Protein 6KP6 (pdb70)

Nearest PDB structures (foldseek):
  6kp6-assembly1_A  TM=1.002E+00  e=3.315E-66  Homo sapiens
  4s0v-assembly1_A  TM=6.904E-01  e=5.247E-38  Homo sapiens
  6e59-assembly1_A  TM=7.125E-01  e=2.716E-36  Homo sapiens
  6tpg-assembly1_A  TM=6.706E-01  e=1.703E-36  Homo sapiens
  6me3-assembly1_A  TM=5.097E-01  e=6.083E-36  Homo sapiens

Foldseek 3Di:
DVVLVVLCVVLVVLLVLLLLLLVLLLVCCVPPPVNVDLLSLLVNLLSVLLNCLSNPVSNLVSCCVSVVWRQPWDVVLLVSQLSNQLSLLLNLQSLLVSLVLLLCCLVVVPPNVVVRDNVVSVVSSVVSSVVSNVPRSCQQPCPCVVVVHDPADGGHRDGPLVVPLCSVLVVCVVRPVVSLVSSVVSVVSSCVSVVPDDAADPVVQLAQPLDDDALQVLQCVVQVVLPHDDAQEEEEADAPDPAWQDPVLVLVLLVVCVVDPCNVRYAYEYEHADDVVSLVSLVVVVVVDVRRHYHHHHDDVNVVSSVLLHHAAYERLTPEDAAPSVLLSSLNSLHAYQYECYHNCVVLDDPLRHHYDHHPHSPRSNVRVVVSRVCPDPNSVVSSVVSNVSSVVVSVVSVVSVLSVVLSVVLSVLQCVQQVQQSVVSVCCSPDPPPADPVSNVSNVVSNSSSSSCSSVSCLVSPVSSVVSSVVVVVVD

Organism: Homo sapiens (NCBI:txid9606)

B-factor: mean 100.47, std 17.82, range [30.0, 209.99]

Secondary structure (P-SEA, 3-state):
caaaaaaaaaaaaaaaaaaaaaaaaaaaaacccccccaaaaaaaaaaaaaaaaaccaaaaaaaaaaaccccccaaaaaaaaaaaaaaaaaaaaaaaaaaaaaaaaaaccccccccccaaaaaaaaaaaaaaaaaccccccccccccccccccccccccccccccaaaaaaaaaaccaaaaaaaaaaaaaaaaaaaaccccccccccccccccccaaaaaaaaaaaacccccbbbbbbcccccccccaaaaaaaaaaaccccccccbbbbbbbbccaaaaaaaaaaaaacccbbbbcccccaaaaaaaaacccbbbbccccccccaaaaaaaaabbbbbcccccccccccccccccccccccaaaaaaaaaaaaaacccaaaaaaaaaaaaaaaaccaaaaaaaaaaaaaaaaaaaaacaaaaaaaaaaaacccccccaaaaaaaaaaaaacccaaaaaaaaacaaaaaaaaaaaccc

Solvent-accessible surface area: 23539 Å² total; per-residue (Å²): 144,132,127,98,99,137,68,40,83,75,13,32,60,50,8,115,84,0,37,66,14,0,68,23,0,37,86,0,7,133,106,39,83,135,8,83,46,26,6,8,83,8,3,45,7,0,0,32,1,4,42,45,10,0,38,121,0,0,70,33,17,19,50,51,44,47,111,62,98,5,48,76,35,47,112,53,0,18,113,20,18,13,64,25,46,15,5,22,17,0,7,16,35,1,0,40,44,1,0,70,13,2,56,57,9,40,59,87,82,177,74,39,58,91,145,51,70,74,77,93,3,51,109,53,24,51,45,6,58,92,94,0,118,92,99,23,6,60,32,4,66,113,80,48,155,125,95,64,62,78,85,10,56,137,82,74,14,58,1,11,4,48,72,66,87,80,44,23,50,40,32,12,78,68,18,12,64,99,8,19,98,48,0,59,66,14,19,95,83,7,161,103,38,56,76,94,74,95,105,33,15,70,59,82,18,13,31,70,102,115,25,115,65,44,34,111,113,40,37,130,57,9,1,77,155,33,64,27,109,118,16,21,0,0,0,4,32,12,155,1,22,121,52,72,53,0,0,14,6,0,0,94,0,0,70,68,0,38,101,76,147,43,14,122,94,0,21,0,0,1,1,0,27,42,43,109,128,0,19,34,52,0,113,46,3,50,159,144,36,67,17,4,48,10,24,37,96,120,54,74,114,88,65,10,28,82,0,4,0,1,0,5,1,0,2,10,3,2,69,119,16,64,113,1,58,31,0,8,30,0,0,0,0,0,0,0,0,0,0,2,34,26,42,9,0,161,96,0,5,54,137,116,5,6,18,61,11,149,30,42,45,29,30,79,1,1,71,2,0,33,123,0,20,134,43,41,133,104,51,22,84,137,28,20,114,62,0,47,63,66,0,89,50,69,19,82,99,62,43,72,63,155,70,20,15,53,8,1,94,24,0,3,84,8,3,43,113,7,57,52,35,42,6,73,21,15,68,42,54,83,155,39,144,117,70,23,82,123,103,63,40,34,95,0,91,38,56,12,23,39,4,6,19,58,7,8,49,19,1,29,160,34,27,67,44,5,30,52,12,10,147,121,33,92,146,82,134

Structure (mmCIF, N/CA/C/O backbone):
data_6KP6
#
_entry.id   6KP6
#
_cell.length_a   56.100
_cell.length_b   61.320
_cell.length_c   203.740
_cell.angle_alpha   90.000
_cell.angle_beta   90.000
_cell.angle_gamma   90.000
#
_symmetry.space_group_name_H-M   'P 21 21 21'
#
loop_
_atom_site.group_PDB
_atom_site.id
_atom_site.type_symbol
_atom_site.label_atom_id
_atom_site.label_alt_id
_atom_site.label_comp_id
_atom_site.label_asym_id
_atom_site.label_entity_id
_atom_site.label_seq_id
_atom_site.pdbx_PDB_ins_code
_atom_site.Cartn_x
_atom_site.Cartn_y
_atom_site.Cartn_z
_atom_site.occupancy
_atom_site.B_iso_or_equiv
_atom_site.auth_seq_id
_atom_site.auth_comp_id
_atom_site.auth_asym_id
_atom_site.auth_atom_id
_atom_site.pdbx_PDB_model_num
ATOM 1 N N . THR A 1 8 ? 4.392 -7.804 -71.548 1.00 145.50 29 THR A N 1
ATOM 2 C CA . THR A 1 8 ? 3.243 -8.010 -70.665 1.00 142.90 29 THR A CA 1
ATOM 3 C C . THR A 1 8 ? 3.697 -8.461 -69.254 1.00 146.84 29 THR A C 1
ATOM 4 O O . THR A 1 8 ? 2.966 -9.168 -68.556 1.00 144.92 29 THR A O 1
ATOM 8 N N . VAL A 1 9 ? 4.893 -8.009 -68.828 1.00 145.23 30 VAL A N 1
ATOM 9 C CA . VAL A 1 9 ? 5.471 -8.319 -67.511 1.00 145.20 30 VAL A CA 1
ATOM 10 C C . VAL A 1 9 ? 4.694 -7.570 -66.401 1.00 147.06 30 VAL A C 1
ATOM 11 O O . VAL A 1 9 ? 4.672 -8.023 -65.254 1.00 145.59 30 VAL A O 1
ATOM 15 N N . GLU A 1 10 ? 4.031 -6.446 -66.765 1.00 143.20 31 GLU A N 1
ATOM 16 C CA . GLU A 1 10 ? 3.211 -5.612 -65.877 1.00 141.54 31 GLU A CA 1
ATOM 17 C C . GLU A 1 10 ? 1.949 -6.361 -65.402 1.00 143.32 31 GLU A C 1
ATOM 18 O O . GLU A 1 10 ? 1.485 -6.114 -64.287 1.00 141.58 31 GLU A O 1
ATOM 24 N N . MET A 1 11 ? 1.411 -7.274 -66.246 1.00 139.61 32 MET A N 1
ATOM 25 C CA . MET A 1 11 ? 0.230 -8.108 -65.971 1.00 137.54 32 MET A CA 1
ATOM 26 C C . MET A 1 11 ? 0.438 -8.962 -64.705 1.00 139.46 32 MET A C 1
ATOM 27 O O . MET A 1 11 ? -0.482 -9.084 -63.895 1.00 137.00 32 MET A O 1
ATOM 32 N N . VAL A 1 12 ? 1.656 -9.522 -64.537 1.00 136.73 33 VAL A N 1
ATOM 33 C CA . VAL A 1 12 ? 2.070 -10.337 -63.386 1.00 135.85 33 VAL A CA 1
ATOM 34 C C . VAL A 1 12 ? 2.147 -9.439 -62.137 1.00 136.59 33 VAL A C 1
ATOM 35 O O . VAL A 1 12 ? 1.767 -9.875 -61.048 1.00 135.16 33 VAL A O 1
ATOM 39 N N . PHE A 1 13 ? 2.609 -8.183 -62.309 1.00 131.97 34 PHE A N 1
ATOM 40 C CA . PHE A 1 13 ? 2.740 -7.200 -61.234 1.00 130.77 34 PHE A CA 1
ATOM 41 C C . PHE A 1 13 ? 1.385 -6.793 -60.631 1.00 129.95 34 PHE A C 1
ATOM 42 O O . PHE A 1 13 ? 1.226 -6.878 -59.411 1.00 128.74 34 PHE A O 1
ATOM 50 N N . ILE A 1 14 ? 0.415 -6.375 -61.477 1.00 123.42 35 ILE A N 1
ATOM 51 C CA . ILE A 1 14 ? -0.929 -5.949 -61.049 1.00 120.32 35 ILE A CA 1
ATOM 52 C C . ILE A 1 14 ? -1.697 -7.104 -60.377 1.00 120.87 35 ILE A C 1
ATOM 53 O O . ILE A 1 14 ? -2.307 -6.896 -59.326 1.00 118.94 35 ILE A O 1
ATOM 58 N N . ALA A 1 15 ? -1.625 -8.318 -60.962 1.00 116.62 36 ALA A N 1
ATOM 59 C CA . ALA A 1 15 ? -2.278 -9.527 -60.449 1.00 114.86 36 ALA A CA 1
ATOM 60 C C . ALA A 1 15 ? -1.781 -9.929 -59.060 1.00 117.56 36 ALA A C 1
ATOM 61 O O . ALA A 1 15 ? -2.577 -10.429 -58.266 1.00 116.07 36 ALA A O 1
ATOM 63 N N . THR A 1 16 ? -0.484 -9.712 -58.759 1.00 114.45 37 THR A N 1
ATOM 64 C CA . THR A 1 16 ? 0.069 -10.038 -57.439 1.00 114.03 37 THR A CA 1
ATOM 65 C C . THR A 1 16 ? -0.268 -8.958 -56.419 1.00 114.81 37 THR A C 1
ATOM 66 O O . THR A 1 16 ? -0.641 -9.301 -55.302 1.00 113.32 37 THR A O 1
ATOM 70 N N . VAL A 1 17 ? -0.146 -7.663 -56.799 1.00 110.12 38 VAL A N 1
ATOM 71 C CA . VAL A 1 17 ? -0.467 -6.510 -55.940 1.00 108.30 38 VAL A CA 1
ATOM 72 C C . VAL A 1 17 ? -1.935 -6.610 -55.477 1.00 109.06 38 VAL A C 1
ATOM 73 O O . VAL A 1 17 ? -2.202 -6.519 -54.279 1.00 107.64 38 VAL A O 1
ATOM 77 N N . THR A 1 18 ? -2.864 -6.860 -56.422 1.00 104.28 39 THR A N 1
ATOM 78 C CA . THR A 1 18 ? -4.299 -7.000 -56.137 1.00 101.71 39 THR A CA 1
ATOM 79 C C . THR A 1 18 ? -4.629 -8.362 -55.516 1.00 105.02 39 THR A C 1
ATOM 80 O O . THR A 1 18 ? -5.500 -8.437 -54.646 1.00 103.58 39 THR A O 1
ATOM 84 N N . GLY A 1 19 ? -3.931 -9.410 -55.962 1.00 102.13 40 GLY A N 1
ATOM 85 C CA . GLY A 1 19 ? -4.085 -10.769 -55.449 1.00 101.85 40 GLY A CA 1
ATOM 86 C C . GLY A 1 19 ? -3.749 -10.862 -53.975 1.00 105.62 40 GLY A C 1
ATOM 87 O O . GLY A 1 19 ? -4.468 -11.515 -53.212 1.00 104.21 40 GLY A O 1
ATOM 88 N N . SER A 1 20 ? -2.665 -10.173 -53.563 1.00 103.28 41 SER A N 1
ATOM 89 C CA . SER A 1 20 ? -2.225 -10.091 -52.170 1.00 103.28 41 SER A CA 1
ATOM 90 C C . SER A 1 20 ? -3.176 -9.194 -51.369 1.00 106.16 41 SER A C 1
ATOM 91 O O . SER A 1 20 ? -3.356 -9.420 -50.172 1.00 105.14 41 SER A O 1
ATOM 94 N N . LEU A 1 21 ? -3.802 -8.199 -52.039 1.00 102.56 42 LEU A N 1
ATOM 95 C CA . LEU A 1 21 ? -4.784 -7.296 -51.436 1.00 101.35 42 LEU A CA 1
ATOM 96 C C . LEU A 1 21 ? -6.062 -8.083 -51.139 1.00 103.29 42 LEU A C 1
ATOM 97 O O . LEU A 1 21 ? -6.678 -7.876 -50.093 1.00 101.73 42 LEU A O 1
ATOM 102 N N . SER A 1 22 ? -6.432 -9.012 -52.051 1.00 99.71 43 SER A N 1
ATOM 103 C CA . SER A 1 22 ? -7.574 -9.919 -51.909 1.00 98.37 43 SER A CA 1
ATOM 104 C C . SER A 1 22 ? -7.322 -10.845 -50.717 1.00 102.45 43 SER A C 1
ATOM 105 O O . SER A 1 22 ? -8.223 -11.034 -49.899 1.00 101.51 43 SER A O 1
ATOM 108 N N . LEU A 1 23 ? -6.077 -11.382 -50.605 1.00 99.76 44 LEU A N 1
ATOM 109 C CA . LEU A 1 23 ? -5.626 -12.269 -49.528 1.00 99.51 44 LEU A CA 1
ATOM 110 C C . LEU A 1 23 ? -5.723 -11.578 -48.173 1.00 101.96 44 LEU A C 1
ATOM 111 O O . LEU A 1 23 ? -6.220 -12.190 -47.230 1.00 101.24 44 LEU A O 1
ATOM 116 N N . VAL A 1 24 ? -5.260 -10.308 -48.084 1.00 98.17 45 VAL A N 1
ATOM 117 C CA . VAL A 1 24 ? -5.289 -9.499 -46.856 1.00 97.42 45 VAL A CA 1
ATOM 118 C C . VAL A 1 24 ? -6.729 -9.361 -46.331 1.00 99.32 45 VAL A C 1
ATOM 119 O O . VAL A 1 24 ? -6.963 -9.569 -45.140 1.00 98.25 45 VAL A O 1
ATOM 123 N N . THR A 1 25 ? -7.685 -9.064 -47.233 1.00 95.00 46 THR A N 1
ATOM 124 C CA . THR A 1 25 ? -9.107 -8.898 -46.914 1.00 93.55 46 THR A CA 1
ATOM 125 C C . THR A 1 25 ? -9.721 -10.200 -46.410 1.00 97.64 46 THR A C 1
ATOM 126 O O . THR A 1 25 ? -10.491 -10.170 -45.447 1.00 97.27 46 THR A O 1
ATOM 130 N N . VAL A 1 26 ? -9.375 -11.334 -47.048 1.00 94.12 47 VAL A N 1
ATOM 131 C CA . VAL A 1 26 ? -9.873 -12.657 -46.667 1.00 93.87 47 VAL A CA 1
ATOM 132 C C . VAL A 1 26 ? -9.330 -13.045 -45.273 1.00 98.10 47 VAL A C 1
ATOM 133 O O . VAL A 1 26 ? -10.119 -13.399 -44.396 1.00 97.56 47 VAL A O 1
ATOM 137 N N . VAL A 1 27 ? -8.001 -12.902 -45.062 1.00 94.87 48 VAL A N 1
ATOM 138 C CA . VAL A 1 27 ? -7.309 -13.186 -43.797 1.00 94.81 48 VAL A CA 1
ATOM 139 C C . VAL A 1 27 ? -7.866 -12.304 -42.665 1.00 97.83 48 VAL A C 1
ATOM 140 O O . VAL A 1 27 ? -8.326 -12.835 -41.654 1.00 96.76 48 VAL A O 1
ATOM 144 N N . GLY A 1 28 ? -7.857 -10.986 -42.891 1.00 94.20 49 GLY A N 1
AT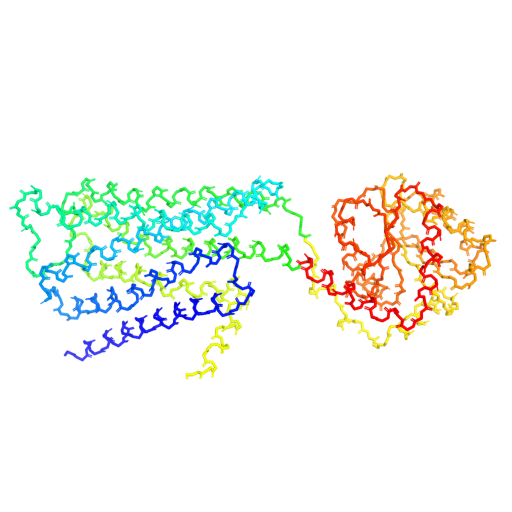OM 145 C CA . GLY A 1 28 ? -8.306 -9.955 -41.962 1.00 92.94 49 GLY A CA 1
ATOM 146 C C . GLY A 1 28 ? -9.722 -10.119 -41.458 1.00 95.43 49 GLY A C 1
ATOM 147 O O . GLY A 1 28 ? -9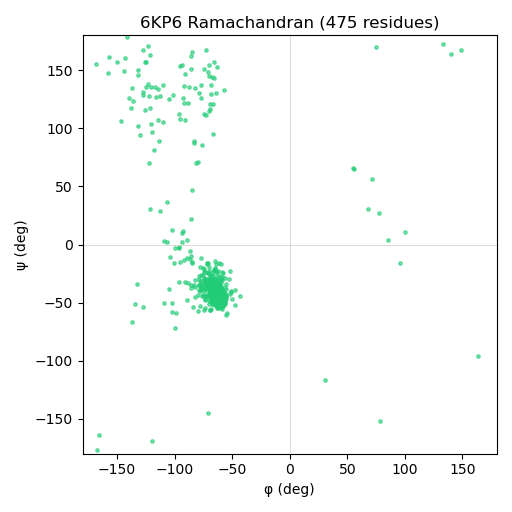.953 -10.024 -40.252 1.00 94.50 49 GLY A O 1
ATOM 148 N N . ASN A 1 29 ? -10.672 -10.390 -42.366 1.00 91.55 50 ASN A N 1
ATOM 149 C CA . ASN A 1 29 ? -12.076 -10.551 -41.985 1.00 90.69 50 ASN A CA 1
ATOM 150 C C . ASN A 1 29 ? -12.384 -11.926 -41.385 1.00 94.06 50 ASN A C 1
ATOM 151 O O . ASN A 1 29 ? -13.272 -12.008 -40.533 1.00 93.37 50 ASN A O 1
ATOM 156 N N . ILE A 1 30 ? -11.643 -12.990 -41.782 1.00 90.55 51 ILE A N 1
ATOM 157 C CA . ILE A 1 30 ? -11.809 -14.319 -41.175 1.00 90.87 51 ILE A CA 1
ATOM 158 C C . ILE A 1 30 ? -11.385 -14.218 -39.693 1.00 94.72 51 ILE A C 1
ATOM 159 O O . ILE A 1 30 ? -12.100 -14.710 -38.820 1.00 94.03 51 ILE A O 1
ATOM 164 N N . LEU A 1 31 ? -10.259 -13.515 -39.423 1.00 91.29 52 LEU A N 1
ATOM 165 C CA . LEU A 1 31 ? -9.736 -13.281 -38.076 1.00 91.21 52 LEU A CA 1
ATOM 166 C C . LEU A 1 31 ? -10.700 -12.445 -37.233 1.00 94.24 52 LEU A C 1
ATOM 167 O O . LEU A 1 31 ? -10.804 -12.700 -36.035 1.00 94.81 52 LEU A O 1
ATOM 172 N N . VAL A 1 32 ? -11.416 -11.472 -37.850 1.00 89.02 53 VAL A N 1
ATOM 173 C CA . VAL A 1 32 ? -12.423 -10.645 -37.162 1.00 87.61 53 VAL A CA 1
ATOM 174 C C . VAL A 1 32 ? -13.579 -11.561 -36.753 1.00 91.81 53 VAL A C 1
ATOM 175 O O . VAL A 1 32 ? -13.964 -11.572 -35.585 1.00 91.88 53 VAL A O 1
ATOM 179 N N . MET A 1 33 ? -14.096 -12.350 -37.719 1.00 88.00 54 MET A N 1
ATOM 180 C CA . MET A 1 33 ? -15.193 -13.299 -37.542 1.00 87.83 54 MET A CA 1
ATOM 181 C C . MET A 1 33 ? -14.879 -14.341 -36.470 1.00 94.36 54 MET A C 1
ATOM 182 O O . MET A 1 33 ? -15.665 -14.495 -35.529 1.00 94.33 54 MET A O 1
ATOM 187 N N . LEU A 1 34 ? -13.715 -15.019 -36.591 1.00 92.70 55 LEU A N 1
ATOM 188 C CA . LEU A 1 34 ? -13.259 -16.055 -35.662 1.00 94.12 55 LEU A CA 1
ATOM 189 C C . LEU A 1 34 ? -13.056 -15.543 -34.242 1.00 99.18 55 LEU A C 1
ATOM 190 O O . LEU A 1 34 ? -13.478 -16.223 -33.309 1.00 99.29 55 LEU A O 1
ATOM 195 N N . SER A 1 35 ? -12.459 -14.337 -34.077 1.00 96.17 56 SER A N 1
ATOM 196 C CA . SER A 1 35 ? -12.232 -13.718 -32.764 1.00 96.21 56 SER A CA 1
ATOM 197 C C . SER A 1 35 ? -13.538 -13.405 -32.028 1.00 100.12 56 SER A C 1
ATOM 198 O O . SER A 1 35 ? -13.616 -13.653 -30.828 1.00 99.67 56 SER A O 1
ATOM 201 N N . ILE A 1 36 ? -14.563 -12.883 -32.745 1.00 96.53 57 ILE A N 1
ATOM 202 C CA . ILE A 1 36 ? -15.876 -12.569 -32.167 1.00 96.15 57 ILE A CA 1
ATOM 203 C C . ILE A 1 36 ? -16.504 -13.851 -31.600 1.00 101.77 57 ILE A C 1
ATOM 204 O O . ILE A 1 36 ? -16.965 -13.845 -30.458 1.00 101.09 57 ILE A O 1
ATOM 209 N N . LYS A 1 37 ? -16.456 -14.954 -32.374 1.00 100.33 58 LYS A N 1
ATOM 210 C CA . LYS A 1 37 ? -17.015 -16.249 -31.977 1.00 101.75 58 LYS A CA 1
ATOM 211 C C . LYS A 1 37 ? -16.198 -16.979 -30.892 1.00 108.21 58 LYS A C 1
ATOM 212 O O . LYS A 1 37 ? -16.795 -17.591 -30.003 1.00 108.71 58 LYS A O 1
ATOM 218 N N . VAL A 1 38 ? -14.851 -16.908 -30.954 1.00 105.67 59 VAL A N 1
ATOM 219 C CA . VAL A 1 38 ? -13.962 -17.579 -29.995 1.00 106.83 59 VAL A CA 1
ATOM 220 C C . VAL A 1 38 ? -13.843 -16.792 -28.671 1.00 110.06 59 VAL A C 1
ATOM 221 O O . VAL A 1 38 ? -14.129 -17.358 -27.614 1.00 110.29 59 VAL A O 1
ATOM 225 N N . ASN A 1 39 ? -13.412 -15.514 -28.730 1.00 105.88 60 ASN A N 1
ATOM 226 C CA . ASN A 1 39 ? -13.215 -14.649 -27.559 1.00 105.49 60 ASN A CA 1
ATOM 227 C C . ASN A 1 39 ? -14.550 -14.257 -26.917 1.00 109.37 60 ASN A C 1
ATOM 228 O O . ASN A 1 39 ? -15.353 -13.553 -27.536 1.00 108.09 60 ASN A O 1
ATOM 233 N N . ARG A 1 40 ? -14.778 -14.724 -25.672 1.00 107.18 61 ARG A N 1
ATOM 234 C CA . ARG A 1 40 ? -15.995 -14.474 -24.890 1.00 107.21 61 ARG A CA 1
ATOM 235 C C . ARG A 1 40 ? -16.199 -12.991 -24.538 1.00 110.56 61 ARG A C 1
ATOM 236 O O . ARG A 1 40 ? -17.332 -12.570 -24.291 1.00 109.38 61 ARG A O 1
ATOM 238 N N . GLN A 1 41 ? -15.100 -12.211 -24.525 1.00 107.56 62 GLN A N 1
ATOM 239 C CA . GLN A 1 41 ? -15.086 -10.774 -24.232 1.00 106.59 62 GLN A CA 1
ATOM 240 C C . GLN A 1 41 ? -15.561 -9.931 -25.427 1.00 109.50 62 GLN A C 1
ATOM 241 O O . GLN A 1 41 ? -15.935 -8.767 -25.248 1.00 108.47 62 GLN A O 1
ATOM 247 N N . LEU A 1 42 ? -15.540 -10.517 -26.639 1.00 105.60 63 LEU A N 1
ATOM 248 C CA . LEU A 1 42 ? -15.962 -9.849 -27.871 1.00 104.22 63 LEU A CA 1
ATOM 249 C C . LEU A 1 42 ? -17.316 -10.386 -28.363 1.00 108.68 63 LEU A C 1
ATOM 250 O O . LEU A 1 42 ? -17.537 -10.492 -29.571 1.00 108.81 63 LEU A O 1
ATOM 255 N N . GLN A 1 43 ? -18.229 -10.702 -27.423 1.00 105.08 64 GLN A N 1
ATOM 256 C CA . GLN A 1 43 ? -19.557 -11.235 -27.740 1.00 105.11 64 GLN A CA 1
ATOM 257 C C . GLN A 1 43 ? -20.704 -10.261 -27.391 1.00 108.99 64 GLN A C 1
ATOM 258 O O . GLN A 1 43 ? -21.834 -10.692 -27.132 1.00 109.17 64 GLN A O 1
ATOM 264 N N . THR A 1 44 ? -20.419 -8.945 -27.440 1.00 104.86 65 THR A N 1
ATOM 265 C CA . THR A 1 44 ? -21.398 -7.894 -27.145 1.00 104.42 65 THR A CA 1
ATOM 266 C C . THR A 1 44 ? -22.248 -7.520 -28.369 1.00 107.61 65 THR A C 1
ATOM 267 O O . THR A 1 44 ? -21.875 -7.831 -29.503 1.00 107.02 65 THR A O 1
ATOM 271 N N . VAL A 1 45 ? -23.397 -6.848 -28.114 1.00 103.69 66 VAL A N 1
ATOM 272 C CA . VAL A 1 45 ? -24.409 -6.382 -29.076 1.00 103.12 66 VAL A CA 1
ATOM 273 C C . VAL A 1 45 ? -23.788 -5.652 -30.283 1.00 105.81 66 VAL A C 1
ATOM 274 O O . VAL A 1 45 ? -24.245 -5.858 -31.410 1.00 105.90 66 VAL A O 1
ATOM 278 N N . ASN A 1 46 ? -22.743 -4.840 -30.053 1.00 100.91 67 ASN A N 1
ATOM 279 C CA . ASN A 1 46 ? -22.055 -4.104 -31.112 1.00 100.10 67 ASN A CA 1
ATOM 280 C C . ASN A 1 46 ? -21.324 -5.023 -32.094 1.00 104.21 67 ASN A C 1
ATOM 281 O O . ASN A 1 46 ? -21.439 -4.835 -33.308 1.00 103.77 67 ASN A O 1
ATOM 286 N N . ASN A 1 47 ? -20.581 -6.015 -31.565 1.00 100.87 68 ASN A N 1
ATOM 287 C CA . ASN A 1 47 ? -19.796 -6.970 -32.350 1.00 100.74 68 ASN A CA 1
ATOM 288 C C . ASN A 1 47 ? -20.652 -7.887 -33.238 1.00 104.41 68 ASN A C 1
ATOM 289 O O . ASN A 1 47 ? -20.108 -8.503 -34.156 1.00 104.56 68 ASN A O 1
ATOM 294 N N . TYR A 1 48 ? -21.984 -7.943 -32.995 1.00 100.13 69 TYR A N 1
ATOM 295 C CA . TYR A 1 48 ? -22.951 -8.694 -33.804 1.00 99.97 69 TYR A CA 1
ATOM 296 C C . TYR A 1 48 ? -23.060 -8.016 -35.175 1.00 101.93 69 TYR A C 1
ATOM 297 O O . TYR A 1 48 ? -23.142 -8.697 -36.202 1.00 101.22 69 TYR A O 1
ATOM 306 N N . PHE A 1 49 ? -23.029 -6.664 -35.173 1.00 97.19 70 PHE A N 1
ATOM 307 C CA . PHE A 1 49 ? -23.064 -5.810 -36.360 1.00 95.84 70 PHE A CA 1
ATOM 308 C C . PHE A 1 49 ? -21.702 -5.793 -37.030 1.00 98.02 70 PHE A C 1
ATOM 309 O O . PHE A 1 49 ? -21.643 -5.745 -38.256 1.00 97.84 70 PHE A O 1
ATOM 317 N N . LEU A 1 50 ? -20.609 -5.854 -36.236 1.00 93.51 71 LEU A N 1
ATOM 318 C CA . LEU A 1 50 ? -19.241 -5.895 -36.769 1.00 92.90 71 LEU A CA 1
ATOM 319 C C . LEU A 1 50 ? -18.950 -7.242 -37.442 1.00 95.15 71 LEU A C 1
ATOM 320 O O . LEU A 1 50 ? -18.095 -7.309 -38.329 1.00 94.91 71 LEU A O 1
ATOM 325 N N . PHE A 1 51 ? -19.678 -8.300 -37.032 1.00 90.40 72 PHE A N 1
ATOM 326 C CA . PHE A 1 51 ? -19.569 -9.637 -37.605 1.00 90.36 72 PHE A CA 1
ATOM 327 C C . PHE A 1 51 ? -20.116 -9.635 -39.039 1.00 93.47 72 PHE A C 1
ATOM 328 O O . PHE A 1 51 ? -19.437 -10.138 -39.938 1.00 93.35 72 PHE A O 1
ATOM 336 N N . SER A 1 52 ? -21.319 -9.039 -39.256 1.00 88.74 73 SER A N 1
ATOM 337 C CA . SER A 1 52 ? -21.956 -8.957 -40.576 1.00 87.87 73 SER A CA 1
ATOM 338 C C . SER A 1 52 ? -21.169 -8.094 -41.554 1.00 90.73 73 SER A C 1
ATOM 339 O O . SER A 1 52 ? -21.217 -8.362 -42.754 1.00 90.35 73 SER A O 1
ATOM 342 N N . LEU A 1 53 ? -20.430 -7.080 -41.042 1.00 86.84 74 LEU A N 1
ATOM 343 C CA . LEU A 1 53 ? -19.562 -6.218 -41.849 1.00 86.71 74 LEU A CA 1
ATOM 344 C C . LEU A 1 53 ? -18.409 -7.068 -42.370 1.00 91.02 74 LEU A C 1
ATOM 345 O O . LEU A 1 53 ? -18.112 -7.020 -43.561 1.00 90.04 74 LEU A O 1
ATOM 350 N N . ALA A 1 54 ? -17.820 -7.905 -41.482 1.00 88.63 75 ALA A N 1
ATOM 351 C CA . ALA A 1 54 ? -16.737 -8.835 -41.800 1.00 88.99 75 ALA A CA 1
ATOM 352 C C . ALA A 1 54 ? -17.231 -9.948 -42.725 1.00 92.81 75 ALA A C 1
ATOM 353 O O . ALA A 1 54 ? -16.458 -10.414 -43.561 1.00 92.85 75 ALA A O 1
ATOM 355 N N . CYS A 1 55 ? -18.520 -10.350 -42.594 1.00 88.99 76 CYS A N 1
ATOM 356 C CA . CYS A 1 55 ? -19.161 -11.362 -43.441 1.00 89.07 76 CYS A CA 1
ATOM 357 C C . CYS A 1 55 ? -19.234 -10.839 -44.868 1.00 92.65 76 CYS A C 1
ATOM 358 O O . CYS A 1 55 ? -18.812 -11.528 -45.793 1.00 92.95 76 CYS A O 1
ATOM 361 N N . ALA A 1 56 ? -19.743 -9.603 -45.030 1.00 88.25 77 ALA A N 1
ATOM 362 C CA . ALA A 1 56 ? -19.860 -8.912 -46.308 1.00 87.71 77 ALA A CA 1
ATOM 363 C C . ALA A 1 56 ? -18.471 -8.621 -46.898 1.00 91.70 77 ALA A C 1
ATOM 364 O O . ALA A 1 56 ? -18.268 -8.828 -48.098 1.00 91.70 77 ALA A O 1
ATOM 366 N N . ASP A 1 57 ? -17.508 -8.187 -46.053 1.00 87.57 78 ASP A N 1
ATOM 367 C CA . ASP A 1 57 ? -16.146 -7.869 -46.491 1.00 87.56 78 ASP A CA 1
ATOM 368 C C . ASP A 1 57 ? -15.345 -9.098 -46.919 1.00 90.24 78 ASP A C 1
ATOM 369 O O . ASP A 1 57 ? -14.443 -8.967 -47.749 1.00 90.42 78 ASP A O 1
ATOM 374 N N . LEU A 1 58 ? -15.690 -10.285 -46.378 1.00 85.40 79 LEU A N 1
ATOM 375 C CA . LEU A 1 58 ? -15.077 -11.565 -46.744 1.00 85.38 79 LEU A CA 1
ATOM 376 C C . LEU A 1 58 ? -15.508 -11.915 -48.177 1.00 89.31 79 LEU A C 1
ATOM 377 O O . LEU A 1 58 ? -14.681 -12.349 -48.980 1.00 89.61 79 LEU A O 1
ATOM 382 N N . ILE A 1 59 ? -16.805 -11.698 -48.484 1.00 84.82 80 ILE A N 1
ATOM 383 C CA . ILE A 1 59 ? -17.421 -11.911 -49.792 1.00 83.94 80 ILE A CA 1
ATOM 384 C C . ILE A 1 59 ? -16.731 -10.993 -50.817 1.00 87.74 80 ILE A C 1
ATOM 385 O O . ILE A 1 59 ? -16.333 -11.466 -51.885 1.00 87.72 80 ILE A O 1
ATOM 390 N N . ILE A 1 60 ? -16.540 -9.702 -50.453 1.00 83.66 81 ILE A N 1
ATOM 391 C CA . ILE A 1 60 ? -15.884 -8.688 -51.283 1.00 83.49 81 ILE A CA 1
ATOM 392 C C . ILE A 1 60 ? -14.437 -9.089 -51.594 1.00 88.91 81 ILE A C 1
ATOM 393 O O . ILE A 1 60 ? -14.042 -9.085 -52.761 1.00 88.71 81 ILE A O 1
ATOM 398 N N . GLY A 1 61 ? -13.689 -9.453 -50.553 1.00 86.53 82 GLY A N 1
ATOM 399 C CA . GLY A 1 61 ? -12.293 -9.861 -50.654 1.00 87.44 82 GLY A CA 1
ATOM 400 C C . GLY A 1 61 ? -12.062 -11.130 -51.449 1.00 92.80 82 GLY A C 1
ATOM 401 O O . GLY A 1 61 ? -11.113 -11.198 -52.237 1.00 93.06 82 GLY A O 1
ATOM 402 N N . ALA A 1 62 ? -12.935 -12.139 -51.257 1.00 89.86 83 ALA A N 1
ATOM 403 C CA . ALA A 1 62 ? -12.831 -13.435 -51.935 1.00 90.56 83 ALA A CA 1
ATOM 404 C C . ALA A 1 62 ? -13.401 -13.470 -53.356 1.00 94.04 83 ALA A C 1
ATOM 405 O O . ALA A 1 62 ? -12.767 -14.032 -54.247 1.00 94.13 83 ALA A O 1
ATOM 407 N N . PHE A 1 63 ? -14.590 -12.895 -53.568 1.00 89.75 84 PHE A N 1
ATOM 408 C CA . PHE A 1 63 ? -15.232 -12.946 -54.873 1.00 89.64 84 PHE A CA 1
ATOM 409 C C . PHE A 1 63 ? -15.038 -11.672 -55.684 1.00 93.29 84 PHE A C 1
ATOM 410 O O . PHE A 1 63 ? -14.259 -11.685 -56.636 1.00 93.44 84 PHE A O 1
ATOM 418 N N . SER A 1 64 ? -15.714 -10.576 -55.289 1.00 89.22 85 SER A N 1
ATOM 419 C CA . SER A 1 64 ? -15.714 -9.262 -55.939 1.00 88.95 85 SER A CA 1
ATOM 420 C C . SER A 1 64 ? -14.343 -8.747 -56.409 1.00 93.50 85 SER A C 1
ATOM 421 O O . SER A 1 64 ? -14.249 -8.237 -57.529 1.00 93.29 85 SER A O 1
ATOM 424 N N . MET A 1 65 ? -13.294 -8.888 -55.567 1.00 90.17 86 MET A N 1
ATOM 425 C CA . MET A 1 65 ? -11.932 -8.432 -55.865 1.00 90.72 86 MET A CA 1
ATOM 426 C C . MET A 1 65 ? -11.249 -9.257 -56.942 1.00 95.95 86 MET A C 1
ATOM 427 O O . MET A 1 65 ? -10.640 -8.682 -57.848 1.00 96.50 86 MET A O 1
ATOM 432 N N . ASN A 1 66 ? -11.339 -10.598 -56.838 1.00 92.42 87 ASN A N 1
ATOM 433 C CA . ASN A 1 66 ? -10.745 -11.529 -57.799 1.00 92.94 87 ASN A CA 1
ATOM 434 C C . ASN A 1 66 ? -11.380 -11.391 -59.185 1.00 96.69 87 ASN A C 1
ATOM 435 O O . ASN A 1 66 ? -10.671 -11.462 -60.191 1.00 97.67 87 ASN A O 1
ATOM 440 N N . LEU A 1 67 ? -12.705 -11.162 -59.233 1.00 91.27 88 LEU A N 1
ATOM 441 C CA . LEU A 1 67 ? -13.430 -10.974 -60.486 1.00 90.28 88 LEU A CA 1
ATOM 442 C C . LEU A 1 67 ? -13.061 -9.637 -61.113 1.00 93.99 88 LEU A C 1
ATOM 443 O O . LEU A 1 67 ? -12.922 -9.563 -62.333 1.00 93.92 88 LEU A O 1
ATOM 448 N N . TYR A 1 68 ? -12.870 -8.587 -60.284 1.00 90.16 89 TYR A N 1
ATOM 449 C CA . TYR A 1 68 ? -12.488 -7.270 -60.792 1.00 90.34 89 TYR A CA 1
ATOM 450 C C . TYR A 1 68 ? -11.015 -7.249 -61.233 1.00 97.32 89 TYR A C 1
ATOM 451 O O . TYR A 1 68 ? -10.656 -6.454 -62.107 1.00 98.25 89 TYR A O 1
ATOM 460 N N . THR A 1 69 ? -10.185 -8.172 -60.685 1.00 94.60 90 THR A N 1
ATOM 461 C CA . THR A 1 69 ? -8.779 -8.340 -61.078 1.00 95.78 90 THR A CA 1
ATOM 462 C C . THR A 1 69 ? -8.757 -8.866 -62.527 1.00 101.05 90 THR A C 1
ATOM 463 O O . THR A 1 69 ? -7.925 -8.434 -63.323 1.00 101.89 90 THR A O 1
ATOM 467 N N . VAL A 1 70 ? -9.712 -9.755 -62.872 1.00 97.58 91 VAL A N 1
ATOM 468 C CA . VAL A 1 70 ? -9.875 -10.318 -64.217 1.00 98.06 91 VAL A CA 1
ATOM 469 C C . VAL A 1 70 ? -10.204 -9.183 -65.207 1.00 103.64 91 VAL A C 1
ATOM 470 O O . VAL A 1 70 ? -9.475 -9.013 -66.180 1.00 103.89 91 VAL A O 1
ATOM 474 N N . TYR A 1 71 ? -11.268 -8.391 -64.918 1.00 101.15 92 TYR A N 1
ATOM 475 C CA . TYR A 1 71 ? -11.761 -7.253 -65.709 1.00 101.96 92 TYR A CA 1
ATOM 476 C C . TYR A 1 71 ? -10.638 -6.272 -66.076 1.00 105.81 92 TYR A C 1
ATOM 477 O O . TYR A 1 71 ? -10.543 -5.872 -67.238 1.00 105.53 92 TYR A O 1
ATOM 486 N N . THR A 1 72 ? -9.788 -5.900 -65.090 1.00 102.01 93 THR A N 1
ATOM 487 C CA . THR A 1 72 ? -8.669 -4.966 -65.272 1.00 102.55 93 THR A CA 1
ATOM 488 C C . THR A 1 72 ? -7.547 -5.568 -66.118 1.00 106.25 93 THR A C 1
ATOM 489 O O . THR A 1 72 ? -7.122 -4.936 -67.087 1.00 107.04 93 THR A O 1
ATOM 493 N N . ILE A 1 73 ? -7.084 -6.790 -65.761 1.00 101.42 94 ILE A N 1
ATOM 494 C CA . ILE A 1 73 ? -6.015 -7.521 -66.454 1.00 101.85 94 ILE A CA 1
ATOM 495 C C . ILE A 1 73 ? -6.400 -7.825 -67.927 1.00 104.34 94 ILE A C 1
ATOM 496 O O . ILE A 1 73 ? -5.570 -7.637 -68.821 1.00 105.14 94 ILE A O 1
ATOM 501 N N . LYS A 1 74 ? -7.653 -8.245 -68.174 1.00 98.66 95 LYS A N 1
ATOM 502 C CA . LYS A 1 74 ? -8.147 -8.541 -69.519 1.00 98.15 95 LYS A CA 1
ATOM 503 C C . LYS A 1 74 ? -8.456 -7.274 -70.319 1.00 102.12 95 LYS A C 1
ATOM 504 O O . LYS A 1 74 ? -8.257 -7.259 -71.533 1.00 102.75 95 LYS A O 1
ATOM 510 N N . GLY A 1 75 ? -8.948 -6.239 -69.640 1.00 97.78 96 GLY A N 1
ATOM 511 C CA . GLY A 1 75 ? -9.337 -4.979 -70.263 1.00 97.69 96 GLY A CA 1
ATOM 512 C C . GLY A 1 75 ? -10.820 -4.923 -70.576 1.00 100.23 96 GLY A C 1
ATOM 513 O O . GLY A 1 75 ? -11.363 -3.842 -70.816 1.00 100.09 96 GLY A O 1
ATOM 514 N N . TYR A 1 76 ? -11.485 -6.098 -70.565 1.00 95.60 97 TYR A N 1
ATOM 515 C CA . TYR A 1 76 ? -12.916 -6.286 -70.824 1.00 94.21 97 TYR A CA 1
ATOM 516 C C . TYR A 1 76 ? -13.505 -7.361 -69.882 1.00 97.52 97 TYR A C 1
ATOM 517 O O . TYR A 1 76 ? -12.764 -7.939 -69.080 1.00 97.23 97 TYR A O 1
ATOM 526 N N . TRP A 1 77 ? -14.829 -7.624 -69.983 1.00 93.17 98 TRP A N 1
ATOM 527 C CA . TRP A 1 77 ? -15.516 -8.650 -69.199 1.00 92.12 98 TRP A CA 1
ATOM 528 C C . TRP A 1 77 ? -15.604 -9.953 -70.019 1.00 95.05 98 TRP A C 1
ATOM 529 O O . TRP A 1 77 ? -16.382 -10.018 -70.976 1.00 93.80 98 TRP A O 1
ATOM 540 N N . PRO A 1 78 ? -14.822 -11.001 -69.659 1.00 91.80 99 PRO A N 1
ATOM 541 C CA . PRO A 1 78 ? -14.811 -12.224 -70.476 1.00 91.86 99 PRO A CA 1
ATOM 542 C C . PRO A 1 78 ? -15.664 -13.409 -70.007 1.00 95.01 99 PRO A C 1
ATOM 543 O O . PRO A 1 78 ? -15.708 -14.415 -70.710 1.00 94.88 99 PRO A O 1
ATOM 547 N N . LEU A 1 79 ? -16.329 -13.308 -68.844 1.00 90.87 100 LEU A N 1
ATOM 548 C CA . LEU A 1 79 ? -17.071 -14.419 -68.239 1.00 90.19 100 LEU A CA 1
ATOM 549 C C . LEU A 1 79 ? -18.584 -14.503 -68.573 1.00 93.57 100 LEU A C 1
ATOM 550 O O . LEU A 1 79 ? -19.290 -15.321 -67.975 1.00 93.77 100 LEU A O 1
ATOM 555 N N . GLY A 1 80 ? -19.053 -13.706 -69.532 1.00 89.09 101 GLY A N 1
ATOM 556 C CA . GLY A 1 80 ? -20.449 -13.729 -69.969 1.00 88.19 101 GLY A CA 1
ATOM 557 C C . GLY A 1 80 ? -21.480 -13.096 -69.048 1.00 90.44 101 GLY A C 1
ATOM 558 O O . GLY A 1 80 ? -21.186 -12.767 -67.895 1.00 89.35 101 GLY A O 1
ATOM 559 N N . ALA A 1 81 ? -22.719 -12.949 -69.572 1.00 86.15 102 ALA A N 1
ATOM 560 C CA . ALA A 1 81 ? -23.890 -12.331 -68.936 1.00 85.07 102 ALA A CA 1
ATOM 561 C C . ALA A 1 81 ? -24.390 -13.005 -67.645 1.00 88.32 102 ALA A C 1
ATOM 562 O O . ALA A 1 81 ? -24.836 -12.294 -66.739 1.00 88.12 102 ALA A O 1
ATOM 564 N N . VAL A 1 82 ? -24.348 -14.354 -67.566 1.00 83.70 103 VAL A N 1
ATOM 565 C CA . VAL A 1 82 ? -24.810 -15.097 -66.387 1.00 82.95 103 VAL A CA 1
ATOM 566 C C . VAL A 1 82 ? -23.965 -14.759 -65.158 1.00 86.67 103 VAL A C 1
ATOM 567 O O . VAL A 1 82 ? -24.520 -14.339 -64.141 1.00 85.70 103 VAL A O 1
ATOM 571 N N . VAL A 1 83 ? -22.632 -14.897 -65.278 1.00 84.02 104 VAL A N 1
ATOM 572 C CA . VAL A 1 83 ? -21.665 -14.601 -64.219 1.00 83.99 104 VAL A CA 1
ATOM 573 C C . VAL A 1 83 ? -21.726 -13.106 -63.869 1.00 87.81 104 VAL A C 1
ATOM 574 O O . VAL A 1 83 ? -21.634 -12.759 -62.690 1.00 87.78 104 VAL A O 1
ATOM 578 N N . CYS A 1 84 ? -21.950 -12.243 -64.882 1.00 83.99 105 CYS A N 1
ATOM 579 C CA . CYS A 1 84 ? -22.070 -10.798 -64.713 1.00 84.03 105 CYS A CA 1
ATOM 580 C C . CYS A 1 84 ? -23.198 -10.420 -63.773 1.00 85.95 105 CYS A C 1
ATOM 581 O O . CYS A 1 84 ? -22.951 -9.714 -62.795 1.00 85.71 105 CYS A O 1
ATOM 584 N N . ASP A 1 85 ? -24.430 -10.889 -64.065 1.00 80.74 106 ASP A N 1
ATOM 585 C CA . ASP A 1 85 ? -25.620 -10.625 -63.253 1.00 79.47 106 ASP A CA 1
ATOM 586 C C . ASP A 1 85 ? -25.484 -11.133 -61.813 1.00 82.73 106 ASP A C 1
ATOM 587 O O . ASP A 1 85 ? -25.923 -10.453 -60.885 1.00 81.43 106 ASP A O 1
ATOM 592 N N . LEU A 1 86 ? -24.842 -12.305 -61.635 1.00 79.75 107 LEU A N 1
ATOM 593 C CA . LEU A 1 86 ? -24.583 -12.902 -60.326 1.00 79.66 107 LEU A CA 1
ATOM 594 C C . LEU A 1 86 ? -23.505 -12.099 -59.589 1.00 83.33 107 LEU A C 1
ATOM 595 O O . LEU A 1 86 ? -23.577 -11.965 -58.366 1.00 82.39 107 LEU A O 1
ATOM 600 N N . TRP A 1 87 ? -22.534 -11.524 -60.331 1.00 79.95 108 TRP A N 1
ATOM 601 C CA . TRP A 1 87 ? -21.508 -10.687 -59.711 1.00 79.85 108 TRP A CA 1
ATOM 602 C C . TRP A 1 87 ? -22.095 -9.324 -59.326 1.00 81.73 108 TRP A C 1
ATOM 603 O O . TRP A 1 87 ? -21.796 -8.827 -58.242 1.00 80.86 108 TRP A O 1
ATOM 614 N N . LEU A 1 88 ? -22.960 -8.751 -60.184 1.00 77.28 109 LEU A N 1
ATOM 615 C CA . LEU A 1 88 ? -23.607 -7.464 -59.925 1.00 76.31 109 LEU A CA 1
ATOM 616 C C . LEU A 1 88 ? -24.536 -7.535 -58.719 1.00 79.33 109 LEU A C 1
ATOM 617 O O . LEU A 1 88 ? -24.383 -6.732 -57.796 1.00 79.20 109 LEU A O 1
ATOM 622 N N . ALA A 1 89 ? -25.454 -8.525 -58.697 1.00 74.58 110 ALA A N 1
ATOM 623 C CA . ALA A 1 89 ? -26.390 -8.717 -57.593 1.00 73.42 110 ALA A CA 1
ATOM 624 C C . ALA A 1 89 ? -25.655 -8.947 -56.273 1.00 76.06 110 ALA A C 1
ATOM 625 O O . ALA A 1 89 ? -25.959 -8.258 -55.301 1.00 75.74 110 ALA A O 1
ATOM 627 N N . LEU A 1 90 ? -24.651 -9.854 -56.250 1.00 71.69 111 LEU A N 1
ATOM 628 C CA . LEU A 1 90 ? -23.867 -10.146 -55.042 1.00 71.29 111 LEU A CA 1
ATOM 629 C C . LEU A 1 90 ? -23.270 -8.863 -54.468 1.00 75.10 111 LEU A C 1
ATOM 630 O O . LEU A 1 90 ? -23.602 -8.495 -53.340 1.00 74.08 111 LEU A O 1
ATOM 635 N N . ASP A 1 91 ? -22.458 -8.158 -55.278 1.00 72.38 112 ASP A N 1
ATOM 636 C CA . ASP A 1 91 ? -21.800 -6.895 -54.949 1.00 72.32 112 ASP A CA 1
ATOM 637 C C . ASP A 1 91 ? -22.797 -5.811 -54.508 1.00 75.38 112 ASP A C 1
ATOM 638 O O . ASP A 1 91 ? -22.557 -5.154 -53.495 1.00 74.41 112 ASP A O 1
ATOM 643 N N . TYR A 1 92 ? -23.911 -5.633 -55.248 1.00 71.62 113 TYR A N 1
ATOM 644 C CA . TYR A 1 92 ? -24.912 -4.608 -54.921 1.00 71.49 113 TYR A CA 1
ATOM 645 C C . TYR A 1 92 ? -25.694 -4.873 -53.619 1.00 75.11 113 TYR A C 1
ATOM 646 O O . TYR A 1 92 ? -26.128 -3.919 -52.976 1.00 74.68 113 TYR A O 1
ATOM 655 N N . VAL A 1 93 ? -25.847 -6.142 -53.219 1.00 71.52 114 VAL A N 1
ATOM 656 C CA . VAL A 1 93 ? -26.566 -6.488 -51.992 1.00 71.39 114 VAL A CA 1
ATOM 657 C C . VAL A 1 93 ? -25.635 -6.379 -50.780 1.00 76.36 114 VAL A C 1
ATOM 658 O O . VAL A 1 93 ? -25.966 -5.657 -49.835 1.00 75.80 114 VAL A O 1
ATOM 662 N N . VAL A 1 94 ? -24.468 -7.060 -50.826 1.00 73.81 115 VAL A N 1
ATOM 663 C CA . VAL A 1 94 ? -23.491 -7.067 -49.735 1.00 74.04 115 VAL A CA 1
ATOM 664 C C . VAL A 1 94 ? -23.015 -5.643 -49.387 1.00 80.00 115 VAL A C 1
ATOM 665 O O . VAL A 1 94 ? -23.014 -5.300 -48.205 1.00 80.58 115 VAL A O 1
ATOM 669 N N . SER A 1 95 ? -22.670 -4.813 -50.394 1.00 77.81 116 SER A N 1
ATOM 670 C CA . SER A 1 95 ? -22.208 -3.433 -50.179 1.00 78.43 116 SER A CA 1
ATOM 671 C C . SER A 1 95 ? -23.279 -2.544 -49.556 1.00 83.47 116 SER A C 1
ATOM 672 O O . SER A 1 95 ? -22.964 -1.721 -48.693 1.00 83.26 116 SER A O 1
ATOM 675 N N . ASN A 1 96 ? -24.541 -2.723 -49.976 1.00 80.41 117 ASN A N 1
ATOM 676 C CA . ASN A 1 96 ? -25.659 -1.948 -49.448 1.00 80.41 117 ASN A CA 1
ATOM 677 C C . ASN A 1 96 ? -26.109 -2.413 -48.064 1.00 83.70 117 ASN A C 1
ATOM 678 O O . ASN A 1 96 ? -26.657 -1.608 -47.306 1.00 83.24 117 ASN A O 1
ATOM 683 N N . ALA A 1 97 ? -25.865 -3.699 -47.729 1.00 79.42 118 ALA A N 1
ATOM 684 C CA . ALA A 1 97 ? -26.175 -4.252 -46.414 1.00 78.71 118 ALA A CA 1
ATOM 685 C C . ALA A 1 97 ? -25.206 -3.626 -45.407 1.00 82.20 118 ALA A C 1
ATOM 686 O O . ALA A 1 97 ? -25.620 -3.273 -44.303 1.00 82.17 118 ALA A O 1
ATOM 688 N N . SER A 1 98 ? -23.933 -3.432 -45.821 1.00 78.00 119 SER A N 1
ATOM 689 C CA . SER A 1 98 ? -22.882 -2.814 -45.012 1.00 77.78 119 SER A CA 1
ATOM 690 C C . SER A 1 98 ? -23.194 -1.341 -44.708 1.00 81.11 119 SER A C 1
ATOM 691 O O . SER A 1 98 ? -22.895 -0.876 -43.608 1.00 80.88 119 SER A O 1
ATOM 694 N N . VAL A 1 99 ? -23.806 -0.624 -45.671 1.00 77.22 120 VAL A N 1
ATOM 695 C CA . VAL A 1 99 ? -24.210 0.779 -45.537 1.00 77.02 120 VAL A CA 1
ATOM 696 C C . VAL A 1 99 ? -25.334 0.859 -44.509 1.00 80.64 120 VAL A C 1
ATOM 697 O O . VAL A 1 99 ? -25.271 1.699 -43.612 1.00 80.47 120 VAL A O 1
ATOM 701 N N . MET A 1 100 ? -26.336 -0.038 -44.625 1.00 77.62 121 MET A N 1
ATOM 702 C CA . MET A 1 100 ? -27.472 -0.115 -43.707 1.00 77.95 121 MET A CA 1
ATOM 703 C C . MET A 1 100 ? -27.011 -0.504 -42.301 1.00 82.36 121 MET A C 1
ATOM 704 O O . MET A 1 100 ? -27.433 0.137 -41.339 1.00 82.52 121 MET A O 1
ATOM 709 N N . ASN A 1 101 ? -26.097 -1.495 -42.181 1.00 78.59 122 ASN A N 1
ATOM 710 C CA . ASN A 1 101 ? -25.551 -1.902 -40.881 1.00 78.24 122 ASN A CA 1
ATOM 711 C C . ASN A 1 101 ? -24.851 -0.732 -40.200 1.00 82.49 122 ASN A C 1
ATOM 712 O O . ASN A 1 101 ? -25.118 -0.481 -39.027 1.00 83.24 122 ASN A O 1
ATOM 717 N N . LEU A 1 102 ? -24.050 0.044 -40.960 1.00 78.13 123 LEU A N 1
ATOM 718 C CA . LEU A 1 102 ? -23.362 1.240 -40.468 1.00 77.94 123 LEU A CA 1
ATOM 719 C C . LEU A 1 102 ? -24.349 2.309 -39.988 1.00 83.45 123 LEU A C 1
ATOM 720 O O . LEU A 1 102 ? -24.057 3.031 -39.036 1.00 82.91 123 LEU A O 1
ATOM 725 N N . LEU A 1 103 ? -25.522 2.390 -40.633 1.00 81.49 124 LEU A N 1
ATOM 726 C CA . LEU A 1 103 ? -26.573 3.336 -40.269 1.00 82.00 124 LEU A CA 1
ATOM 727 C C . LEU A 1 103 ? -27.226 2.954 -38.915 1.00 86.00 124 LEU A C 1
ATOM 728 O O . LEU A 1 103 ? -27.410 3.833 -38.064 1.00 85.23 124 LEU A O 1
ATOM 733 N N . ILE A 1 104 ? -27.522 1.643 -38.703 1.00 82.39 125 ILE A N 1
ATOM 734 C CA . ILE A 1 104 ? -28.125 1.124 -37.458 1.00 82.40 125 ILE A CA 1
ATOM 735 C C . ILE A 1 104 ? -27.152 1.326 -36.283 1.00 85.34 125 ILE A C 1
ATOM 736 O O . ILE A 1 104 ? -27.550 1.829 -35.228 1.00 84.45 125 ILE A O 1
ATOM 741 N N . ILE A 1 105 ? -25.874 0.957 -36.504 1.00 81.27 126 ILE A N 1
ATOM 742 C CA . ILE A 1 105 ? -24.748 1.055 -35.576 1.00 80.34 126 ILE A CA 1
ATOM 743 C C . ILE A 1 105 ? -24.552 2.504 -35.061 1.00 83.28 126 ILE A C 1
ATOM 744 O O . ILE A 1 105 ? -24.250 2.685 -33.887 1.00 82.77 126 ILE A O 1
ATOM 749 N N . SER A 1 106 ? -24.757 3.518 -35.935 1.00 79.50 127 SER A N 1
ATOM 750 C CA . SER A 1 106 ? -24.608 4.939 -35.614 1.00 78.88 127 SER A CA 1
ATOM 751 C C . SER A 1 106 ? -25.763 5.439 -34.766 1.00 82.44 127 SER A C 1
ATOM 752 O O . SER A 1 106 ? -25.519 6.164 -33.804 1.00 82.27 127 SER A O 1
ATOM 755 N N . PHE A 1 107 ? -27.022 5.068 -35.120 1.00 79.07 128 PHE A N 1
ATOM 756 C CA . PHE A 1 107 ? -28.216 5.440 -34.348 1.00 79.04 128 PHE A CA 1
ATOM 757 C C . PHE A 1 107 ? -28.115 4.798 -32.967 1.00 82.10 128 PHE A C 1
ATOM 758 O O . PHE A 1 107 ? -28.407 5.452 -31.966 1.00 82.29 128 PHE A O 1
ATOM 766 N N . ASP A 1 108 ? -27.620 3.541 -32.921 1.00 76.86 129 ASP A N 1
ATOM 767 C CA . ASP A 1 108 ? -27.373 2.788 -31.697 1.00 75.57 129 ASP A CA 1
ATOM 768 C C . ASP A 1 108 ? -26.432 3.590 -30.788 1.00 76.54 129 ASP A C 1
ATOM 769 O O . ASP A 1 108 ? -26.771 3.801 -29.624 1.00 76.99 129 ASP A O 1
ATOM 774 N N . ARG A 1 109 ? -25.294 4.081 -31.335 1.00 70.09 130 ARG A N 1
ATOM 775 C CA . ARG A 1 109 ? -24.320 4.897 -30.602 1.00 69.20 130 ARG A CA 1
ATOM 776 C C . ARG A 1 109 ? -24.896 6.249 -30.204 1.00 74.27 130 ARG A C 1
ATOM 777 O O . ARG A 1 109 ? -24.581 6.760 -29.124 1.00 74.54 130 ARG A O 1
ATOM 785 N N . TYR A 1 110 ? -25.757 6.818 -31.064 1.00 70.66 131 TYR A N 1
ATOM 786 C CA . TYR A 1 110 ? -26.425 8.090 -30.813 1.00 70.52 131 TYR A CA 1
ATOM 787 C C . TYR A 1 110 ? -27.333 7.972 -29.579 1.00 75.29 131 TYR A C 1
ATOM 788 O O . TYR A 1 110 ? -27.151 8.731 -28.628 1.00 74.69 131 TYR A O 1
ATOM 797 N N . PHE A 1 111 ? -28.257 6.985 -29.577 1.00 72.90 132 PHE A N 1
ATOM 798 C CA . PHE A 1 111 ? -29.186 6.734 -28.477 1.00 73.84 132 PHE A CA 1
ATOM 799 C C . PHE A 1 111 ? -28.481 6.341 -27.180 1.00 79.59 132 PHE A C 1
ATOM 800 O O . PHE A 1 111 ? -28.917 6.755 -26.104 1.00 78.12 132 PHE A O 1
ATOM 808 N N . CYS A 1 112 ? -27.365 5.586 -27.291 1.00 78.73 133 CYS A N 1
ATOM 809 C CA . CYS A 1 112 ? -26.518 5.157 -26.173 1.00 79.42 133 CYS A CA 1
ATOM 810 C C . CYS A 1 112 ? -26.060 6.372 -25.356 1.00 83.22 133 CYS A C 1
ATOM 811 O O . CYS A 1 112 ? -26.122 6.350 -24.128 1.00 82.94 133 CYS A O 1
ATOM 814 N N . VAL A 1 113 ? -25.637 7.439 -26.065 1.00 79.48 134 VAL A N 1
ATOM 815 C CA . VAL A 1 113 ? -25.103 8.696 -25.539 1.00 78.75 134 VAL A CA 1
ATOM 816 C C . VAL A 1 113 ? -26.212 9.719 -25.182 1.00 83.23 134 VAL A C 1
ATOM 817 O O . VAL A 1 113 ? -26.064 10.429 -24.186 1.00 83.19 134 VAL A O 1
ATOM 821 N N . THR A 1 114 ? -27.305 9.793 -25.976 1.00 80.45 135 THR A N 1
ATOM 822 C CA . THR A 1 114 ? -28.395 10.758 -25.754 1.00 81.63 135 THR A CA 1
ATOM 823 C C . THR A 1 114 ? -29.413 10.299 -24.693 1.00 87.09 135 THR A C 1
ATOM 824 O O . THR A 1 114 ? -29.977 11.144 -23.989 1.00 87.61 135 THR A O 1
ATOM 828 N N . LYS A 1 115 ? -29.626 8.979 -24.561 1.00 83.89 136 LYS A N 1
ATOM 829 C CA . LYS A 1 115 ? -30.512 8.385 -23.547 1.00 84.27 136 LYS A CA 1
ATOM 830 C C . LYS A 1 115 ? -29.658 7.389 -22.708 1.00 88.14 136 LYS A C 1
ATOM 831 O O . LYS A 1 115 ? -29.818 6.179 -22.878 1.00 87.59 136 LYS A O 1
ATOM 837 N N . PRO A 1 116 ? -28.706 7.846 -21.848 1.00 84.71 137 PRO A N 1
ATOM 838 C CA . PRO A 1 116 ? -27.843 6.880 -21.143 1.00 84.40 137 PRO A CA 1
ATOM 839 C C . PRO A 1 116 ? -28.476 6.157 -19.959 1.00 91.00 137 PRO A C 1
ATOM 840 O O . PRO A 1 116 ? -27.887 5.193 -19.467 1.00 90.47 137 PRO A O 1
ATOM 844 N N . LEU A 1 117 ? -29.659 6.605 -19.506 1.00 89.72 138 LEU A N 1
ATOM 845 C CA . LEU A 1 117 ? -30.349 5.996 -18.367 1.00 90.61 138 LEU A CA 1
ATOM 846 C C . LEU A 1 117 ? -31.612 5.227 -18.777 1.00 98.12 138 LEU A C 1
ATOM 847 O O . LEU A 1 117 ? -32.304 4.688 -17.911 1.00 98.42 138 LEU A O 1
ATOM 852 N N . THR A 1 118 ? -31.892 5.149 -20.099 1.00 96.92 139 THR A N 1
ATOM 853 C CA . THR A 1 118 ? -33.074 4.476 -20.649 1.00 98.51 139 THR A CA 1
ATOM 854 C C . THR A 1 118 ? -32.721 3.451 -21.737 1.00 103.23 139 THR A C 1
ATOM 855 O O . THR A 1 118 ? -33.153 2.300 -21.647 1.00 103.87 139 THR A O 1
ATOM 859 N N . TYR A 1 119 ? -31.973 3.880 -22.770 1.00 98.81 140 TYR A N 1
ATOM 860 C CA . TYR A 1 119 ? -31.616 3.048 -23.921 1.00 97.94 140 TYR A CA 1
ATOM 861 C C . TYR A 1 119 ? -30.646 1.864 -23.620 1.00 101.97 140 TYR A C 1
ATOM 862 O O . TYR A 1 119 ? -30.961 0.776 -24.109 1.00 101.98 140 TYR A O 1
ATOM 871 N N . PRO A 1 120 ? -29.496 1.986 -22.885 1.00 98.11 141 PRO A N 1
ATOM 872 C CA . PRO A 1 120 ? -28.604 0.814 -22.723 1.00 97.87 141 PRO A CA 1
ATOM 873 C C . PRO A 1 120 ? -29.237 -0.426 -22.089 1.00 103.49 141 PRO A C 1
ATOM 874 O O . PRO A 1 120 ? -28.774 -1.538 -22.346 1.00 102.63 141 PRO A O 1
ATOM 878 N N . ALA A 1 121 ? -30.308 -0.238 -21.299 1.00 102.13 142 ALA A N 1
ATOM 879 C CA . ALA A 1 121 ? -31.059 -1.324 -20.674 1.00 103.27 142 ALA A CA 1
ATOM 880 C C . ALA A 1 121 ? -31.942 -2.007 -21.729 1.00 108.21 142 ALA A C 1
ATOM 881 O O . ALA A 1 121 ? -32.069 -3.232 -21.715 1.00 108.61 142 ALA A O 1
ATOM 883 N N . ARG A 1 122 ? -32.517 -1.213 -22.659 1.00 104.85 143 ARG A N 1
ATOM 884 C CA . ARG A 1 122 ? -33.376 -1.683 -23.754 1.00 105.52 143 ARG A CA 1
ATOM 885 C C . ARG A 1 122 ? -32.590 -2.441 -24.850 1.00 107.65 143 ARG A C 1
ATOM 886 O O . ARG A 1 122 ? -33.199 -3.144 -25.661 1.00 107.50 143 ARG A O 1
ATOM 894 N N . ARG A 1 123 ? -31.248 -2.283 -24.877 1.00 102.45 144 ARG A N 1
ATOM 895 C CA . ARG A 1 123 ? -30.332 -2.934 -25.820 1.00 101.10 144 ARG A CA 1
ATOM 896 C C . ARG A 1 123 ? -30.304 -4.446 -25.571 1.00 105.68 144 ARG A C 1
ATOM 897 O O . ARG A 1 123 ? -29.998 -4.872 -24.456 1.00 105.75 144 ARG A O 1
ATOM 905 N N . THR A 1 124 ? -30.657 -5.251 -26.593 1.00 102.61 145 THR A N 1
ATOM 906 C CA . THR A 1 124 ? -30.671 -6.718 -26.493 1.00 103.22 145 THR A CA 1
ATOM 907 C C . THR A 1 124 ? -29.963 -7.403 -27.662 1.00 106.33 145 THR A C 1
ATOM 908 O O . THR A 1 124 ? -29.950 -6.876 -28.778 1.00 105.27 145 THR A O 1
ATOM 912 N N . THR A 1 125 ? -29.382 -8.590 -27.390 1.00 102.90 146 THR A N 1
ATOM 913 C CA . THR A 1 125 ? -28.677 -9.444 -28.355 1.00 102.19 146 THR A CA 1
ATOM 914 C C . THR A 1 125 ? -29.640 -9.974 -29.455 1.00 105.48 146 THR A C 1
ATOM 915 O O . THR A 1 125 ? -29.231 -10.112 -30.613 1.00 103.81 146 THR A O 1
ATOM 919 N N . LYS A 1 126 ? -30.916 -10.236 -29.085 1.00 102.56 147 LYS A N 1
ATOM 920 C CA . LYS A 1 126 ? -31.966 -10.701 -29.992 1.00 102.82 147 LYS A CA 1
ATOM 921 C C . LYS A 1 126 ? -32.395 -9.575 -30.949 1.00 105.79 147 LYS A C 1
ATOM 922 O O . LYS A 1 126 ? -32.704 -9.849 -32.113 1.00 105.42 147 LYS A O 1
ATOM 924 N N . MET A 1 127 ? -32.400 -8.311 -30.458 1.00 101.17 148 MET A N 1
ATOM 925 C CA . MET A 1 127 ? -32.750 -7.121 -31.244 1.00 99.91 148 MET A CA 1
ATOM 926 C C . MET A 1 127 ? -31.706 -6.850 -32.328 1.00 100.30 148 MET A C 1
ATOM 927 O O . MET A 1 127 ? -32.078 -6.477 -33.442 1.00 99.68 148 MET A O 1
ATOM 932 N N . ALA A 1 128 ? -30.407 -7.049 -31.999 1.00 94.58 149 ALA A N 1
ATOM 933 C CA . ALA A 1 128 ? -29.282 -6.877 -32.922 1.00 92.92 149 ALA A CA 1
ATOM 934 C C . ALA A 1 128 ? -29.449 -7.805 -34.144 1.00 95.73 149 ALA A C 1
ATOM 935 O O . ALA A 1 128 ? -29.468 -7.318 -35.276 1.00 94.54 149 ALA A O 1
ATOM 937 N N . ALA A 1 129 ? -29.665 -9.120 -33.897 1.00 92.30 150 ALA A N 1
ATOM 938 C CA . ALA A 1 129 ? -29.887 -10.154 -34.912 1.00 91.92 150 ALA A CA 1
ATOM 939 C C . ALA A 1 129 ? -31.082 -9.824 -35.812 1.00 94.20 150 ALA A C 1
ATOM 940 O O . ALA A 1 129 ? -31.006 -10.041 -37.021 1.00 93.36 150 ALA A O 1
ATOM 942 N N . LEU A 1 130 ? -32.174 -9.292 -35.223 1.00 90.09 151 LEU A N 1
ATOM 943 C CA . LEU A 1 130 ? -33.372 -8.877 -35.953 1.00 89.78 151 LEU A CA 1
ATOM 944 C C . LEU A 1 130 ? -33.049 -7.675 -36.840 1.00 91.43 151 LEU A C 1
ATOM 945 O O . LEU A 1 130 ? -33.552 -7.602 -37.959 1.00 91.16 151 LEU A O 1
ATOM 950 N N . MET A 1 131 ? -32.180 -6.766 -36.365 1.00 86.52 152 MET A N 1
ATOM 951 C CA . MET A 1 131 ? -31.780 -5.597 -37.142 1.00 85.71 152 MET A CA 1
ATOM 952 C C . MET A 1 131 ? -30.844 -5.974 -38.294 1.00 89.44 152 MET A C 1
ATOM 953 O O . MET A 1 131 ? -31.059 -5.515 -39.423 1.00 89.34 152 MET A O 1
ATOM 958 N N . ILE A 1 132 ? -29.842 -6.849 -38.022 1.00 84.79 153 ILE A N 1
ATOM 959 C CA . ILE A 1 132 ? -28.887 -7.330 -39.029 1.00 83.89 153 ILE A CA 1
ATOM 960 C C . ILE A 1 132 ? -29.635 -8.027 -40.174 1.00 88.92 153 ILE A C 1
ATOM 961 O O . ILE A 1 132 ? -29.444 -7.656 -41.338 1.00 88.82 153 ILE A O 1
ATOM 966 N N . ALA A 1 133 ? -30.527 -8.985 -39.833 1.00 85.60 154 ALA A N 1
ATOM 967 C CA . ALA A 1 133 ? -31.356 -9.704 -40.800 1.00 85.57 154 ALA A CA 1
ATOM 968 C C . ALA A 1 133 ? -32.188 -8.717 -41.616 1.00 89.41 154 ALA A C 1
ATOM 969 O O . ALA A 1 133 ? -32.160 -8.793 -42.846 1.00 88.80 154 ALA A O 1
ATOM 971 N N . ALA A 1 134 ? -32.851 -7.742 -40.940 1.00 85.88 155 ALA A N 1
ATOM 972 C CA . ALA A 1 134 ? -33.666 -6.713 -41.594 1.00 85.95 155 ALA A CA 1
ATOM 973 C C . ALA A 1 134 ? -32.872 -5.939 -42.634 1.00 89.13 155 ALA A C 1
ATOM 974 O O . ALA A 1 134 ? -33.391 -5.728 -43.726 1.00 89.06 155 ALA A O 1
ATOM 976 N N . ALA A 1 135 ? -31.604 -5.570 -42.325 1.00 85.04 156 ALA A N 1
ATOM 977 C CA . ALA A 1 135 ? -30.712 -4.846 -43.241 1.00 84.33 156 ALA A CA 1
ATOM 978 C C . ALA A 1 135 ? -30.402 -5.681 -44.503 1.00 88.60 156 ALA A C 1
ATOM 979 O O . ALA A 1 135 ? -30.636 -5.213 -45.627 1.00 87.76 156 ALA A O 1
ATOM 981 N N . TRP A 1 136 ? -29.930 -6.934 -44.296 1.00 85.11 157 TRP A N 1
ATOM 982 C CA . TRP A 1 136 ? -29.578 -7.898 -45.341 1.00 84.49 157 TRP A CA 1
ATOM 983 C C . TRP A 1 136 ? -30.766 -8.247 -46.239 1.00 87.49 157 TRP A C 1
ATOM 984 O O . TRP A 1 136 ? -30.610 -8.292 -47.459 1.00 86.37 157 TRP A O 1
ATOM 995 N N . VAL A 1 137 ? -31.947 -8.488 -45.634 1.00 84.38 158 VAL A N 1
ATOM 996 C CA . VAL A 1 137 ? -33.180 -8.819 -46.351 1.00 84.59 158 VAL A CA 1
ATOM 997 C C . VAL A 1 137 ? -33.660 -7.603 -47.156 1.00 89.07 158 VAL A C 1
ATOM 998 O O . VAL A 1 137 ? -33.901 -7.741 -48.360 1.00 88.76 158 VAL A O 1
ATOM 1002 N N . LEU A 1 138 ? -33.736 -6.412 -46.513 1.00 85.62 159 LEU A N 1
ATOM 1003 C CA . LEU A 1 138 ? -34.155 -5.173 -47.172 1.00 85.97 159 LEU A CA 1
ATOM 1004 C C . LEU A 1 138 ? -33.280 -4.863 -48.395 1.00 90.31 159 LEU A C 1
ATOM 1005 O O . LEU A 1 138 ? -33.823 -4.556 -49.458 1.00 89.48 159 LEU A O 1
ATOM 1010 N N . SER A 1 139 ? -31.939 -5.010 -48.251 1.00 87.19 160 SER A N 1
ATOM 1011 C CA . SER A 1 139 ? -30.955 -4.805 -49.320 1.00 86.75 160 SER A CA 1
ATOM 1012 C C . SER A 1 139 ? -31.209 -5.758 -50.497 1.00 91.64 160 SER A C 1
ATOM 1013 O O . SER A 1 139 ? -31.238 -5.303 -51.643 1.00 91.63 160 SER A O 1
ATOM 1016 N N . PHE A 1 140 ? -31.426 -7.064 -50.208 1.00 88.63 161 PHE A N 1
ATOM 1017 C CA . PHE A 1 140 ? -31.715 -8.101 -51.204 1.00 88.71 161 PHE A CA 1
ATOM 1018 C C . PHE A 1 140 ? -33.025 -7.822 -51.944 1.00 92.69 161 PHE A C 1
ATOM 1019 O O . PHE A 1 140 ? -33.058 -7.930 -53.163 1.00 92.22 161 PHE A O 1
ATOM 1027 N N . VAL A 1 141 ? -34.091 -7.462 -51.211 1.00 89.72 162 VAL A N 1
ATOM 1028 C CA . VAL A 1 141 ? -35.410 -7.140 -51.767 1.00 90.18 162 VAL A CA 1
ATOM 1029 C C . VAL A 1 141 ? -35.330 -5.869 -52.646 1.00 93.53 162 VAL A C 1
ATOM 1030 O O . VAL A 1 141 ? -36.061 -5.767 -53.632 1.00 93.71 162 VAL A O 1
ATOM 1034 N N . LEU A 1 142 ? -34.412 -4.934 -52.308 1.00 89.49 163 LEU A N 1
ATOM 1035 C CA . LEU A 1 142 ? -34.214 -3.671 -53.027 1.00 89.45 163 LEU A CA 1
ATOM 1036 C C . LEU A 1 142 ? -33.272 -3.727 -54.230 1.00 92.55 163 LEU A C 1
ATOM 1037 O O . LEU A 1 142 ? -33.501 -2.988 -55.194 1.00 92.67 163 LEU A O 1
ATOM 1042 N N . TRP A 1 143 ? -32.201 -4.547 -54.174 1.00 87.87 164 TRP A N 1
ATOM 1043 C CA . TRP A 1 143 ? -31.231 -4.591 -55.271 1.00 86.99 164 TRP A CA 1
ATOM 1044 C C . TRP A 1 143 ? -31.363 -5.795 -56.195 1.00 88.96 164 TRP A C 1
ATOM 1045 O O . TRP A 1 143 ? -31.405 -5.577 -57.403 1.00 88.67 164 TRP A O 1
ATOM 1056 N N . ALA A 1 144 ? -31.420 -7.042 -55.664 1.00 83.97 165 ALA A N 1
ATOM 1057 C CA . ALA A 1 144 ? -31.530 -8.252 -56.499 1.00 83.43 165 ALA A CA 1
ATOM 1058 C C . ALA A 1 144 ? -32.618 -8.169 -57.610 1.00 86.53 165 ALA A C 1
ATOM 1059 O O . ALA A 1 144 ? -32.252 -8.362 -58.777 1.00 84.94 165 ALA A O 1
ATOM 1061 N N . 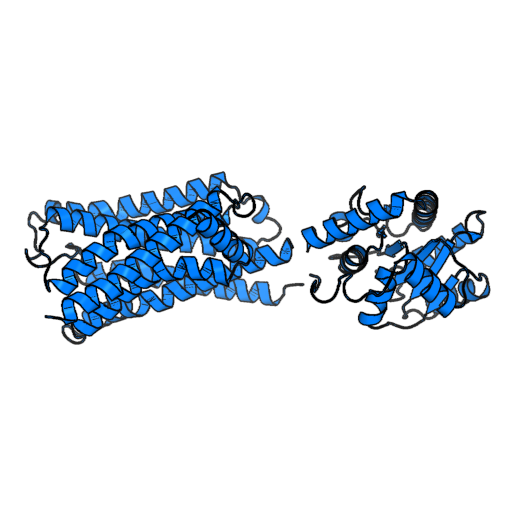PRO A 1 145 ? -33.907 -7.806 -57.330 1.00 83.25 166 PRO A N 1
ATOM 1062 C CA . PRO A 1 145 ? -34.879 -7.691 -58.428 1.00 83.74 166 PRO A CA 1
ATOM 1063 C C . PRO A 1 145 ? -34.495 -6.625 -59.455 1.00 87.41 166 PRO A C 1
ATOM 1064 O O . PRO A 1 145 ? -34.562 -6.897 -60.648 1.00 87.11 166 PRO A O 1
ATOM 1068 N N . ALA A 1 146 ? -34.039 -5.442 -58.994 1.00 83.79 167 ALA A N 1
ATOM 1069 C CA . ALA A 1 146 ? -33.606 -4.338 -59.856 1.00 83.52 167 ALA A CA 1
ATOM 1070 C C . ALA A 1 146 ? -32.431 -4.730 -60.763 1.00 86.49 167 ALA A C 1
ATOM 1071 O O . ALA A 1 146 ? -32.420 -4.339 -61.930 1.00 87.29 167 ALA A O 1
ATOM 1073 N N . ILE A 1 147 ? -31.474 -5.529 -60.241 1.00 80.73 168 ILE A N 1
ATOM 1074 C CA . ILE A 1 147 ? -30.296 -6.002 -60.977 1.00 79.54 168 ILE A CA 1
ATOM 1075 C C . ILE A 1 147 ? -30.681 -7.095 -61.992 1.00 81.92 168 ILE A C 1
ATOM 1076 O O . ILE A 1 147 ? -30.366 -6.971 -63.178 1.00 81.72 168 ILE A O 1
ATOM 1081 N N . LEU A 1 148 ? -31.347 -8.159 -61.516 1.00 77.74 169 LEU A N 1
ATOM 1082 C CA . LEU A 1 148 ? -31.697 -9.339 -62.305 1.00 77.58 169 LEU A CA 1
ATOM 1083 C C . LEU A 1 148 ? -32.901 -9.207 -63.247 1.00 84.94 169 LEU A C 1
ATOM 1084 O O . LEU A 1 148 ? -32.842 -9.743 -64.355 1.00 84.60 169 LEU A O 1
ATOM 1089 N N . PHE A 1 149 ? -33.983 -8.530 -62.824 1.00 84.06 170 PHE A N 1
ATOM 1090 C CA . PHE A 1 149 ? -35.216 -8.426 -63.611 1.00 85.33 170 PHE A CA 1
ATOM 1091 C C . PHE A 1 149 ? -35.376 -7.165 -64.467 1.00 93.26 170 PHE A C 1
ATOM 1092 O O . PHE A 1 149 ? -36.375 -7.081 -65.187 1.00 93.55 170 PHE A O 1
ATOM 1100 N N . TRP A 1 150 ? -34.429 -6.198 -64.422 1.00 92.58 171 TRP A N 1
ATOM 1101 C CA . TRP A 1 150 ? -34.562 -4.985 -65.252 1.00 94.24 171 TRP A CA 1
ATOM 1102 C C . TRP A 1 150 ? -34.627 -5.345 -66.734 1.00 97.38 171 TRP A C 1
ATOM 1103 O O . TRP A 1 150 ? -35.474 -4.808 -67.445 1.00 98.16 171 TRP A O 1
ATOM 1114 N N . GLN A 1 151 ? -33.767 -6.288 -67.178 1.00 92.11 172 GLN A N 1
ATOM 1115 C CA . GLN A 1 151 ? -33.715 -6.779 -68.560 1.00 91.17 172 GLN A CA 1
ATOM 1116 C C . GLN A 1 151 ? -34.995 -7.525 -68.956 1.00 94.07 172 GLN A C 1
ATOM 1117 O O . GLN A 1 151 ? -35.416 -7.431 -70.113 1.00 93.93 172 GLN A O 1
ATOM 1123 N N . PHE A 1 152 ? -35.617 -8.236 -67.988 1.00 89.60 173 PHE A N 1
ATOM 1124 C CA . PHE A 1 152 ? -36.861 -8.981 -68.173 1.00 89.75 173 PHE A CA 1
ATOM 1125 C C . PHE A 1 152 ? -38.033 -8.029 -68.431 1.00 95.22 173 PHE A C 1
ATOM 1126 O O . PHE A 1 152 ? -38.776 -8.226 -69.399 1.00 96.15 173 PHE A O 1
ATOM 1134 N N . VAL A 1 153 ? -38.195 -7.008 -67.562 1.00 91.39 174 VAL A N 1
ATOM 1135 C CA . VAL A 1 153 ? -39.250 -5.992 -67.650 1.00 91.93 174 VAL A CA 1
ATOM 1136 C C . VAL A 1 153 ? -39.144 -5.226 -68.981 1.00 96.67 174 VAL A C 1
ATOM 1137 O O . VAL A 1 153 ? -40.124 -5.170 -69.727 1.00 97.64 174 VAL A O 1
ATOM 1141 N N . VAL A 1 154 ? -37.947 -4.690 -69.291 1.00 92.44 175 VAL A N 1
ATOM 1142 C CA . VAL A 1 154 ? -37.666 -3.967 -70.539 1.00 92.58 175 VAL A CA 1
ATOM 1143 C C . VAL A 1 154 ? -37.903 -4.893 -71.757 1.00 95.65 175 VAL A C 1
ATOM 1144 O O . VAL A 1 154 ? -38.568 -4.494 -72.714 1.00 96.02 175 VAL A O 1
ATOM 1148 N N . GLY A 1 155 ? -37.403 -6.123 -71.666 1.00 90.54 176 GLY A N 1
ATOM 1149 C CA . GLY A 1 155 ? -37.540 -7.132 -72.709 1.00 89.46 176 GLY A CA 1
ATOM 1150 C C . GLY A 1 155 ? -36.306 -7.287 -73.571 1.00 90.37 176 GLY A C 1
ATOM 1151 O O . GLY A 1 155 ? -36.363 -7.949 -74.610 1.00 89.80 176 GLY A O 1
ATOM 1152 N N . LYS A 1 156 ? -35.185 -6.666 -73.153 1.00 85.28 177 LYS A N 1
ATOM 1153 C CA . LYS A 1 156 ? -33.908 -6.708 -73.872 1.00 84.49 177 LYS A CA 1
ATOM 1154 C C . LYS A 1 156 ? -32.739 -6.398 -72.950 1.00 86.59 177 LYS A C 1
ATOM 1155 O O . LYS A 1 156 ? -32.888 -5.617 -72.009 1.00 86.40 177 LYS A O 1
ATOM 1157 N N . ARG A 1 157 ? -31.577 -7.010 -73.224 1.00 81.59 178 ARG A N 1
ATOM 1158 C CA . ARG A 1 157 ? -30.355 -6.758 -72.470 1.00 80.74 178 ARG A CA 1
ATOM 1159 C C . ARG A 1 157 ? -29.550 -5.701 -73.245 1.00 87.00 178 ARG A C 1
ATOM 1160 O O . ARG A 1 157 ? -29.104 -5.964 -74.365 1.00 86.25 178 ARG A O 1
ATOM 1168 N N . THR A 1 158 ? -29.418 -4.494 -72.663 1.00 85.99 179 THR A N 1
ATOM 1169 C CA . THR A 1 158 ? -28.704 -3.367 -73.270 1.00 87.21 179 THR A CA 1
ATOM 1170 C C . THR A 1 158 ? -27.186 -3.418 -72.984 1.00 91.98 179 THR A C 1
ATOM 1171 O O . THR A 1 158 ? -26.413 -2.713 -73.642 1.00 92.25 179 THR A O 1
ATOM 1175 N N . VAL A 1 159 ? -26.774 -4.247 -72.002 1.00 87.97 180 VAL A N 1
ATOM 1176 C CA . VAL A 1 159 ? -25.380 -4.390 -71.587 1.00 87.80 180 VAL A CA 1
ATOM 1177 C C . VAL A 1 159 ? -24.537 -5.083 -72.687 1.00 92.76 180 VAL A C 1
ATOM 1178 O O . VAL A 1 159 ? -24.860 -6.212 -73.074 1.00 91.95 180 VAL A O 1
ATOM 1182 N N . PRO A 1 160 ? -23.464 -4.418 -73.195 1.00 90.43 181 PRO A N 1
ATOM 1183 C CA . PRO A 1 160 ? -22.621 -5.047 -74.225 1.00 91.06 181 PRO A CA 1
ATOM 1184 C C . PRO A 1 160 ? -21.882 -6.278 -73.700 1.00 96.07 181 PRO A C 1
ATOM 1185 O O . PRO A 1 160 ? -21.439 -6.280 -72.547 1.00 94.66 181 PRO A O 1
ATOM 1189 N N . ASP A 1 161 ? -21.740 -7.318 -74.557 1.00 94.61 182 ASP A N 1
ATOM 1190 C CA . ASP A 1 161 ? -21.088 -8.603 -74.247 1.00 95.31 182 ASP A CA 1
ATOM 1191 C C . ASP A 1 161 ? -19.675 -8.484 -73.642 1.00 100.93 182 ASP A C 1
ATOM 1192 O O . ASP A 1 161 ? -19.222 -9.411 -72.972 1.00 101.01 182 ASP A O 1
ATOM 1197 N N . ASN A 1 162 ? -18.988 -7.353 -73.876 1.00 98.50 183 ASN A N 1
ATOM 1198 C CA . ASN A 1 162 ? -17.632 -7.088 -73.385 1.00 98.78 183 ASN A CA 1
ATOM 1199 C C . ASN A 1 162 ? -17.589 -6.274 -72.075 1.00 102.11 183 ASN A C 1
ATOM 1200 O O . ASN A 1 162 ? -16.501 -6.036 -71.543 1.00 102.40 183 ASN A O 1
ATOM 1205 N N . GLN A 1 163 ? -18.761 -5.859 -71.553 1.00 97.38 184 GLN A N 1
ATOM 1206 C CA . GLN A 1 163 ? -18.857 -5.076 -70.314 1.00 96.43 184 GLN A CA 1
ATOM 1207 C C . GLN A 1 163 ? -19.762 -5.711 -69.260 1.00 97.13 184 GLN A C 1
ATOM 1208 O O . GLN A 1 163 ? -20.660 -6.493 -69.590 1.00 96.68 184 GLN A O 1
ATOM 1214 N N . CYS A 1 164 ? -19.538 -5.345 -67.991 1.00 91.06 185 CYS A N 1
ATOM 1215 C CA . CYS A 1 164 ? -20.356 -5.821 -66.888 1.00 88.91 185 CYS A CA 1
ATOM 1216 C C . CYS A 1 164 ? -20.782 -4.681 -65.983 1.00 92.86 185 CYS A C 1
ATOM 1217 O O . CYS A 1 164 ? -19.985 -4.187 -65.190 1.00 92.92 185 CYS A O 1
ATOM 1220 N N . PHE A 1 165 ? -22.035 -4.239 -66.138 1.00 89.88 186 PHE A N 1
ATOM 1221 C CA . PHE A 1 165 ? -22.632 -3.164 -65.347 1.00 90.29 186 PHE A CA 1
ATOM 1222 C C . PHE A 1 165 ? -24.136 -3.358 -65.193 1.00 95.57 186 PHE A C 1
ATOM 1223 O O . PHE A 1 165 ? -24.755 -4.048 -66.009 1.00 94.86 186 PHE A O 1
ATOM 1231 N N . ALA A 1 166 ? -24.719 -2.758 -64.137 1.00 93.24 187 ALA A N 1
ATOM 1232 C CA . ALA A 1 166 ? -26.154 -2.824 -63.862 1.00 93.68 187 ALA A CA 1
ATOM 1233 C C . ALA A 1 166 ? -26.940 -2.034 -64.922 1.00 99.80 187 ALA A C 1
ATOM 1234 O O . ALA A 1 166 ? -26.596 -0.885 -65.211 1.00 99.72 187 ALA A O 1
ATOM 1236 N N . GLN A 1 167 ? -27.971 -2.667 -65.522 1.00 97.90 188 GLN A N 1
ATOM 1237 C CA . GLN A 1 167 ? -28.794 -2.076 -66.589 1.00 98.99 188 GLN A CA 1
ATOM 1238 C C . GLN A 1 167 ? -29.514 -0.782 -66.172 1.00 106.09 188 GLN A C 1
ATOM 1239 O O . GLN A 1 167 ? -29.760 0.058 -67.035 1.00 106.53 188 GLN A O 1
ATOM 1245 N N . PHE A 1 168 ? -29.822 -0.609 -64.864 1.00 104.34 189 PHE A N 1
ATOM 1246 C CA . PHE A 1 168 ? -30.477 0.596 -64.345 1.00 105.91 189 PHE A CA 1
ATOM 1247 C C . PHE A 1 168 ? -29.560 1.831 -64.427 1.00 111.95 189 PHE A C 1
ATOM 1248 O O . PHE A 1 168 ? -30.068 2.941 -64.582 1.00 112.08 189 PHE A O 1
ATOM 1256 N N . LEU A 1 169 ? -28.213 1.627 -64.295 1.00 109.93 190 LEU A N 1
ATOM 1257 C CA . LEU A 1 169 ? -27.165 2.665 -64.324 1.00 111.07 190 LEU A CA 1
ATOM 1258 C C . LEU A 1 169 ? -27.150 3.466 -65.628 1.00 117.80 190 LEU A C 1
ATOM 1259 O O . LEU A 1 169 ? -26.655 4.596 -65.640 1.00 118.33 190 LEU A O 1
ATOM 1264 N N . SER A 1 170 ? -27.680 2.873 -66.722 1.00 115.45 191 SER A N 1
ATOM 1265 C CA . SER A 1 170 ? -27.804 3.495 -68.037 1.00 116.82 191 SER A CA 1
ATOM 1266 C C . SER A 1 170 ? -28.652 4.769 -67.903 1.00 122.84 191 SER A C 1
ATOM 1267 O O . SER A 1 170 ? -28.262 5.814 -68.426 1.00 124.02 191 SER A O 1
ATOM 1270 N N . ASN A 1 171 ? -29.769 4.688 -67.141 1.00 119.46 192 ASN A N 1
ATOM 1271 C CA . ASN A 1 171 ? -30.651 5.813 -66.837 1.00 120.81 192 ASN A CA 1
ATOM 1272 C C . ASN A 1 171 ? -29.902 6.709 -65.820 1.00 125.50 192 ASN A C 1
ATOM 1273 O O . ASN A 1 171 ? -29.661 6.263 -64.692 1.00 124.19 192 ASN A O 1
ATOM 1278 N N . PRO A 1 172 ? -29.465 7.937 -66.209 1.00 123.48 193 PRO A N 1
ATOM 1279 C CA . PRO A 1 172 ? -28.702 8.779 -65.263 1.00 123.64 193 PRO A CA 1
ATOM 1280 C C . PRO A 1 172 ? -29.488 9.269 -64.043 1.00 127.12 193 PRO A C 1
ATOM 1281 O O . PRO A 1 172 ? -28.886 9.517 -62.996 1.00 125.75 193 PRO A O 1
ATOM 1285 N N . ALA A 1 173 ? -30.827 9.394 -64.182 1.00 124.48 194 ALA A N 1
ATOM 1286 C CA . ALA A 1 173 ? -31.754 9.823 -63.129 1.00 124.58 194 ALA A CA 1
ATOM 1287 C C . ALA A 1 173 ? -31.875 8.754 -62.038 1.00 126.45 194 ALA A C 1
ATOM 1288 O O . ALA A 1 173 ? -32.061 9.094 -60.864 1.00 126.21 194 ALA A O 1
ATOM 1290 N N . VAL A 1 174 ? -31.762 7.465 -62.430 1.00 120.60 195 VAL A N 1
ATOM 1291 C CA . VAL A 1 174 ? -31.812 6.336 -61.498 1.00 118.18 195 VAL A CA 1
ATOM 1292 C C . VAL A 1 174 ? -30.442 6.219 -60.800 1.00 119.05 195 VAL A C 1
ATOM 1293 O O . VAL A 1 174 ? -30.407 5.996 -59.593 1.00 117.54 195 VAL A O 1
ATOM 1297 N N . THR A 1 175 ? -29.333 6.449 -61.549 1.00 114.61 196 THR A N 1
ATOM 1298 C CA . THR A 1 175 ? -27.940 6.408 -61.067 1.00 113.48 196 THR A CA 1
ATOM 1299 C C . THR A 1 175 ? -27.695 7.363 -59.889 1.00 116.68 196 THR A C 1
ATOM 1300 O O . THR A 1 175 ? -27.141 6.945 -58.870 1.00 115.06 196 THR A O 1
ATOM 1304 N N . PHE A 1 176 ? -28.099 8.636 -60.033 1.00 113.94 197 PHE A N 1
ATOM 1305 C CA . PHE A 1 176 ? -27.932 9.628 -58.973 1.00 113.53 197 PHE A CA 1
ATOM 1306 C C . PHE A 1 176 ? -28.985 9.455 -57.876 1.00 113.61 197 PHE A C 1
ATOM 1307 O O . PHE A 1 176 ? -28.678 9.657 -56.699 1.00 112.37 197 PHE A O 1
ATOM 1315 N N . GLY A 1 177 ? -30.188 9.025 -58.272 1.00 107.91 198 GLY A N 1
ATOM 1316 C CA . GLY A 1 177 ? -31.302 8.748 -57.370 1.00 106.37 198 GLY A CA 1
ATOM 1317 C C . GLY A 1 177 ? -31.037 7.593 -56.421 1.00 105.70 198 GLY A C 1
ATOM 1318 O O . GLY A 1 177 ? -31.699 7.472 -55.388 1.00 104.20 198 GLY A O 1
ATOM 1319 N N . THR A 1 178 ? -30.063 6.731 -56.778 1.00 100.26 199 THR A N 1
ATOM 1320 C CA . THR A 1 178 ? -29.615 5.589 -55.982 1.00 98.07 199 THR A CA 1
ATOM 1321 C C . THR A 1 178 ? -28.385 5.971 -55.167 1.00 100.51 199 THR A C 1
ATOM 1322 O O . THR A 1 178 ? -28.228 5.463 -54.063 1.00 99.28 199 THR A O 1
ATOM 1326 N N . ALA A 1 179 ? -27.529 6.880 -55.689 1.00 97.06 200 ALA A N 1
ATOM 1327 C CA . ALA A 1 179 ? -26.345 7.371 -54.970 1.00 96.29 200 ALA A CA 1
ATOM 1328 C C . ALA A 1 179 ? -26.787 8.237 -53.790 1.00 99.95 200 ALA A C 1
ATOM 1329 O O . ALA A 1 179 ? -26.103 8.265 -52.766 1.00 99.55 200 ALA A O 1
ATOM 1331 N N . ILE A 1 180 ? -27.946 8.920 -53.922 1.00 96.25 201 ILE A N 1
ATOM 1332 C CA . ILE A 1 180 ? -28.517 9.729 -52.848 1.00 96.05 201 ILE A CA 1
ATOM 1333 C C . ILE A 1 180 ? -28.988 8.781 -51.744 1.00 97.85 201 ILE A C 1
ATOM 1334 O O . ILE A 1 180 ? -28.504 8.893 -50.623 1.00 97.58 201 ILE A O 1
ATOM 1339 N N . ALA A 1 181 ? -29.866 7.813 -52.081 1.00 92.46 202 ALA A N 1
ATOM 1340 C CA . ALA A 1 181 ? -30.420 6.836 -51.139 1.00 90.77 202 ALA A CA 1
ATOM 1341 C C . ALA A 1 181 ? -29.404 5.828 -50.551 1.00 91.59 202 ALA A C 1
ATOM 1342 O O . ALA A 1 181 ? -29.603 5.371 -49.424 1.00 90.98 202 ALA A O 1
ATOM 1344 N N . ALA A 1 182 ? -28.338 5.480 -51.291 1.00 85.82 203 ALA A N 1
ATOM 1345 C CA . ALA A 1 182 ? -27.360 4.500 -50.812 1.00 83.99 203 ALA A CA 1
ATOM 1346 C C . ALA A 1 182 ? -26.029 5.089 -50.324 1.00 86.72 203 ALA A C 1
ATOM 1347 O O . ALA A 1 182 ? -25.237 4.356 -49.723 1.00 85.41 203 ALA A O 1
ATOM 1349 N N . PHE A 1 183 ? -25.769 6.390 -50.566 1.00 83.24 204 PHE A N 1
ATOM 1350 C CA . PHE A 1 183 ? -24.517 6.988 -50.102 1.00 82.73 204 PHE A CA 1
ATOM 1351 C C . PHE A 1 183 ? -24.689 8.374 -49.482 1.00 88.18 204 PHE A C 1
ATOM 1352 O O . PHE A 1 183 ? -24.453 8.518 -48.282 1.00 87.55 204 PHE A O 1
ATOM 1360 N N . TYR A 1 184 ? -25.074 9.386 -50.287 1.00 86.02 205 TYR A N 1
ATOM 1361 C CA . TYR A 1 184 ? -25.186 10.779 -49.847 1.00 86.90 205 TYR A CA 1
ATOM 1362 C C . TYR A 1 184 ? -26.091 10.969 -48.629 1.00 88.76 205 TYR A C 1
ATOM 1363 O O . TYR A 1 184 ? -25.585 11.406 -47.599 1.00 87.66 205 TYR A O 1
ATOM 1372 N N . LEU A 1 185 ? -27.391 10.606 -48.722 1.00 84.78 206 LEU A N 1
ATOM 1373 C CA . LEU A 1 185 ? -28.345 10.687 -47.607 1.00 84.14 206 LEU A CA 1
ATOM 1374 C C . LEU A 1 185 ? -27.826 9.854 -46.398 1.00 84.84 206 LEU A C 1
ATOM 1375 O O . LEU A 1 185 ? -27.666 10.455 -45.329 1.00 84.03 206 LEU A O 1
ATOM 1380 N N . PRO A 1 186 ? -27.414 8.552 -46.553 1.00 78.80 207 PRO A N 1
ATOM 1381 C CA . PRO A 1 186 ? -26.848 7.819 -45.397 1.00 77.34 207 PRO A CA 1
ATOM 1382 C C . PRO A 1 186 ? -25.601 8.452 -44.762 1.00 79.79 207 PRO A C 1
ATOM 1383 O O . PRO A 1 186 ? -25.392 8.278 -43.557 1.00 78.63 207 PRO A O 1
ATOM 1387 N N . VAL A 1 187 ? -24.769 9.168 -45.562 1.00 75.67 208 VAL A N 1
ATOM 1388 C CA . VAL A 1 187 ? -23.566 9.827 -45.043 1.00 74.93 208 VAL A CA 1
ATOM 1389 C C . VAL A 1 187 ? -23.964 11.069 -44.237 1.00 79.47 208 VAL A C 1
ATOM 1390 O O . VAL A 1 187 ? -23.495 11.213 -43.104 1.00 79.29 208 VAL A O 1
ATOM 1394 N N . VAL A 1 188 ? -24.866 11.916 -44.786 1.00 76.30 209 VAL A N 1
ATOM 1395 C CA . VAL A 1 188 ? -25.362 13.129 -44.122 1.00 76.96 209 VAL A CA 1
ATOM 1396 C C . VAL A 1 188 ? -25.964 12.756 -42.763 1.00 81.29 209 VAL A C 1
ATOM 1397 O O . VAL A 1 188 ? -25.581 13.364 -41.767 1.00 81.68 209 VAL A O 1
ATOM 1401 N N . ILE A 1 189 ? -26.825 11.709 -42.714 1.00 77.42 210 ILE A N 1
ATOM 1402 C CA . ILE A 1 189 ? -27.437 11.204 -41.472 1.00 76.72 210 ILE A CA 1
ATOM 1403 C C . ILE A 1 189 ? -26.346 10.810 -40.466 1.00 80.90 210 ILE A C 1
ATOM 1404 O O . ILE A 1 189 ? -26.355 11.304 -39.335 1.00 80.75 210 ILE A O 1
ATOM 1409 N N . MET A 1 190 ? -25.378 9.982 -40.896 1.00 77.37 211 MET A N 1
ATOM 1410 C CA . MET A 1 190 ? -24.283 9.546 -40.026 1.00 77.21 211 MET A CA 1
ATOM 1411 C C . MET A 1 190 ? -23.342 10.684 -39.608 1.00 81.27 211 MET A C 1
ATOM 1412 O O . MET A 1 190 ? -22.692 10.564 -38.569 1.00 80.67 211 MET A O 1
ATOM 1417 N N . THR A 1 191 ? -23.310 11.800 -40.376 1.00 77.64 212 THR A N 1
ATOM 1418 C CA . THR A 1 191 ? -22.499 12.979 -40.055 1.00 77.31 212 THR A CA 1
ATOM 1419 C C . THR A 1 191 ? -23.154 13.746 -38.900 1.00 81.23 212 THR A C 1
ATOM 1420 O O . THR A 1 191 ? -22.513 13.939 -37.867 1.00 80.63 212 THR A O 1
ATOM 1424 N N . VAL A 1 192 ? -24.430 14.153 -39.070 1.00 78.23 213 VAL A N 1
ATOM 1425 C CA . VAL A 1 192 ? -25.201 14.898 -38.069 1.00 78.67 213 VAL A CA 1
ATOM 1426 C C . VAL A 1 192 ? -25.371 14.068 -36.763 1.00 81.51 213 VAL A C 1
ATOM 1427 O O . VAL A 1 192 ? -25.281 14.645 -35.675 1.00 80.76 213 VAL A O 1
ATOM 1431 N N . LEU A 1 193 ? -25.529 12.722 -36.870 1.00 76.94 214 LEU A N 1
ATOM 1432 C CA . LEU A 1 193 ? -25.626 11.852 -35.690 1.00 75.56 214 LEU A CA 1
ATOM 1433 C C . LEU A 1 193 ? -24.322 11.934 -34.883 1.00 80.20 214 LEU A C 1
ATOM 1434 O O . LEU A 1 193 ? -24.363 11.945 -33.651 1.00 79.19 214 LEU A O 1
ATOM 1439 N N . TYR A 1 194 ? -23.171 12.014 -35.583 1.00 77.87 215 TYR A N 1
ATOM 1440 C CA . TYR A 1 194 ? -21.874 12.076 -34.929 1.00 77.68 215 TYR A CA 1
ATOM 1441 C C . TYR A 1 194 ? -21.538 13.451 -34.374 1.00 82.10 215 TYR A C 1
ATOM 1442 O O . TYR A 1 194 ? -20.888 13.507 -33.323 1.00 81.20 215 TYR A O 1
ATOM 1451 N N . ILE A 1 195 ? -22.016 14.548 -35.018 1.00 79.23 216 ILE A N 1
ATOM 1452 C CA . ILE A 1 195 ? -21.826 15.908 -34.489 1.00 80.16 216 ILE A CA 1
ATOM 1453 C C . ILE A 1 195 ? -22.485 15.929 -33.099 1.00 86.01 216 ILE A C 1
ATOM 1454 O O . ILE A 1 195 ? -21.847 16.336 -32.127 1.00 86.56 216 ILE A O 1
ATOM 1459 N N . HIS A 1 196 ? -23.727 15.402 -33.002 1.00 83.05 217 HIS A N 1
ATOM 1460 C CA . HIS A 1 196 ? -24.488 15.316 -31.755 1.00 82.81 217 HIS A CA 1
ATOM 1461 C C . HIS A 1 196 ? -23.822 14.453 -30.702 1.00 85.10 217 HIS A C 1
ATOM 1462 O O . HIS A 1 196 ? -23.840 14.832 -29.529 1.00 84.77 217 HIS A O 1
ATOM 1469 N N . ILE A 1 197 ? -23.208 13.323 -31.116 1.00 80.56 218 ILE A N 1
ATOM 1470 C CA . ILE A 1 197 ? -22.482 12.424 -30.215 1.00 79.47 218 ILE A CA 1
ATOM 1471 C C . ILE A 1 197 ? -21.342 13.206 -29.566 1.00 84.87 218 ILE A C 1
ATOM 1472 O O . ILE A 1 197 ? -21.246 13.210 -28.340 1.00 84.29 218 ILE A O 1
ATOM 1477 N N . TYR A 1 198 ? -20.542 13.926 -30.388 1.00 83.19 219 TYR A N 1
ATOM 1478 C CA . TYR A 1 198 ? -19.410 14.754 -29.959 1.00 83.84 219 TYR A CA 1
ATOM 1479 C C . TYR A 1 198 ? -19.833 15.825 -28.964 1.00 89.17 219 TYR A C 1
ATOM 1480 O O . TYR A 1 198 ? -19.127 16.045 -27.980 1.00 88.88 219 TYR A O 1
ATOM 1489 N N . LEU A 1 199 ? -20.971 16.491 -29.233 1.00 87.27 220 LEU A N 1
ATOM 1490 C CA . LEU A 1 199 ? -21.526 17.548 -28.384 1.00 88.51 220 LEU A CA 1
ATOM 1491 C C . LEU A 1 199 ? -21.901 17.032 -26.983 1.00 94.36 220 LEU A C 1
ATOM 1492 O O . LEU A 1 199 ? -21.597 17.692 -25.985 1.00 93.51 220 LEU A O 1
ATOM 1497 N N . ALA A 1 200 ? -22.537 15.850 -26.917 1.00 93.00 221 ALA A N 1
ATOM 1498 C CA . ALA A 1 200 ? -22.942 15.211 -25.668 1.00 93.69 221 ALA A CA 1
ATOM 1499 C C . ALA A 1 200 ? -21.731 14.627 -24.933 1.00 100.29 221 ALA A C 1
ATOM 1500 O O . ALA A 1 200 ? -21.698 14.645 -23.699 1.00 99.50 221 ALA A O 1
ATOM 1502 N N . SER A 1 201 ? -20.730 14.141 -25.693 1.00 99.32 222 SER A N 1
ATOM 1503 C CA . SER A 1 201 ? -19.485 13.592 -25.155 1.00 99.89 222 SER A CA 1
ATOM 1504 C C . SER A 1 201 ? -18.545 14.693 -24.653 1.00 107.45 222 SER A C 1
ATOM 1505 O O . SER A 1 201 ? -17.650 14.407 -23.858 1.00 106.89 222 SER A O 1
ATOM 1508 N N . ARG A 1 202 ? -18.743 15.945 -25.111 1.00 107.42 223 ARG A N 1
ATOM 1509 C CA . ARG A 1 202 ? -17.938 17.100 -24.699 1.00 109.03 223 ARG A CA 1
ATOM 1510 C C . ARG A 1 202 ? -18.175 17.450 -23.220 1.00 115.45 223 ARG A C 1
ATOM 1511 O O . ARG A 1 202 ? -17.235 17.840 -22.524 1.00 115.05 223 ARG A O 1
ATOM 1513 N N . SER A 1 203 ? -19.427 17.281 -22.744 1.00 114.06 224 SER A N 1
ATOM 1514 C CA . SER A 1 203 ? -19.854 17.569 -21.369 1.00 114.89 224 SER A CA 1
ATOM 1515 C C . SER A 1 203 ? -19.693 16.373 -20.401 1.00 119.19 224 SER A C 1
ATOM 1516 O O . SER A 1 203 ? -20.081 16.478 -19.232 1.00 118.56 224 SER A O 1
ATOM 1519 N N . ARG A 1 204 ? -19.110 15.253 -20.886 1.00 116.05 225 ARG A N 1
ATOM 1520 C CA . ARG A 1 204 ? -18.892 14.022 -20.117 1.00 115.35 225 ARG A CA 1
ATOM 1521 C C . ARG A 1 204 ? -17.957 14.189 -18.915 1.00 120.45 225 ARG A C 1
ATOM 1522 O O . ARG A 1 204 ? -17.094 15.073 -18.912 1.00 120.30 225 ARG A O 1
ATOM 1524 N N . VAL A 1 205 ? -18.145 13.329 -17.893 1.00 117.58 226 VAL A N 1
ATOM 1525 C CA . VAL A 1 205 ? -17.340 13.278 -16.670 1.00 117.57 226 VAL A CA 1
ATOM 1526 C C . VAL A 1 205 ? -16.533 11.975 -16.741 1.00 121.12 226 VAL A C 1
ATOM 1527 O O . VAL A 1 205 ? -17.110 10.893 -16.591 1.00 120.42 226 VAL A O 1
ATOM 1531 N N . HIS A 1 206 ? -15.218 12.072 -17.026 1.00 117.71 227 HIS A N 1
ATOM 1532 C CA . HIS A 1 206 ? -14.375 10.880 -17.141 1.00 117.15 227 HIS A CA 1
ATOM 1533 C C . HIS A 1 206 ? -14.048 10.267 -15.786 1.00 118.11 227 HIS A C 1
ATOM 1534 O O . HIS A 1 206 ? -14.009 10.976 -14.775 1.00 117.61 227 HIS A O 1
ATOM 1541 N N . GLY A 1 207 ? -13.843 8.950 -15.788 1.00 112.37 1001 GLY A N 1
ATOM 1542 C CA . GLY A 1 207 ? -13.516 8.164 -14.606 1.00 110.85 1001 GLY A CA 1
ATOM 1543 C C . GLY A 1 207 ? -12.114 8.407 -14.091 1.00 112.07 1001 GLY A C 1
ATOM 1544 O O . GLY A 1 207 ? -11.603 9.531 -14.155 1.00 111.52 1001 GLY A O 1
ATOM 1545 N N . ILE A 1 208 ? -11.480 7.354 -13.568 1.00 106.95 1002 ILE A N 1
ATOM 1546 C CA . ILE A 1 208 ? -10.131 7.478 -13.017 1.00 106.19 1002 ILE A CA 1
ATOM 1547 C C . ILE A 1 208 ? -9.057 7.207 -14.065 1.00 108.01 1002 ILE A C 1
ATOM 1548 O O . ILE A 1 208 ? -9.252 6.391 -14.969 1.00 107.38 1002 ILE A O 1
ATOM 1553 N N . ASP A 1 209 ? -7.922 7.912 -13.931 1.00 103.05 1003 ASP A N 1
ATOM 1554 C CA . ASP A 1 209 ? -6.753 7.761 -14.784 1.00 102.17 1003 ASP A CA 1
ATOM 1555 C C . ASP A 1 209 ? -5.955 6.577 -14.224 1.00 103.48 1003 ASP A C 1
ATOM 1556 O O . ASP A 1 209 ? -5.112 6.760 -13.345 1.00 103.48 1003 ASP A O 1
ATOM 1561 N N . CYS A 1 210 ? -6.266 5.353 -14.702 1.00 98.08 1004 CYS A N 1
ATOM 1562 C CA . CYS A 1 210 ? -5.641 4.099 -14.259 1.00 97.70 1004 CYS A CA 1
ATOM 1563 C C . CYS A 1 210 ? -4.119 4.047 -14.479 1.00 100.97 1004 CYS A C 1
ATOM 1564 O O . CYS A 1 210 ? -3.446 3.223 -13.856 1.00 100.67 1004 CYS A O 1
ATOM 1567 N N . SER A 1 211 ? -3.581 4.943 -15.333 1.00 97.20 1005 SER A N 1
ATOM 1568 C CA . SER A 1 211 ? -2.145 5.058 -15.586 1.00 97.56 1005 SER A CA 1
ATOM 1569 C C . SER A 1 211 ? -1.469 5.738 -14.384 1.00 99.90 1005 SER A C 1
ATOM 1570 O O . SER A 1 211 ? -0.263 5.572 -14.186 1.00 100.77 1005 SER A O 1
ATOM 1573 N N . PHE A 1 212 ? -2.261 6.485 -13.578 1.00 93.59 1006 PHE A N 1
ATOM 1574 C CA . PHE A 1 212 ? -1.819 7.182 -12.371 1.00 92.76 1006 PHE A CA 1
ATOM 1575 C C . PHE A 1 212 ? -2.156 6.370 -11.108 1.00 95.46 1006 PHE A C 1
ATOM 1576 O O . PHE A 1 212 ? -1.254 6.044 -10.337 1.00 95.31 1006 PHE A O 1
ATOM 1584 N N . TRP A 1 213 ? -3.454 6.081 -10.887 1.00 90.87 1007 TRP A N 1
ATOM 1585 C CA . TRP A 1 213 ? -3.947 5.351 -9.720 1.00 89.99 1007 TRP A CA 1
ATOM 1586 C C . TRP A 1 213 ? -3.683 3.838 -9.823 1.00 95.41 1007 TRP A C 1
ATOM 1587 O O . TRP A 1 213 ? -4.546 3.085 -10.287 1.00 94.60 1007 TRP A O 1
ATOM 1598 N N . ASN A 1 214 ? -2.467 3.407 -9.404 1.00 93.47 1008 ASN A N 1
ATOM 1599 C CA . ASN A 1 214 ? -2.020 2.002 -9.402 1.00 94.39 1008 ASN A CA 1
ATOM 1600 C C . ASN A 1 214 ? -0.883 1.733 -8.390 1.00 99.64 1008 ASN A C 1
ATOM 1601 O O . ASN A 1 214 ? -0.213 2.664 -7.933 1.00 98.93 1008 ASN A O 1
ATOM 1606 N N . GLU A 1 215 ? -0.681 0.446 -8.051 1.00 97.61 1009 GLU A N 1
ATOM 1607 C CA . GLU A 1 215 ? 0.283 -0.040 -7.060 1.00 98.64 1009 GLU A CA 1
ATOM 1608 C C . GLU A 1 215 ? 1.766 0.079 -7.457 1.00 102.57 1009 GLU A C 1
ATOM 1609 O O . GLU A 1 215 ? 2.617 0.093 -6.565 1.00 102.15 1009 GLU A O 1
ATOM 1615 N N . SER A 1 216 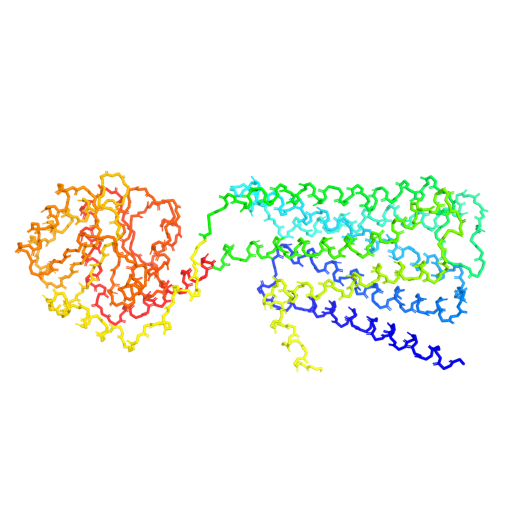? 2.074 0.153 -8.772 1.00 99.65 1010 SER A N 1
ATOM 1616 C CA . SER A 1 216 ? 3.441 0.244 -9.315 1.00 100.55 1010 SER A CA 1
ATOM 1617 C C . SER A 1 216 ? 4.302 1.349 -8.688 1.00 104.12 1010 SER A C 1
ATOM 1618 O O . SER A 1 216 ? 5.487 1.119 -8.424 1.00 104.55 1010 SER A O 1
ATOM 1621 N N . TYR A 1 217 ? 3.696 2.528 -8.437 1.00 99.42 1011 TYR A N 1
ATOM 1622 C CA . TYR A 1 217 ? 4.344 3.706 -7.854 1.00 99.23 1011 TYR A CA 1
ATOM 1623 C C . TYR A 1 217 ? 4.855 3.490 -6.422 1.00 103.80 1011 TYR A C 1
ATOM 1624 O O . TYR A 1 217 ? 5.893 4.045 -6.056 1.00 104.60 1011 TYR A O 1
ATOM 1633 N N . LEU A 1 218 ? 4.141 2.667 -5.631 1.00 99.50 1012 LEU A N 1
ATOM 1634 C CA . LEU A 1 218 ? 4.475 2.346 -4.237 1.00 99.45 1012 LEU A CA 1
ATOM 1635 C C . LEU A 1 218 ? 5.708 1.449 -4.126 1.00 105.74 1012 LEU A C 1
ATOM 1636 O O . LEU A 1 218 ? 5.938 0.604 -4.998 1.00 106.05 1012 LEU A O 1
ATOM 1641 N N . THR A 1 219 ? 6.478 1.611 -3.030 1.00 103.61 1013 THR A N 1
ATOM 1642 C CA . THR A 1 219 ? 7.682 0.815 -2.755 1.00 105.63 1013 THR A CA 1
ATOM 1643 C C . THR A 1 219 ? 7.556 -0.024 -1.479 1.00 110.82 1013 THR A C 1
ATOM 1644 O O . THR A 1 219 ? 7.094 0.467 -0.447 1.00 109.33 1013 THR A O 1
ATOM 1648 N N . GLY A 1 220 ? 7.984 -1.279 -1.572 1.00 109.52 1014 GLY A N 1
ATOM 1649 C CA . GLY A 1 220 ? 7.973 -2.227 -0.464 1.00 110.29 1014 GLY A CA 1
ATOM 1650 C C . GLY A 1 220 ? 6.624 -2.845 -0.164 1.00 113.46 1014 GLY A C 1
ATOM 1651 O O . GLY A 1 220 ? 5.790 -3.014 -1.059 1.00 112.15 1014 GLY A O 1
ATOM 1652 N N . SER A 1 221 ? 6.427 -3.214 1.113 1.00 110.42 1015 SER A N 1
ATOM 1653 C CA . SER A 1 221 ? 5.209 -3.837 1.631 1.00 109.62 1015 SER A CA 1
ATOM 1654 C C . SER A 1 221 ? 4.278 -2.790 2.234 1.00 110.77 1015 SER A C 1
ATOM 1655 O O . SER A 1 221 ? 4.741 -1.744 2.696 1.00 109.96 1015 SER A O 1
ATOM 1658 N N . ARG A 1 222 ? 2.964 -3.086 2.245 1.00 105.60 1016 ARG A N 1
ATOM 1659 C CA . ARG A 1 222 ? 1.945 -2.213 2.829 1.00 103.72 1016 ARG A CA 1
ATOM 1660 C C . ARG A 1 222 ? 2.207 -2.027 4.333 1.00 108.42 1016 ARG A C 1
ATOM 1661 O O . ARG A 1 222 ? 2.117 -0.901 4.818 1.00 107.17 1016 ARG A O 1
ATOM 1669 N N . ASP A 1 223 ? 2.579 -3.120 5.046 1.00 106.53 1017 ASP A N 1
ATOM 1670 C CA . ASP A 1 223 ? 2.928 -3.118 6.474 1.00 106.98 1017 ASP A CA 1
ATOM 1671 C C . ASP A 1 223 ? 4.085 -2.146 6.715 1.00 109.49 1017 ASP A C 1
ATOM 1672 O O . ASP A 1 223 ? 4.058 -1.394 7.689 1.00 108.52 1017 ASP A O 1
ATOM 1677 N N . GLU A 1 224 ? 5.083 -2.153 5.800 1.00 105.81 1018 GLU A N 1
ATOM 1678 C CA . GLU A 1 224 ? 6.269 -1.296 5.827 1.00 105.40 1018 GLU A CA 1
ATOM 1679 C C . GLU A 1 224 ? 5.895 0.174 5.625 1.00 105.22 1018 GLU A C 1
ATOM 1680 O O . GLU A 1 224 ? 6.318 1.023 6.412 1.00 104.18 1018 GLU A O 1
ATOM 1686 N N . ARG A 1 225 ? 5.080 0.464 4.594 1.00 99.27 1019 ARG A N 1
ATOM 1687 C CA . ARG A 1 225 ? 4.622 1.820 4.270 1.00 97.29 1019 ARG A CA 1
ATOM 1688 C C . ARG A 1 225 ? 3.737 2.421 5.372 1.00 99.32 1019 ARG A C 1
ATOM 1689 O O . ARG A 1 225 ? 3.855 3.614 5.657 1.00 98.07 1019 ARG A O 1
ATOM 1697 N N . LYS A 1 226 ? 2.867 1.591 5.988 1.00 95.10 1020 LYS A N 1
ATOM 1698 C CA . LYS A 1 226 ? 1.953 1.976 7.068 1.00 93.92 1020 LYS A CA 1
ATOM 1699 C C . LYS A 1 226 ? 2.732 2.339 8.340 1.00 99.48 1020 LYS A C 1
ATOM 1700 O O . LYS A 1 226 ? 2.387 3.321 9.006 1.00 98.67 1020 LYS A O 1
ATOM 1706 N N . LYS A 1 227 ? 3.780 1.550 8.669 1.00 97.24 1021 LYS A N 1
ATOM 1707 C CA . LYS A 1 227 ? 4.644 1.786 9.827 1.00 97.60 1021 LYS A CA 1
ATOM 1708 C C . LYS A 1 227 ? 5.416 3.097 9.628 1.00 100.52 1021 LYS A C 1
ATOM 1709 O O . LYS A 1 227 ? 5.502 3.898 10.560 1.00 99.40 1021 LYS A O 1
ATOM 1715 N N . SER A 1 228 ? 5.924 3.324 8.393 1.00 97.28 1022 SER A N 1
ATOM 1716 C CA . SER A 1 228 ? 6.667 4.517 7.977 1.00 96.93 1022 SER A CA 1
ATOM 1717 C C . SER A 1 228 ? 5.800 5.777 8.053 1.00 100.29 1022 SER A C 1
ATOM 1718 O O . SER A 1 228 ? 6.263 6.813 8.532 1.00 99.54 1022 SER A O 1
ATOM 1721 N N . LEU A 1 229 ? 4.547 5.678 7.577 1.00 96.85 1023 LEU A N 1
ATOM 1722 C CA . LEU A 1 229 ? 3.583 6.773 7.557 1.00 95.85 1023 LEU A CA 1
ATOM 1723 C C . LEU A 1 229 ? 3.154 7.164 8.963 1.00 99.92 1023 LEU A C 1
ATOM 1724 O O . LEU A 1 229 ? 3.078 8.358 9.258 1.00 99.19 1023 LEU A O 1
ATOM 1729 N N . LEU A 1 230 ? 2.859 6.167 9.820 1.00 97.14 1024 LEU A N 1
ATOM 1730 C CA . LEU A 1 230 ? 2.427 6.405 11.196 1.00 97.12 1024 LEU A CA 1
ATOM 1731 C C . LEU A 1 230 ? 3.518 7.060 12.043 1.00 102.79 1024 LEU A C 1
ATOM 1732 O O . LEU A 1 230 ? 3.214 7.971 12.809 1.00 101.47 1024 LEU A O 1
ATOM 1737 N N . SER A 1 231 ? 4.790 6.644 11.855 1.00 101.75 1025 SER A N 1
ATOM 1738 C CA . SER A 1 231 ? 5.938 7.227 12.551 1.00 102.71 1025 SER A CA 1
ATOM 1739 C C . SER A 1 231 ? 6.214 8.664 12.070 1.00 106.95 1025 SER A C 1
ATOM 1740 O O . SER A 1 231 ? 6.685 9.481 12.859 1.00 106.77 1025 SER A O 1
ATOM 1743 N N . LYS A 1 232 ? 5.899 8.970 10.789 1.00 103.92 1026 LYS A N 1
ATOM 1744 C CA . LYS A 1 232 ? 6.055 10.300 10.179 1.00 104.03 1026 LYS A CA 1
ATOM 1745 C C . LYS A 1 232 ? 5.126 11.307 10.875 1.00 107.53 1026 LYS A C 1
ATOM 1746 O O . LYS A 1 232 ? 5.519 12.454 11.097 1.00 107.58 1026 LYS A O 1
ATOM 1752 N N . PHE A 1 233 ? 3.907 10.856 11.246 1.00 102.98 1027 PHE A N 1
ATOM 1753 C CA . PHE A 1 233 ? 2.917 11.661 11.963 1.00 101.56 1027 PHE A CA 1
ATOM 1754 C C . PHE A 1 233 ? 3.050 11.473 13.487 1.00 104.43 1027 PHE A C 1
ATOM 1755 O O . PHE A 1 233 ? 2.164 11.907 14.234 1.00 103.15 1027 PHE A O 1
ATOM 1763 N N . GLY A 1 234 ? 4.153 10.839 13.917 1.00 101.28 1028 GLY A N 1
ATOM 1764 C CA . GLY A 1 234 ? 4.474 10.548 15.315 1.00 101.16 1028 GLY A CA 1
ATOM 1765 C C . GLY A 1 234 ? 3.373 9.775 16.009 1.00 103.88 1028 GLY A C 1
ATOM 1766 O O . GLY A 1 234 ? 2.713 10.307 16.906 1.00 102.64 1028 GLY A O 1
ATOM 1767 N N . MET A 1 235 ? 3.143 8.527 15.554 1.00 100.62 1029 MET A N 1
ATOM 1768 C CA . MET A 1 235 ? 2.071 7.651 16.029 1.00 99.97 1029 MET A CA 1
ATOM 1769 C C . MET A 1 235 ? 2.500 6.181 16.063 1.00 104.55 1029 MET A C 1
ATOM 1770 O O . MET A 1 235 ? 3.308 5.746 15.237 1.00 104.30 1029 MET A O 1
ATOM 1775 N N . ASP A 1 236 ? 1.919 5.414 17.004 1.00 101.68 1030 ASP A N 1
ATOM 1776 C CA . ASP A 1 236 ? 2.177 3.982 17.174 1.00 102.80 1030 ASP A CA 1
ATOM 1777 C C . ASP A 1 236 ? 1.517 3.171 16.043 1.00 106.57 1030 ASP A C 1
ATOM 1778 O O . ASP A 1 236 ? 0.680 3.695 15.298 1.00 105.02 1030 ASP A O 1
ATOM 1783 N N . GLU A 1 237 ? 1.892 1.884 15.932 1.00 103.66 1031 GLU A N 1
ATOM 1784 C CA . GLU A 1 237 ? 1.355 0.951 14.944 1.00 102.80 1031 GLU A CA 1
ATOM 1785 C C . GLU A 1 237 ? -0.042 0.495 15.396 1.00 104.87 1031 GLU A C 1
ATOM 1786 O O . GLU A 1 237 ? -0.214 0.046 16.532 1.00 105.16 1031 GLU A O 1
ATOM 1792 N N . GLY A 1 238 ? -1.020 0.654 14.509 1.00 99.54 1032 GLY A N 1
ATOM 1793 C CA . GLY A 1 238 ? -2.414 0.284 14.737 1.00 98.53 1032 GLY A CA 1
ATOM 1794 C C . GLY A 1 238 ? -3.244 0.298 13.468 1.00 100.02 1032 GLY A C 1
ATOM 1795 O O . GLY A 1 238 ? -2.710 0.539 12.379 1.00 99.15 1032 GLY A O 1
ATOM 1796 N N . VAL A 1 239 ? -4.563 0.037 13.598 1.00 94.99 1033 VAL A N 1
ATOM 1797 C CA . VAL A 1 239 ? -5.497 0.031 12.462 1.00 93.35 1033 VAL A CA 1
ATOM 1798 C C . VAL A 1 239 ? -5.747 1.488 12.069 1.00 93.55 1033 VAL A C 1
ATOM 1799 O O . VAL A 1 239 ? -6.311 2.252 12.852 1.00 92.85 1033 VAL A O 1
ATOM 1803 N N . THR A 1 240 ? -5.274 1.869 10.876 1.00 87.40 1034 THR A N 1
ATOM 1804 C CA . THR A 1 240 ? -5.332 3.229 10.353 1.00 85.17 1034 THR A CA 1
ATOM 1805 C C . THR A 1 240 ? -6.568 3.502 9.493 1.00 86.63 1034 THR A C 1
ATOM 1806 O O . THR A 1 240 ? -6.837 2.808 8.508 1.00 85.31 1034 THR A O 1
ATOM 1810 N N . PHE A 1 241 ? -7.290 4.557 9.876 1.00 82.59 1035 PHE A N 1
ATOM 1811 C CA . PHE A 1 241 ? -8.492 5.065 9.226 1.00 81.72 1035 PHE A CA 1
ATOM 1812 C C . PHE A 1 241 ? -8.174 6.468 8.720 1.00 86.04 1035 PHE A C 1
ATOM 1813 O O . PHE A 1 241 ? -7.675 7.309 9.477 1.00 84.79 1035 PHE A O 1
ATOM 1821 N N . MET A 1 242 ? -8.420 6.704 7.425 1.00 83.68 1036 MET A N 1
ATOM 1822 C CA . MET A 1 242 ? -8.088 7.969 6.782 1.00 83.46 1036 MET A CA 1
ATOM 1823 C C . MET A 1 242 ? -9.280 8.660 6.122 1.00 87.27 1036 MET A C 1
ATOM 1824 O O . MET A 1 242 ? -10.089 8.011 5.459 1.00 86.99 1036 MET A O 1
ATOM 1829 N N . PHE A 1 243 ? -9.361 9.987 6.296 1.00 84.01 1037 PHE A N 1
ATOM 1830 C CA . PHE A 1 243 ? -10.357 10.844 5.664 1.00 83.91 1037 PHE A CA 1
ATOM 1831 C C . PHE A 1 243 ? -9.636 11.889 4.830 1.00 90.11 1037 PHE A C 1
ATOM 1832 O O . PHE A 1 243 ? -8.669 12.506 5.294 1.00 89.60 1037 PHE A O 1
ATOM 1840 N N . ILE A 1 244 ? -10.140 12.108 3.609 1.00 88.37 1038 ILE A N 1
ATOM 1841 C CA . ILE A 1 244 ? -9.599 13.092 2.682 1.00 89.00 1038 ILE A CA 1
ATOM 1842 C C . ILE A 1 244 ? -10.747 13.821 1.968 1.00 93.44 1038 ILE A C 1
ATOM 1843 O O . ILE A 1 244 ? -11.654 13.180 1.424 1.00 93.15 1038 ILE A O 1
ATOM 1848 N N . GLY A 1 245 ? -10.723 15.150 2.040 1.00 89.98 1039 GLY A N 1
ATOM 1849 C CA . GLY A 1 245 ? -11.746 15.988 1.425 1.00 89.80 1039 GLY A CA 1
ATOM 1850 C C . GLY A 1 245 ? -12.016 17.286 2.154 1.00 92.90 1039 GLY A C 1
ATOM 1851 O O . GLY A 1 245 ? -11.584 17.464 3.297 1.00 91.53 1039 GLY A O 1
ATOM 1852 N N . ARG A 1 246 ? -12.757 18.193 1.483 1.00 90.16 1040 ARG A N 1
ATOM 1853 C CA . ARG A 1 246 ? -13.142 19.521 1.967 1.00 90.88 1040 ARG A CA 1
ATOM 1854 C C . ARG A 1 246 ? -13.910 19.447 3.281 1.00 94.74 1040 ARG A C 1
ATOM 1855 O O . ARG A 1 246 ? -14.832 18.643 3.410 1.00 94.60 1040 ARG A O 1
ATOM 1863 N N . PHE A 1 247 ? -13.529 20.287 4.250 1.00 91.44 1041 PHE A N 1
ATOM 1864 C CA . PHE A 1 247 ? -14.196 20.347 5.548 1.00 91.45 1041 PHE A CA 1
ATOM 1865 C C . PHE A 1 247 ? -15.423 21.248 5.420 1.00 97.58 1041 PHE A C 1
ATOM 1866 O O . PHE A 1 247 ? -15.330 22.461 5.626 1.00 97.93 1041 PHE A O 1
ATOM 1874 N N . ASP A 1 248 ? -16.562 20.650 5.016 1.00 95.05 1042 ASP A N 1
ATOM 1875 C CA . ASP A 1 248 ? -17.837 21.342 4.813 1.00 95.52 1042 ASP A CA 1
ATOM 1876 C C . ASP A 1 248 ? -18.973 20.742 5.650 1.00 100.16 1042 ASP A C 1
ATOM 1877 O O . ASP A 1 248 ? -18.814 19.672 6.246 1.00 99.73 1042 ASP A O 1
ATOM 1882 N N . ARG A 1 249 ? -20.120 21.437 5.675 1.00 97.36 1043 ARG A N 1
ATOM 1883 C CA . ARG A 1 249 ? -21.327 21.036 6.403 1.00 97.37 1043 ARG A CA 1
ATOM 1884 C C . ARG A 1 249 ? -22.386 20.541 5.410 1.00 101.41 1043 ARG A C 1
ATOM 1885 O O . ARG A 1 249 ? -23.499 20.186 5.811 1.00 101.72 1043 ARG A O 1
ATOM 1893 N N . GLY A 1 250 ? -22.022 20.517 4.130 1.00 97.29 1044 GLY A N 1
ATOM 1894 C CA . GLY A 1 250 ? -22.927 20.165 3.045 1.00 97.19 1044 GLY A CA 1
ATOM 1895 C C . GLY A 1 250 ? -22.843 18.789 2.422 1.00 99.21 1044 GLY A C 1
ATOM 1896 O O . GLY A 1 250 ? -23.860 18.096 2.378 1.00 98.98 1044 GLY A O 1
ATOM 1897 N N . GLN A 1 251 ? -21.674 18.393 1.875 1.00 94.23 1045 GLN A N 1
ATOM 1898 C CA . GLN A 1 251 ? -21.622 17.112 1.170 1.00 93.30 1045 GLN A CA 1
ATOM 1899 C C . GLN A 1 251 ? -20.459 16.167 1.510 1.00 94.87 1045 GLN A C 1
ATOM 1900 O O . GLN A 1 251 ? -20.678 14.963 1.441 1.00 93.95 1045 GLN A O 1
ATOM 1906 N N . LYS A 1 252 ? -19.244 16.660 1.818 1.00 90.58 1046 LYS A N 1
ATOM 1907 C CA . LYS A 1 252 ? -18.128 15.737 2.118 1.00 89.43 1046 LYS A CA 1
ATOM 1908 C C . LYS A 1 252 ? -18.245 15.110 3.522 1.00 92.95 1046 LYS A C 1
ATOM 1909 O O . LYS A 1 252 ? -17.764 13.997 3.742 1.00 91.66 1046 LYS A O 1
ATOM 1915 N N . GLY A 1 253 ? -18.918 15.830 4.422 1.00 90.11 1047 GLY A N 1
ATOM 1916 C CA . GLY A 1 253 ? -19.266 15.420 5.778 1.00 89.99 1047 GLY A CA 1
ATOM 1917 C C . GLY A 1 253 ? -18.181 14.982 6.737 1.00 92.79 1047 GLY A C 1
ATOM 1918 O O . GLY A 1 253 ? -18.206 13.840 7.201 1.00 91.90 1047 GLY A O 1
ATOM 1919 N N . VAL A 1 254 ? -17.273 15.904 7.113 1.00 89.20 1048 VAL A N 1
ATOM 1920 C CA . VAL A 1 254 ? -16.235 15.619 8.113 1.00 88.53 1048 VAL A CA 1
ATOM 1921 C C . VAL A 1 254 ? -16.872 15.601 9.519 1.00 91.54 1048 VAL A C 1
ATOM 1922 O O . VAL A 1 254 ? -16.411 14.862 10.390 1.00 90.64 1048 VAL A O 1
ATOM 1926 N N . ASP A 1 255 ? -17.972 16.375 9.702 1.00 88.14 1049 ASP A N 1
ATOM 1927 C CA . ASP A 1 255 ? -18.723 16.483 10.956 1.00 88.10 1049 ASP A CA 1
ATOM 1928 C C . ASP A 1 255 ? -19.301 15.148 11.430 1.00 90.04 1049 ASP A C 1
ATOM 1929 O O . ASP A 1 255 ? -19.401 14.955 12.640 1.00 90.49 1049 ASP A O 1
ATOM 1934 N N . VAL A 1 256 ? -19.639 14.220 10.495 1.00 84.09 1050 VAL A N 1
ATOM 1935 C CA . VAL A 1 256 ? -20.125 12.876 10.836 1.00 83.40 1050 VAL A CA 1
ATOM 1936 C C . VAL A 1 256 ? -18.957 12.104 11.464 1.00 86.41 1050 VAL A C 1
ATOM 1937 O O . VAL A 1 256 ? -19.087 11.637 12.594 1.00 86.91 1050 VAL A O 1
ATOM 1941 N N . LEU A 1 257 ? -17.816 12.012 10.750 1.00 81.35 1051 LEU A N 1
ATOM 1942 C CA . LEU A 1 257 ? -16.600 11.344 11.209 1.00 80.70 1051 LEU A CA 1
ATOM 1943 C C . LEU A 1 257 ? -16.087 11.944 12.533 1.00 86.77 1051 LEU A C 1
ATOM 1944 O O . LEU A 1 257 ? -15.696 11.183 13.426 1.00 86.96 1051 LEU A O 1
ATOM 1949 N N . LEU A 1 258 ? -16.129 13.295 12.673 1.00 83.96 1052 LEU A N 1
ATOM 1950 C CA . LEU A 1 258 ? -15.708 14.003 13.893 1.00 84.06 1052 LEU A CA 1
ATOM 1951 C C . LEU A 1 258 ? -16.561 13.598 15.104 1.00 87.33 1052 LEU A C 1
ATOM 1952 O O . LEU A 1 258 ? -16.016 13.383 16.193 1.00 86.53 1052 LEU A O 1
ATOM 1957 N N . LYS A 1 259 ? -17.895 13.477 14.889 1.00 82.82 1053 LYS A N 1
ATOM 1958 C CA . LYS A 1 259 ? -18.870 13.055 15.891 1.00 82.68 1053 LYS A CA 1
ATOM 1959 C C . LYS A 1 259 ? -18.707 11.562 16.173 1.00 85.97 1053 LYS A C 1
ATOM 1960 O O . LYS A 1 259 ? -18.910 11.137 17.313 1.00 85.87 1053 LYS A O 1
ATOM 1966 N N . ALA A 1 260 ? -18.346 10.771 15.131 1.00 81.69 1054 ALA A N 1
ATOM 1967 C CA . ALA A 1 260 ? -18.125 9.324 15.219 1.00 81.77 1054 ALA A CA 1
ATOM 1968 C C . ALA A 1 260 ? -16.884 9.000 16.062 1.00 85.59 1054 ALA A C 1
ATOM 1969 O O . ALA A 1 260 ? -16.947 8.073 16.873 1.00 85.59 1054 ALA A O 1
ATOM 1971 N N . ILE A 1 261 ? -15.780 9.785 15.905 1.00 81.46 1055 ILE A N 1
ATOM 1972 C CA . ILE A 1 261 ? -14.542 9.632 16.689 1.00 81.50 1055 ILE A CA 1
ATOM 1973 C C . ILE A 1 261 ? -14.855 9.891 18.171 1.00 87.36 1055 ILE A C 1
ATOM 1974 O O . ILE A 1 261 ? -14.341 9.172 19.032 1.00 87.75 1055 ILE A O 1
ATOM 1979 N N . GLU A 1 262 ? -15.735 10.886 18.450 1.00 84.29 1056 GLU A N 1
ATOM 1980 C CA . GLU A 1 262 ? -16.188 11.252 19.796 1.00 84.50 1056 GLU A CA 1
ATOM 1981 C C . GLU A 1 262 ? -16.929 10.099 20.479 1.00 88.18 1056 GLU A C 1
ATOM 1982 O O . GLU A 1 262 ? -16.693 9.855 21.662 1.00 89.11 1056 GLU A O 1
ATOM 1988 N N . ILE A 1 263 ? -17.802 9.379 19.738 1.00 83.25 1057 ILE A N 1
ATOM 1989 C CA . ILE A 1 263 ? -18.528 8.216 20.262 1.00 83.74 1057 ILE A CA 1
ATOM 1990 C C . ILE A 1 263 ? -17.516 7.092 20.576 1.00 89.00 1057 ILE A C 1
ATOM 1991 O O . ILE A 1 263 ? -17.575 6.492 21.654 1.00 90.31 1057 ILE A O 1
ATOM 1996 N N . LEU A 1 264 ? -16.559 6.866 19.658 1.00 84.43 1058 LEU A N 1
ATOM 1997 C CA . LEU A 1 264 ? -15.510 5.856 19.788 1.00 84.20 1058 LEU A CA 1
ATOM 1998 C C . LEU A 1 264 ? -14.503 6.139 20.903 1.00 88.89 1058 LEU A C 1
ATOM 1999 O O . LEU A 1 264 ? -13.978 5.185 21.478 1.00 88.80 1058 LEU A O 1
ATOM 2004 N N . SER A 1 265 ? -14.235 7.433 21.213 1.00 85.70 1059 SER A N 1
ATOM 2005 C CA . SER A 1 265 ? -13.272 7.858 22.244 1.00 85.66 1059 SER A CA 1
ATOM 2006 C C . SER A 1 265 ? -13.658 7.431 23.670 1.00 91.51 1059 SER A C 1
ATOM 2007 O O . SER A 1 265 ? -12.802 7.419 24.556 1.00 91.01 1059 SER A O 1
ATOM 2010 N N . SER A 1 266 ? -14.935 7.051 23.866 1.00 89.89 1060 SER A N 1
ATOM 2011 C CA . SER A 1 266 ? -15.509 6.573 25.124 1.00 91.41 1060 SER A CA 1
ATOM 2012 C C . SER A 1 266 ? -15.419 5.035 25.228 1.00 97.10 1060 SER A C 1
ATOM 2013 O O . SER A 1 266 ? -15.620 4.481 26.312 1.00 97.41 1060 SER A O 1
ATOM 2016 N N . LYS A 1 267 ? -15.112 4.354 24.101 1.00 94.30 1061 LYS A N 1
ATOM 2017 C CA . LYS A 1 267 ? -15.016 2.890 23.993 1.00 95.22 1061 LYS A CA 1
ATOM 2018 C C . LYS A 1 267 ? -13.637 2.317 24.397 1.00 99.53 1061 LYS A C 1
ATOM 2019 O O . LYS A 1 267 ? -12.663 3.064 24.534 1.00 98.06 1061 LYS A O 1
ATOM 2025 N N . LYS A 1 268 ? -13.572 0.983 24.600 1.00 97.35 1062 LYS A N 1
ATOM 2026 C CA . LYS A 1 268 ? -12.349 0.259 24.975 1.00 97.29 1062 LYS A CA 1
ATOM 2027 C C . LYS A 1 268 ? -11.536 -0.149 23.726 1.00 100.59 1062 LYS A C 1
ATOM 2028 O O . LYS A 1 268 ? -10.433 -0.689 23.846 1.00 101.13 1062 LYS A O 1
ATOM 2034 N N . GLU A 1 269 ? -12.101 0.098 22.536 1.00 95.05 1063 GLU A N 1
ATOM 2035 C CA . GLU A 1 269 ? -11.494 -0.244 21.253 1.00 93.95 1063 GLU A CA 1
ATOM 2036 C C . GLU A 1 269 ? -10.715 0.922 20.634 1.00 95.57 1063 GLU A C 1
ATOM 2037 O O . GLU A 1 269 ? -9.922 0.704 19.718 1.00 94.88 1063 GLU A O 1
ATOM 2043 N N . PHE A 1 270 ? -10.939 2.151 21.138 1.00 90.63 1064 PHE A N 1
ATOM 2044 C CA . PHE A 1 270 ? -10.323 3.388 20.657 1.00 88.84 1064 PHE A CA 1
ATOM 2045 C C . PHE A 1 270 ? -8.800 3.338 20.553 1.00 91.52 1064 PHE A C 1
ATOM 2046 O O . PHE A 1 270 ? -8.253 3.808 19.555 1.00 90.12 1064 PHE A O 1
ATOM 2054 N N . GLN A 1 271 ? -8.121 2.759 21.567 1.00 88.57 1065 GLN A N 1
ATOM 2055 C CA . GLN A 1 271 ? -6.654 2.639 21.620 1.00 87.90 1065 GLN A CA 1
ATOM 2056 C C . GLN A 1 271 ? -6.064 1.784 20.479 1.00 91.35 1065 GLN A C 1
ATOM 2057 O O . GLN A 1 271 ? -4.893 1.955 20.137 1.00 91.43 1065 GLN A O 1
ATOM 2063 N N . GLU A 1 272 ? -6.879 0.898 19.878 1.00 86.58 1066 GLU A N 1
ATOM 2064 C CA . GLU A 1 272 ? -6.474 0.036 18.767 1.00 85.93 1066 GLU A CA 1
ATOM 2065 C C . GLU A 1 272 ? -6.599 0.753 17.413 1.00 87.81 1066 GLU A C 1
ATOM 2066 O O . GLU A 1 272 ? -6.039 0.285 16.414 1.00 87.66 1066 GLU A O 1
ATOM 2072 N N . MET A 1 273 ? -7.338 1.885 17.388 1.00 82.38 1067 MET A N 1
ATOM 2073 C CA . MET A 1 273 ? -7.623 2.694 16.196 1.00 80.25 1067 MET A CA 1
ATOM 2074 C C . MET A 1 273 ? -6.629 3.832 15.994 1.00 81.32 1067 MET A C 1
ATOM 2075 O O . MET A 1 273 ? -6.031 4.312 16.955 1.00 80.98 1067 MET A O 1
ATOM 2080 N N . ARG A 1 274 ? -6.473 4.269 14.736 1.00 76.03 1068 ARG A N 1
ATOM 2081 C CA . ARG A 1 274 ? -5.608 5.376 14.317 1.00 74.81 1068 ARG A CA 1
ATOM 2082 C C . ARG A 1 274 ? -6.380 6.212 13.294 1.00 77.35 1068 ARG A C 1
ATOM 2083 O O . ARG A 1 274 ? -7.006 5.652 12.395 1.00 76.74 1068 ARG A O 1
ATOM 2091 N N . PHE A 1 275 ? -6.353 7.543 13.433 1.00 73.25 1069 PHE A N 1
ATOM 2092 C CA . PHE A 1 275 ? -7.091 8.422 12.528 1.00 72.22 1069 PHE A CA 1
ATOM 2093 C C . PHE A 1 275 ? -6.248 9.522 11.904 1.00 76.00 1069 PHE A C 1
ATOM 2094 O O . PHE A 1 275 ? -5.523 10.225 12.604 1.00 75.16 1069 PHE A O 1
ATOM 2102 N N . ILE A 1 276 ? -6.359 9.670 10.576 1.00 73.47 1070 ILE A N 1
ATOM 2103 C CA . ILE A 1 276 ? -5.706 10.731 9.810 1.00 73.30 1070 ILE A CA 1
ATOM 2104 C C . ILE A 1 276 ? -6.838 11.496 9.123 1.00 78.58 1070 ILE A C 1
ATOM 2105 O O . ILE A 1 276 ? -7.611 10.901 8.369 1.00 77.41 1070 ILE A O 1
ATOM 2110 N N . ILE A 1 277 ? -6.988 12.789 9.463 1.00 77.36 1071 ILE A N 1
ATOM 2111 C CA . ILE A 1 277 ? -8.050 13.654 8.939 1.00 77.69 1071 ILE A CA 1
ATOM 2112 C C . ILE A 1 277 ? -7.407 14.751 8.098 1.00 84.05 1071 ILE A C 1
ATOM 2113 O O . ILE A 1 277 ? -6.758 15.646 8.646 1.00 83.42 1071 ILE A O 1
ATOM 2118 N N . ILE A 1 278 ? -7.560 14.661 6.766 1.00 82.68 1072 ILE A N 1
ATOM 2119 C CA . ILE A 1 278 ? -6.964 15.629 5.843 1.00 83.83 1072 ILE A CA 1
ATOM 2120 C C . ILE A 1 278 ? -8.032 16.429 5.102 1.00 88.30 1072 ILE A C 1
ATOM 2121 O O . ILE A 1 278 ? -9.003 15.858 4.600 1.00 88.03 1072 ILE A O 1
ATOM 2126 N N . GLY A 1 279 ? -7.823 17.743 5.051 1.00 85.83 1073 GLY A N 1
ATOM 2127 C CA . GLY A 1 279 ? -8.707 18.695 4.392 1.00 86.31 1073 GLY A CA 1
ATOM 2128 C C . GLY A 1 279 ? -8.878 19.991 5.160 1.00 92.28 1073 GLY A C 1
ATOM 2129 O O . GLY A 1 279 ? -8.555 20.065 6.351 1.00 91.28 1073 GLY A O 1
ATOM 2130 N N . LYS A 1 280 ? -9.399 21.022 4.479 1.00 91.37 1074 LYS A N 1
ATOM 2131 C CA . LYS A 1 280 ? -9.635 22.349 5.054 1.00 92.46 1074 LYS A CA 1
ATOM 2132 C C . LYS A 1 280 ? -10.931 22.964 4.508 1.00 98.00 1074 LYS A C 1
ATOM 2133 O O . LYS A 1 280 ? -11.421 22.538 3.458 1.00 97.33 1074 LYS A O 1
ATOM 2135 N N . GLY A 1 281 ? -11.464 23.952 5.230 1.00 96.24 1075 GLY A N 1
ATOM 2136 C CA . GLY A 1 281 ? -12.684 24.662 4.863 1.00 97.35 1075 GLY A CA 1
ATOM 2137 C C . GLY A 1 281 ? -13.287 25.440 6.014 1.00 103.55 1075 GLY A C 1
ATOM 2138 O O . GLY A 1 281 ? -12.873 26.573 6.288 1.00 104.40 1075 GLY A O 1
ATOM 2139 N N . ASP A 1 282 ? -14.262 24.819 6.705 1.00 100.15 1076 ASP A N 1
ATOM 2140 C CA . ASP A 1 282 ? -14.971 25.385 7.854 1.00 100.41 1076 ASP A CA 1
ATOM 2141 C C . ASP A 1 282 ? -14.025 25.495 9.069 1.00 103.37 1076 ASP A C 1
ATOM 2142 O O . ASP A 1 282 ? -13.536 24.463 9.542 1.00 102.02 1076 ASP A O 1
ATOM 2147 N N . PRO A 1 283 ? -13.734 26.732 9.563 1.00 100.08 1077 PRO A N 1
ATOM 2148 C CA . PRO A 1 283 ? -12.810 26.886 10.709 1.00 99.06 1077 PRO A CA 1
ATOM 2149 C C . PRO A 1 283 ? -13.297 26.264 12.015 1.00 101.10 1077 PRO A C 1
ATOM 2150 O O . PRO A 1 283 ? -12.473 25.844 12.832 1.00 99.91 1077 PRO A O 1
ATOM 2154 N N . GLU A 1 284 ? -14.630 26.209 12.210 1.00 97.32 1078 GLU A N 1
ATOM 2155 C CA . GLU A 1 284 ? -15.281 25.615 13.381 1.00 96.61 1078 GLU A CA 1
ATOM 2156 C C . GLU A 1 284 ? -15.039 24.096 13.368 1.00 98.26 1078 GLU A C 1
ATOM 2157 O O . GLU A 1 284 ? -14.742 23.514 14.414 1.00 96.95 1078 GLU A O 1
ATOM 2163 N N . LEU A 1 285 ? -15.123 23.473 12.169 1.00 94.02 1079 LEU A N 1
ATOM 2164 C CA . LEU A 1 285 ? -14.876 22.043 11.962 1.00 92.67 1079 LEU A CA 1
ATOM 2165 C C . LEU A 1 285 ? -13.380 21.706 12.039 1.00 94.53 1079 LEU A C 1
ATOM 2166 O O . LEU A 1 285 ? -13.022 20.617 12.500 1.00 92.81 1079 LEU A O 1
ATOM 2171 N N . GLU A 1 286 ? -12.512 22.644 11.591 1.00 90.96 1080 GLU A N 1
ATOM 2172 C CA . GLU A 1 286 ? -11.052 22.512 11.641 1.00 90.01 1080 GLU A CA 1
ATOM 2173 C C . GLU A 1 286 ? -10.574 22.546 13.093 1.00 92.23 1080 GLU A C 1
ATOM 2174 O O . GLU A 1 286 ? -9.713 21.752 13.466 1.00 91.42 1080 GLU A O 1
ATOM 2180 N N . GLY A 1 287 ? -11.181 23.422 13.899 1.00 88.31 1081 GLY A N 1
ATOM 2181 C CA . GLY A 1 287 ? -10.888 23.567 15.322 1.00 87.98 1081 GLY A CA 1
ATOM 2182 C C . GLY A 1 287 ? -11.296 22.356 16.138 1.00 91.22 1081 GLY A C 1
ATOM 2183 O O . GLY A 1 287 ? -10.633 22.025 17.127 1.00 89.75 1081 GLY A O 1
ATOM 2184 N N . TRP A 1 288 ? -12.406 21.691 15.720 1.00 88.46 1082 TRP A N 1
ATOM 2185 C CA . TRP A 1 288 ? -12.969 20.471 16.312 1.00 88.09 1082 TRP A CA 1
ATOM 2186 C C . TRP A 1 288 ? -11.986 19.330 16.075 1.00 92.64 1082 TRP A C 1
ATOM 2187 O O . TRP A 1 288 ? -11.675 18.577 17.002 1.00 92.25 1082 TRP A O 1
ATOM 2198 N N . ALA A 1 289 ? -11.487 19.221 14.830 1.00 89.83 1083 ALA A N 1
ATOM 2199 C CA . ALA A 1 289 ? -10.500 18.231 14.425 1.00 89.75 1083 ALA A CA 1
ATOM 2200 C C . ALA A 1 289 ? -9.215 18.468 15.227 1.00 96.37 1083 ALA A C 1
ATOM 2201 O O . ALA A 1 289 ? -8.698 17.525 15.838 1.00 96.83 1083 ALA A O 1
ATOM 2203 N N . ARG A 1 290 ? -8.773 19.745 15.317 1.00 93.58 1084 ARG A N 1
ATOM 2204 C CA . ARG A 1 290 ? -7.597 20.161 16.084 1.00 93.65 1084 ARG A CA 1
ATOM 2205 C C . ARG A 1 290 ? -7.757 19.878 17.592 1.00 97.27 1084 ARG A C 1
ATOM 2206 O O . ARG A 1 290 ? -6.760 19.603 18.262 1.00 96.46 1084 ARG A O 1
ATOM 2214 N N . SER A 1 291 ? -9.007 19.927 18.113 1.00 94.20 1085 SER A N 1
ATOM 2215 C CA . SER A 1 291 ? -9.310 19.652 19.524 1.00 94.28 1085 SER A CA 1
ATOM 2216 C C . SER A 1 291 ? -9.073 18.177 19.853 1.00 97.66 1085 SER A C 1
ATOM 2217 O O . SER A 1 291 ? -8.381 17.870 20.827 1.00 97.00 1085 SER A O 1
ATOM 2220 N N . LEU A 1 292 ? -9.629 17.276 19.017 1.00 93.84 1086 LEU A N 1
ATOM 2221 C CA . LEU A 1 292 ? -9.516 15.822 19.141 1.00 93.44 1086 LEU A CA 1
ATOM 2222 C C . LEU A 1 292 ? -8.071 15.341 18.965 1.00 95.55 1086 LEU A C 1
ATOM 2223 O O . LEU A 1 292 ? -7.693 14.329 19.554 1.00 94.93 1086 LEU A O 1
ATOM 2228 N N . GLU A 1 293 ? -7.268 16.080 18.170 1.00 91.08 1087 GLU A N 1
ATOM 2229 C CA . GLU A 1 293 ? -5.851 15.803 17.924 1.00 90.65 1087 GLU A CA 1
ATOM 2230 C C . GLU A 1 293 ? -5.058 16.025 19.221 1.00 93.04 1087 GLU A C 1
ATOM 2231 O O . GLU A 1 293 ? -4.126 15.271 19.501 1.00 92.41 1087 GLU A O 1
ATOM 2237 N N . GLU A 1 294 ? -5.450 17.053 20.010 1.00 89.02 1088 GLU A N 1
ATOM 2238 C CA . GLU A 1 294 ? -4.841 17.415 21.298 1.00 88.53 1088 GLU A CA 1
ATOM 2239 C C . GLU A 1 294 ? -5.259 16.434 22.388 1.00 90.70 1088 GLU A C 1
ATOM 2240 O O . GLU A 1 294 ? -4.419 16.009 23.184 1.00 90.25 1088 GLU A O 1
ATOM 2246 N N . LYS A 1 295 ? -6.558 16.082 22.419 1.00 85.97 1089 LYS A N 1
ATOM 2247 C CA . LYS A 1 295 ? -7.142 15.156 23.385 1.00 85.38 1089 LYS A CA 1
ATOM 2248 C C . LYS A 1 295 ? -6.651 13.727 23.170 1.00 90.31 1089 LYS A C 1
ATOM 2249 O O . LYS A 1 295 ? -6.379 13.027 24.148 1.00 91.39 1089 LYS A O 1
ATOM 2255 N N . HIS A 1 296 ? -6.532 13.288 21.902 1.00 85.96 1090 HIS A N 1
ATOM 2256 C CA . HIS A 1 296 ? -6.146 11.911 21.607 1.00 85.90 1090 HIS A CA 1
ATOM 2257 C C . HIS A 1 296 ? -4.891 11.789 20.740 1.00 90.28 1090 HIS A C 1
ATOM 2258 O O . HIS A 1 296 ? -4.809 12.398 19.670 1.00 89.86 1090 HIS A O 1
ATOM 2265 N N . GLY A 1 297 ? -3.939 10.984 21.223 1.00 87.40 1091 GLY A N 1
ATOM 2266 C CA . GLY A 1 297 ? -2.665 10.703 20.565 1.00 87.80 1091 GLY A CA 1
ATOM 2267 C C . GLY A 1 297 ? -2.773 9.838 19.317 1.00 93.14 1091 GLY A C 1
ATOM 2268 O O . GLY A 1 297 ? -1.828 9.776 18.521 1.00 92.93 1091 GLY A O 1
ATOM 2269 N N . ASN A 1 298 ? -3.927 9.158 19.139 1.00 89.75 1092 ASN A N 1
ATOM 2270 C CA . ASN A 1 298 ? -4.220 8.294 17.995 1.00 89.22 1092 ASN A CA 1
ATOM 2271 C C . ASN A 1 298 ? -4.962 9.048 16.876 1.00 92.77 1092 ASN A C 1
ATOM 2272 O O . ASN A 1 298 ? -5.288 8.452 15.845 1.00 92.50 1092 ASN A O 1
ATOM 2277 N N . VAL A 1 299 ? -5.194 10.363 17.066 1.00 88.62 1093 VAL A N 1
ATOM 2278 C CA . VAL A 1 299 ? -5.860 11.220 16.078 1.00 87.82 1093 VAL A CA 1
ATOM 2279 C C . VAL A 1 299 ? -4.859 12.253 15.534 1.00 92.72 1093 VAL A C 1
ATOM 2280 O O . VAL A 1 299 ? -4.199 12.940 16.320 1.00 93.20 1093 VAL A O 1
ATOM 2284 N N . LYS A 1 300 ? -4.740 12.336 14.193 1.00 88.98 1094 LYS A N 1
ATOM 2285 C CA . LYS A 1 300 ? -3.864 13.265 13.468 1.00 88.96 1094 LYS A CA 1
ATOM 2286 C C . LYS A 1 300 ? -4.695 14.068 12.467 1.00 92.50 1094 LYS A C 1
ATOM 2287 O O . LYS A 1 300 ? -5.548 13.507 11.775 1.00 91.44 1094 LYS A O 1
ATOM 2293 N N . VAL A 1 301 ? -4.450 15.389 12.407 1.00 89.33 1095 VAL A N 1
ATOM 2294 C CA . VAL A 1 301 ? -5.167 16.306 11.520 1.00 88.92 1095 VAL A CA 1
ATOM 2295 C C . VAL A 1 301 ? -4.194 17.140 10.682 1.00 92.73 1095 VAL A C 1
ATOM 2296 O O . VAL A 1 301 ? -3.275 17.751 11.233 1.00 93.08 1095 VAL A O 1
ATOM 2300 N N . ILE A 1 302 ? -4.410 17.158 9.353 1.00 88.72 1096 ILE A N 1
ATOM 2301 C CA . ILE A 1 302 ? -3.638 17.932 8.380 1.00 88.85 1096 ILE A CA 1
ATOM 2302 C C . ILE A 1 302 ? -4.643 18.884 7.714 1.00 92.26 1096 ILE A C 1
ATOM 2303 O O . ILE A 1 302 ? -5.386 18.478 6.817 1.00 91.12 1096 ILE A O 1
ATOM 2308 N N . THR A 1 303 ? -4.700 20.135 8.206 1.00 89.54 1097 THR A N 1
ATOM 2309 C CA . THR A 1 303 ? -5.640 21.157 7.733 1.00 89.54 1097 THR A CA 1
ATOM 2310 C C . THR A 1 303 ? -5.165 21.850 6.435 1.00 93.57 1097 THR A C 1
ATOM 2311 O O . THR A 1 303 ? -4.814 23.036 6.436 1.00 93.34 1097 THR A O 1
AT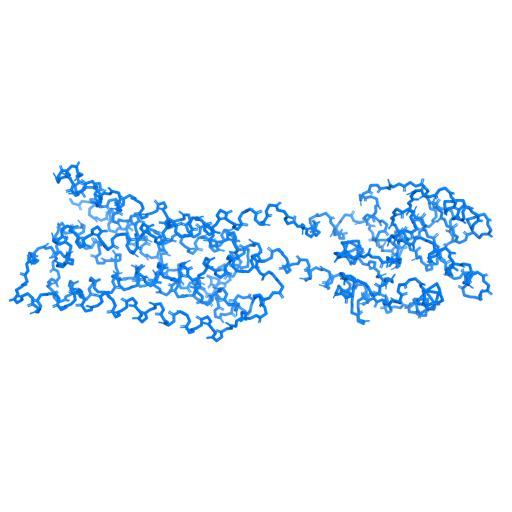OM 2315 N N . GLU A 1 304 ? -5.184 21.088 5.327 1.00 90.29 1098 GLU A N 1
ATOM 2316 C CA . GLU A 1 304 ? -4.831 21.529 3.973 1.00 91.15 1098 GLU A CA 1
ATOM 2317 C C . GLU A 1 304 ? -5.228 20.499 2.918 1.00 95.11 1098 GLU A C 1
ATOM 2318 O O . GLU A 1 304 ? -5.340 19.313 3.231 1.00 93.55 1098 GLU A O 1
ATOM 2324 N N . MET A 1 305 ? -5.442 20.955 1.673 1.00 93.09 1099 MET A N 1
ATOM 2325 C CA . MET A 1 305 ? -5.795 20.073 0.564 1.00 93.21 1099 MET A CA 1
ATOM 2326 C C . MET A 1 305 ? -4.497 19.640 -0.110 1.00 96.91 1099 MET A C 1
ATOM 2327 O O . MET A 1 305 ? -3.826 20.454 -0.751 1.00 97.37 1099 MET A O 1
ATOM 2332 N N . LEU A 1 306 ? -4.116 18.369 0.092 1.00 92.40 1100 LEU A N 1
ATOM 2333 C CA . LEU A 1 306 ? -2.880 17.800 -0.452 1.00 92.04 1100 LEU A CA 1
ATOM 2334 C C . LEU A 1 306 ? -3.036 17.263 -1.884 1.00 94.48 1100 LEU A C 1
ATOM 2335 O O . LEU A 1 306 ? -4.130 16.844 -2.280 1.00 92.99 1100 LEU A O 1
ATOM 2340 N N . SER A 1 307 ? -1.930 17.298 -2.657 1.00 91.19 1101 SER A N 1
ATOM 2341 C CA . SER A 1 307 ? -1.848 16.837 -4.049 1.00 90.65 1101 SER A CA 1
ATOM 2342 C C . SER A 1 307 ? -2.009 15.324 -4.150 1.00 93.48 1101 SER A C 1
ATOM 2343 O O . SER A 1 307 ? -1.529 14.595 -3.282 1.00 93.46 1101 SER A O 1
ATOM 2346 N N . ARG A 1 308 ? -2.674 14.860 -5.223 1.00 88.82 1102 ARG A N 1
ATOM 2347 C CA . ARG A 1 308 ? -3.004 13.453 -5.506 1.00 87.32 1102 ARG A CA 1
ATOM 2348 C C . ARG A 1 308 ? -1.818 12.475 -5.454 1.00 89.57 1102 ARG A C 1
ATOM 2349 O O . ARG A 1 308 ? -2.029 11.307 -5.123 1.00 88.86 1102 ARG A O 1
ATOM 2357 N N . GLU A 1 309 ? -0.593 12.942 -5.765 1.00 85.18 1103 GLU A N 1
ATOM 2358 C CA . GLU A 1 309 ? 0.617 12.109 -5.756 1.00 84.86 1103 GLU A CA 1
ATOM 2359 C C . GLU A 1 309 ? 0.943 11.553 -4.362 1.00 86.99 1103 GLU A C 1
ATOM 2360 O O . GLU A 1 309 ? 1.403 10.414 -4.258 1.00 86.85 1103 GLU A O 1
ATOM 2366 N N . PHE A 1 310 ? 0.681 12.347 -3.301 1.00 81.63 1104 PHE A N 1
ATOM 2367 C CA . PHE A 1 310 ? 0.876 11.933 -1.913 1.00 81.05 1104 PHE A CA 1
ATOM 2368 C C . PHE A 1 310 ? -0.346 11.144 -1.426 1.00 86.16 1104 PHE A C 1
ATOM 2369 O O . PHE A 1 310 ? -0.193 10.199 -0.647 1.00 85.98 1104 PHE A O 1
ATOM 2377 N N . VAL A 1 311 ? -1.555 11.523 -1.900 1.00 83.10 1105 VAL A N 1
ATOM 2378 C CA . VAL A 1 311 ? -2.824 10.851 -1.582 1.00 82.40 1105 VAL A CA 1
ATOM 2379 C C . VAL A 1 311 ? -2.764 9.399 -2.113 1.00 85.95 1105 VAL A C 1
ATOM 2380 O O . VAL A 1 311 ? -3.244 8.482 -1.442 1.00 85.33 1105 VAL A O 1
ATOM 2384 N N . ARG A 1 312 ? -2.101 9.198 -3.276 1.00 82.52 1106 ARG A N 1
ATOM 2385 C CA . ARG A 1 312 ? -1.852 7.893 -3.893 1.00 82.69 1106 ARG A CA 1
ATOM 2386 C C . ARG A 1 312 ? -0.999 7.036 -2.939 1.00 87.94 1106 ARG A C 1
ATOM 2387 O O . ARG A 1 312 ? -1.306 5.857 -2.752 1.00 88.15 1106 ARG A O 1
ATOM 2395 N N . GLU A 1 313 ? 0.037 7.647 -2.306 1.00 84.69 1107 GLU A N 1
ATOM 2396 C CA . GLU A 1 313 ? 0.918 6.980 -1.338 1.00 84.89 1107 GLU A CA 1
ATOM 2397 C C . GLU A 1 313 ? 0.134 6.603 -0.085 1.00 87.85 1107 GLU A C 1
ATOM 2398 O O . GLU A 1 313 ? 0.296 5.492 0.419 1.00 87.95 1107 GLU A O 1
ATOM 2404 N N . LEU A 1 314 ? -0.725 7.524 0.396 1.00 83.39 1108 LEU A N 1
ATOM 2405 C CA . LEU A 1 314 ? -1.570 7.343 1.574 1.00 82.46 1108 LEU A CA 1
ATOM 2406 C C . LEU A 1 314 ? -2.548 6.188 1.385 1.00 84.92 1108 LEU A C 1
ATOM 2407 O O . LEU A 1 314 ? -2.658 5.349 2.281 1.00 84.11 1108 LEU A O 1
ATOM 2412 N N . TYR A 1 315 ? -3.245 6.132 0.214 1.00 80.75 1109 TYR A N 1
ATOM 2413 C CA . TYR A 1 315 ? -4.209 5.068 -0.111 1.00 80.11 1109 TYR A CA 1
ATOM 2414 C C . TYR A 1 315 ? -3.541 3.698 -0.098 1.00 83.37 1109 TYR A C 1
ATOM 2415 O O . TYR A 1 315 ? -4.131 2.746 0.408 1.00 82.40 1109 TYR A O 1
ATOM 2424 N N . GLY A 1 316 ? -2.312 3.631 -0.622 1.00 80.02 1110 GLY A N 1
ATOM 2425 C CA . GLY A 1 316 ? -1.511 2.414 -0.667 1.00 80.58 1110 GLY A CA 1
ATOM 2426 C C . GLY A 1 316 ? -0.695 2.132 0.583 1.00 84.89 1110 GLY A C 1
ATOM 2427 O O . GLY A 1 316 ? 0.278 1.381 0.508 1.00 85.12 1110 GLY A O 1
ATOM 2428 N N . SER A 1 317 ? -1.095 2.716 1.746 1.00 81.19 1111 SER A N 1
ATOM 2429 C CA . SER A 1 317 ? -0.442 2.567 3.059 1.00 81.57 1111 SER A CA 1
ATOM 2430 C C . SER A 1 317 ? -1.466 2.314 4.184 1.00 84.75 1111 SER A C 1
ATOM 2431 O O . SER A 1 317 ? -1.308 1.356 4.944 1.00 84.75 1111 SER A O 1
ATOM 2434 N N . VAL A 1 318 ? -2.515 3.168 4.283 1.00 80.03 1112 VAL A N 1
ATOM 2435 C CA . VAL A 1 318 ? -3.583 3.067 5.291 1.00 79.16 1112 VAL A CA 1
ATOM 2436 C C . VAL A 1 318 ? -4.424 1.798 5.105 1.00 84.13 1112 VAL A C 1
ATOM 2437 O O . VAL A 1 318 ? -4.486 1.254 4.001 1.00 83.74 1112 VAL A O 1
ATOM 2441 N N . ASP A 1 319 ? -5.083 1.342 6.178 1.00 81.42 1113 ASP A N 1
ATOM 2442 C CA . ASP A 1 319 ? -5.931 0.154 6.127 1.00 81.37 1113 ASP A CA 1
ATOM 2443 C C . ASP A 1 319 ? -7.279 0.470 5.491 1.00 83.63 1113 ASP A C 1
ATOM 2444 O O . ASP A 1 319 ? -7.663 -0.185 4.520 1.00 82.94 1113 ASP A O 1
ATOM 2449 N N . PHE A 1 320 ? -7.975 1.495 6.011 1.00 79.29 1114 PHE A N 1
ATOM 2450 C CA . PHE A 1 320 ? -9.301 1.893 5.540 1.00 78.44 1114 PHE A CA 1
ATOM 2451 C C . PHE A 1 320 ? -9.404 3.368 5.153 1.00 81.18 1114 PHE A C 1
ATOM 2452 O O . PHE A 1 320 ? -8.617 4.195 5.618 1.00 80.92 1114 PHE A O 1
ATOM 2460 N N . VAL A 1 321 ? -10.392 3.689 4.298 1.00 77.06 1115 VAL A N 1
ATOM 2461 C CA . VAL A 1 321 ? -10.698 5.049 3.865 1.00 76.24 1115 VAL A CA 1
ATOM 2462 C C . VAL A 1 321 ? -12.174 5.321 4.145 1.00 79.49 1115 VAL A C 1
ATOM 2463 O O . VAL A 1 321 ? -13.046 4.646 3.592 1.00 79.18 1115 VAL A O 1
ATOM 2467 N N . ILE A 1 322 ? -12.438 6.280 5.048 1.00 75.61 1116 ILE A N 1
ATOM 2468 C CA . ILE A 1 322 ? -13.788 6.674 5.445 1.00 75.25 1116 ILE A CA 1
ATOM 2469 C C . ILE A 1 322 ? -14.278 7.762 4.498 1.00 79.40 1116 ILE A C 1
ATOM 2470 O O . ILE A 1 322 ? -13.621 8.799 4.361 1.00 78.45 1116 ILE A O 1
ATOM 2475 N N . ILE A 1 323 ? -15.410 7.504 3.818 1.00 76.61 1117 ILE A N 1
ATOM 2476 C CA . ILE A 1 323 ? -16.034 8.460 2.902 1.00 76.91 1117 ILE A CA 1
ATOM 2477 C C . ILE A 1 323 ? -17.440 8.794 3.466 1.00 83.33 1117 ILE A C 1
ATOM 2478 O O . ILE A 1 323 ? -18.437 8.192 3.045 1.00 83.68 1117 ILE A O 1
ATOM 2483 N N . PRO A 1 324 ? -17.539 9.719 4.455 1.00 80.47 1118 PRO A N 1
ATOM 2484 C CA . PRO A 1 324 ? -18.856 10.026 5.041 1.00 81.48 1118 PRO A CA 1
ATOM 2485 C C . PRO A 1 324 ? -19.662 11.074 4.258 1.00 87.14 1118 PRO A C 1
ATOM 2486 O O . PRO A 1 324 ? -20.243 11.995 4.842 1.00 87.52 1118 PRO A O 1
ATOM 2490 N N . SER A 1 325 ? -19.720 10.905 2.927 1.00 83.91 1119 SER A N 1
ATOM 2491 C CA . SER A 1 325 ? -20.417 11.808 2.018 1.00 84.00 1119 SER A CA 1
ATOM 2492 C C . SER A 1 325 ? -21.928 11.865 2.219 1.00 90.10 1119 SER A C 1
ATOM 2493 O O . SER A 1 325 ? -22.587 10.827 2.270 1.00 90.47 1119 SER A O 1
ATOM 2496 N N . TYR A 1 326 ? -22.474 13.089 2.323 1.00 87.17 1120 TYR A N 1
ATOM 2497 C CA . TYR A 1 326 ? -23.911 13.341 2.414 1.00 87.82 1120 TYR A CA 1
ATOM 2498 C C . TYR A 1 326 ? -24.473 13.151 1.009 1.00 91.82 1120 TYR A C 1
ATOM 2499 O O . TYR A 1 326 ? -25.501 12.498 0.831 1.00 92.14 1120 TYR A O 1
ATOM 2508 N N . PHE A 1 327 ? -23.754 13.704 0.015 1.00 88.00 1121 PHE A N 1
ATOM 2509 C CA . PHE A 1 327 ? -24.049 13.645 -1.407 1.00 88.10 1121 PHE A CA 1
ATOM 2510 C C . PHE A 1 327 ? -22.763 13.349 -2.189 1.00 91.01 1121 PHE A C 1
ATOM 2511 O O . PHE A 1 327 ? -21.774 14.077 -2.058 1.00 89.61 1121 PHE A O 1
ATOM 2519 N N . GLU A 1 328 ? -22.787 12.267 -2.987 1.00 88.10 1122 GLU A N 1
ATOM 2520 C CA . GLU A 1 328 ? -21.682 11.815 -3.833 1.00 87.82 1122 GLU A CA 1
ATOM 2521 C C . GLU A 1 328 ? -22.276 11.190 -5.105 1.00 92.70 1122 GLU A C 1
ATOM 2522 O O . GLU A 1 328 ? -22.841 10.094 -5.037 1.00 92.57 1122 GLU A O 1
ATOM 2528 N N . PRO A 1 329 ? -22.203 11.877 -6.266 1.00 89.55 1123 PRO A N 1
ATOM 2529 C CA . PRO A 1 329 ? -22.825 11.314 -7.472 1.00 89.82 1123 PRO A CA 1
ATOM 2530 C C . PRO A 1 329 ? -21.992 10.274 -8.215 1.00 95.41 1123 PRO A C 1
ATOM 2531 O O . PRO A 1 329 ? -22.564 9.316 -8.738 1.00 94.95 1123 PRO A O 1
ATOM 2535 N N . PHE A 1 330 ? -20.656 10.452 -8.261 1.00 93.47 1124 PHE A N 1
ATOM 2536 C CA . PHE A 1 330 ? -19.744 9.563 -8.989 1.00 93.59 1124 PHE A CA 1
ATOM 2537 C C . PHE A 1 330 ? -18.865 8.708 -8.074 1.00 96.89 1124 PHE A C 1
ATOM 2538 O O . PHE A 1 330 ? -18.819 7.489 -8.247 1.00 96.10 1124 PHE A O 1
ATOM 2546 N N . GLY A 1 331 ? -18.201 9.345 -7.111 1.00 93.61 1125 GLY A N 1
ATOM 2547 C CA . GLY A 1 331 ? -17.357 8.667 -6.133 1.00 93.22 1125 GLY A CA 1
ATOM 2548 C C . GLY A 1 331 ? -16.058 8.109 -6.674 1.00 96.24 1125 GLY A C 1
ATOM 2549 O O . GLY A 1 331 ? -15.783 6.913 -6.515 1.00 95.31 1125 GLY A O 1
ATOM 2550 N N . LEU A 1 332 ? -15.238 8.986 -7.297 1.00 92.29 1126 LEU A N 1
ATOM 2551 C CA . LEU A 1 332 ? -13.917 8.633 -7.839 1.00 91.39 1126 LEU A CA 1
ATOM 2552 C C . LEU A 1 332 ? -12.956 8.305 -6.696 1.00 91.99 1126 LEU A C 1
ATOM 2553 O O . LEU A 1 332 ? -12.140 7.396 -6.835 1.00 91.49 1126 LEU A O 1
ATOM 2558 N N . VAL A 1 333 ? -13.107 9.013 -5.552 1.00 85.89 1127 VAL A N 1
ATOM 2559 C CA . VAL A 1 333 ? -12.355 8.846 -4.304 1.00 84.33 1127 VAL A CA 1
ATOM 2560 C C . VAL A 1 333 ? -12.360 7.367 -3.843 1.00 85.49 1127 VAL A C 1
ATOM 2561 O O . VAL A 1 333 ? -11.314 6.855 -3.443 1.00 84.67 1127 VAL A O 1
ATOM 2565 N N . ALA A 1 334 ? -13.514 6.679 -3.972 1.00 81.19 1128 ALA A N 1
ATOM 2566 C CA . ALA A 1 334 ? -13.673 5.267 -3.617 1.00 81.02 1128 ALA A CA 1
ATOM 2567 C C . ALA A 1 334 ? -12.820 4.396 -4.526 1.00 85.02 1128 ALA A C 1
ATOM 2568 O O . ALA A 1 334 ? -12.034 3.590 -4.028 1.00 84.57 1128 ALA A O 1
ATOM 2570 N N . LEU A 1 335 ? -12.947 4.603 -5.860 1.00 81.08 1129 LEU A N 1
ATOM 2571 C CA . LEU A 1 335 ? -12.224 3.879 -6.907 1.00 80.31 1129 LEU A CA 1
ATOM 2572 C C . LEU A 1 335 ? -10.721 4.098 -6.811 1.00 82.72 1129 LEU A C 1
ATOM 2573 O O . LEU A 1 335 ? -9.959 3.141 -6.959 1.00 83.50 1129 LEU A O 1
ATOM 2578 N N . GLU A 1 336 ? -10.301 5.350 -6.545 1.00 76.78 1130 GLU A N 1
ATOM 2579 C CA . GLU A 1 336 ? -8.899 5.739 -6.380 1.00 75.97 1130 GLU A CA 1
ATOM 2580 C C . GLU A 1 336 ? -8.284 4.989 -5.198 1.00 79.35 1130 GLU A C 1
ATOM 2581 O O . GLU A 1 336 ? -7.214 4.399 -5.349 1.00 79.53 1130 GLU A O 1
ATOM 2587 N N . ALA A 1 337 ? -8.988 4.971 -4.045 1.00 74.94 1131 ALA A N 1
ATOM 2588 C CA . ALA A 1 337 ? -8.555 4.273 -2.835 1.00 74.83 1131 ALA A CA 1
ATOM 2589 C C . ALA A 1 337 ? -8.545 2.756 -3.040 1.00 78.54 1131 ALA A C 1
ATOM 2590 O O . ALA A 1 337 ? -7.569 2.103 -2.674 1.00 78.43 1131 ALA A O 1
ATOM 2592 N N . MET A 1 338 ? -9.600 2.210 -3.670 1.00 75.02 1132 MET A N 1
ATOM 2593 C CA . MET A 1 338 ? -9.735 0.776 -3.940 1.00 75.57 1132 MET A CA 1
ATOM 2594 C C . MET A 1 338 ? -8.611 0.217 -4.824 1.00 82.97 1132 MET A C 1
ATOM 2595 O O . MET A 1 338 ? -8.142 -0.899 -4.583 1.00 83.68 1132 MET A O 1
ATOM 2600 N N . CYS A 1 339 ? -8.152 1.011 -5.811 1.00 80.52 1133 CYS A N 1
ATOM 2601 C CA . CYS A 1 339 ? -7.070 0.623 -6.716 1.00 81.70 1133 CYS A CA 1
ATOM 2602 C C . CYS A 1 339 ? -5.715 0.487 -6.024 1.00 86.47 1133 CYS A C 1
ATOM 2603 O O . CYS A 1 339 ? -4.836 -0.216 -6.533 1.00 87.61 1133 CYS A O 1
ATOM 2606 N N . LEU A 1 340 ? -5.546 1.155 -4.874 1.00 81.33 1134 LEU A N 1
ATOM 2607 C CA . LEU A 1 340 ? -4.306 1.098 -4.113 1.00 81.05 1134 LEU A CA 1
ATOM 2608 C C . LEU A 1 340 ? -4.416 0.172 -2.899 1.00 83.81 1134 LEU A C 1
ATOM 2609 O O . LEU A 1 340 ? -3.523 0.145 -2.051 1.00 83.62 1134 L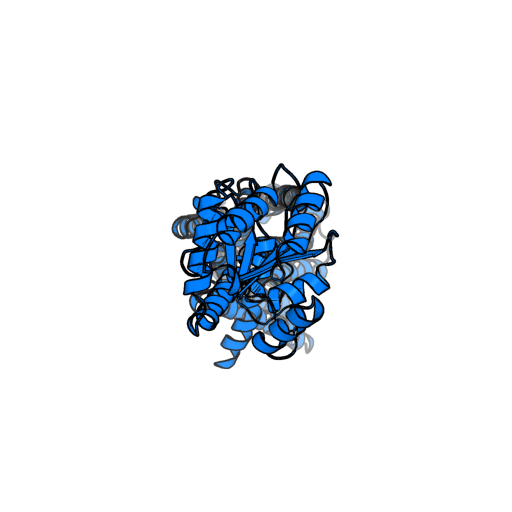EU A O 1
ATOM 2614 N N . GLY A 1 341 ? -5.487 -0.618 -2.870 1.00 79.53 1135 GLY A N 1
ATOM 2615 C CA . GLY A 1 341 ? -5.747 -1.601 -1.827 1.00 79.60 1135 GLY A CA 1
ATOM 2616 C C . GLY A 1 341 ? -6.443 -1.098 -0.581 1.00 82.16 1135 GLY A C 1
ATOM 2617 O O . GLY A 1 341 ? -6.603 -1.871 0.361 1.00 82.89 1135 GLY A O 1
ATOM 2618 N N . ALA A 1 342 ? -6.845 0.190 -0.535 1.00 76.23 1136 ALA A N 1
ATOM 2619 C CA . ALA A 1 342 ? -7.549 0.731 0.630 1.00 74.90 1136 ALA A CA 1
ATOM 2620 C C . ALA A 1 342 ? -9.007 0.262 0.614 1.00 79.63 1136 ALA A C 1
ATOM 2621 O O . ALA A 1 342 ? -9.635 0.221 -0.453 1.00 79.85 1136 ALA A O 1
ATOM 2623 N N . ILE A 1 343 ? -9.524 -0.142 1.783 1.00 75.93 1137 ILE A N 1
ATOM 2624 C CA . ILE A 1 343 ? -10.897 -0.627 1.915 1.00 75.74 1137 ILE A CA 1
ATOM 2625 C C . ILE A 1 343 ? -11.829 0.540 2.270 1.00 79.36 1137 ILE A C 1
ATOM 2626 O O . ILE A 1 343 ? -11.620 1.199 3.288 1.00 78.70 1137 ILE A O 1
ATOM 2631 N N . PRO A 1 344 ? -12.866 0.821 1.453 1.00 76.19 1138 PRO A N 1
ATOM 2632 C CA . PRO A 1 344 ? -13.749 1.945 1.782 1.00 75.66 1138 PRO A CA 1
ATOM 2633 C C . PRO A 1 344 ? -14.848 1.651 2.805 1.00 81.02 1138 PRO A C 1
ATOM 2634 O O . PRO A 1 344 ? -15.536 0.624 2.724 1.00 81.58 1138 PRO A O 1
ATOM 2638 N N . ILE A 1 345 ? -15.006 2.576 3.769 1.00 77.21 1139 ILE A N 1
ATOM 2639 C CA . ILE A 1 345 ? -16.082 2.601 4.762 1.00 77.56 1139 ILE A CA 1
ATOM 2640 C C . ILE A 1 345 ? -16.838 3.869 4.349 1.00 80.82 1139 ILE A C 1
ATOM 2641 O O . ILE A 1 345 ? -16.476 4.974 4.764 1.00 80.26 1139 ILE A O 1
ATOM 2646 N N . ALA A 1 346 ? -17.811 3.719 3.441 1.00 77.03 1140 ALA A N 1
ATOM 2647 C CA . ALA A 1 346 ? -18.529 4.863 2.893 1.00 76.31 1140 ALA A CA 1
ATOM 2648 C C . ALA A 1 346 ? -20.032 4.862 3.109 1.00 80.64 1140 ALA A C 1
ATOM 2649 O O . ALA A 1 346 ? -20.622 3.825 3.394 1.00 81.13 1140 ALA A O 1
ATOM 2651 N N . SER A 1 347 ? -20.652 6.042 2.942 1.00 76.94 1141 SER A N 1
ATOM 2652 C CA . SER A 1 347 ? -22.095 6.247 3.037 1.00 77.10 1141 SER A CA 1
ATOM 2653 C C . SER A 1 347 ? -22.759 5.587 1.831 1.00 82.46 1141 SER A C 1
ATOM 2654 O O . SER A 1 347 ? -22.189 5.616 0.737 1.00 82.33 1141 SER A O 1
ATOM 2657 N N . ALA A 1 348 ? -23.961 5.014 2.015 1.00 80.46 1142 ALA A N 1
ATOM 2658 C CA . ALA A 1 348 ? -24.736 4.372 0.951 1.00 81.01 1142 ALA A CA 1
ATOM 2659 C C . ALA A 1 348 ? -25.458 5.463 0.131 1.00 85.40 1142 ALA A C 1
ATOM 2660 O O . ALA A 1 348 ? -26.675 5.642 0.248 1.00 86.08 1142 ALA A O 1
ATOM 2662 N N . VAL A 1 349 ? -24.677 6.230 -0.657 1.00 81.04 1143 VAL A N 1
ATOM 2663 C CA . VAL A 1 349 ? -25.167 7.346 -1.475 1.00 81.30 1143 VAL A CA 1
ATOM 2664 C C . VAL A 1 349 ? -24.644 7.264 -2.911 1.00 86.66 1143 VAL A C 1
ATOM 2665 O O . VAL A 1 349 ? -23.512 6.828 -3.125 1.00 86.74 1143 VAL A O 1
ATOM 2669 N N . GLY A 1 350 ? -25.476 7.698 -3.859 1.00 83.13 1144 GLY A N 1
ATOM 2670 C CA . GLY A 1 350 ? -25.188 7.752 -5.289 1.00 82.57 1144 GLY A CA 1
ATOM 2671 C C . GLY A 1 350 ? -24.235 6.707 -5.831 1.00 86.25 1144 GLY A C 1
ATOM 2672 O O . GLY A 1 350 ? -24.528 5.511 -5.774 1.00 85.54 1144 GLY A O 1
ATOM 2673 N N . GLY A 1 351 ? -23.093 7.181 -6.339 1.00 82.85 1145 GLY A N 1
ATOM 2674 C CA . GLY A 1 351 ? -22.034 6.368 -6.935 1.00 82.19 1145 GLY A CA 1
ATOM 2675 C C . GLY A 1 351 ? -21.425 5.329 -6.016 1.00 85.84 1145 GLY A C 1
ATOM 2676 O O . GLY A 1 351 ? -21.130 4.214 -6.459 1.00 85.41 1145 GLY A O 1
ATOM 2677 N N . LEU A 1 352 ? -21.249 5.683 -4.722 1.00 82.12 1146 LEU A N 1
ATOM 2678 C CA . LEU A 1 352 ? -20.692 4.799 -3.692 1.00 81.97 1146 LEU A CA 1
ATOM 2679 C C . LEU A 1 352 ? -21.561 3.551 -3.540 1.00 88.01 1146 LEU A C 1
ATOM 2680 O O . LEU A 1 352 ? -21.032 2.438 -3.511 1.00 87.81 1146 LEU A O 1
ATOM 2685 N N . ARG A 1 353 ? -22.901 3.747 -3.523 1.00 86.22 1147 ARG A N 1
ATOM 2686 C CA . ARG A 1 353 ? -23.947 2.718 -3.441 1.00 87.37 1147 ARG A CA 1
ATOM 2687 C C . ARG A 1 353 ? -23.804 1.682 -4.577 1.00 91.72 1147 ARG A C 1
ATOM 2688 O O . ARG A 1 353 ? -24.177 0.519 -4.402 1.00 91.88 1147 ARG A O 1
ATOM 2696 N N . ASP A 1 354 ? -23.249 2.120 -5.729 1.00 87.89 1148 ASP A N 1
ATOM 2697 C CA . ASP A 1 354 ? -23.010 1.302 -6.916 1.00 87.89 1148 ASP A CA 1
ATOM 2698 C C . ASP A 1 354 ? -21.645 0.605 -6.907 1.00 91.40 1148 ASP A C 1
ATOM 2699 O O . ASP A 1 354 ? -21.593 -0.594 -7.184 1.00 92.28 1148 ASP A O 1
ATOM 2704 N N . ILE A 1 355 ? -20.550 1.350 -6.603 1.00 85.88 1149 ILE A N 1
ATOM 2705 C CA . ILE A 1 355 ? -19.162 0.847 -6.589 1.00 84.54 1149 ILE A CA 1
ATOM 2706 C C . ILE A 1 355 ? -18.924 -0.231 -5.516 1.00 88.96 1149 ILE A C 1
ATOM 2707 O O . ILE A 1 355 ? -18.320 -1.259 -5.824 1.00 89.38 1149 ILE A O 1
ATOM 2712 N N . ILE A 1 356 ? -19.379 0.010 -4.273 1.00 85.25 1150 ILE A N 1
ATOM 2713 C CA . ILE A 1 356 ? -19.170 -0.891 -3.131 1.00 85.87 1150 ILE A CA 1
ATOM 2714 C C . ILE A 1 356 ? -20.257 -1.976 -3.008 1.00 93.24 1150 ILE A C 1
ATOM 2715 O O . ILE A 1 356 ? -21.447 -1.679 -3.119 1.00 93.11 1150 ILE A O 1
ATOM 2720 N N . THR A 1 357 ? -19.820 -3.228 -2.754 1.00 92.45 1151 THR A N 1
ATOM 2721 C CA . THR A 1 357 ? -20.659 -4.413 -2.526 1.00 94.49 1151 THR A CA 1
ATOM 2722 C C . THR A 1 357 ? -20.340 -4.961 -1.112 1.00 101.75 1151 THR A C 1
ATOM 2723 O O . THR A 1 357 ? -19.649 -4.287 -0.343 1.00 101.09 1151 THR A O 1
ATOM 2727 N N . ASN A 1 358 ? -20.829 -6.171 -0.768 1.00 101.22 1152 ASN A N 1
ATOM 2728 C CA . ASN A 1 358 ? -20.556 -6.790 0.539 1.00 102.42 1152 ASN A CA 1
ATOM 2729 C C . ASN A 1 358 ? -19.095 -7.259 0.637 1.00 106.36 1152 ASN A C 1
ATOM 2730 O O . ASN A 1 358 ? -18.519 -7.259 1.727 1.00 106.80 1152 ASN A O 1
ATOM 2735 N N . GLU A 1 359 ? -18.508 -7.656 -0.507 1.00 102.17 1153 GLU A N 1
ATOM 2736 C CA . GLU A 1 359 ? -17.142 -8.172 -0.615 1.00 101.82 1153 GLU A CA 1
ATOM 2737 C C . GLU A 1 359 ? -16.081 -7.086 -0.856 1.00 103.77 1153 GLU A C 1
ATOM 2738 O O . GLU A 1 359 ? -14.885 -7.382 -0.753 1.00 103.92 1153 GLU A O 1
ATOM 2744 N N . THR A 1 360 ? -16.504 -5.843 -1.179 1.00 97.83 1154 THR A N 1
ATOM 2745 C CA . THR A 1 360 ? -15.572 -4.751 -1.491 1.00 95.58 1154 THR A CA 1
ATOM 2746 C C . THR A 1 360 ? -15.688 -3.504 -0.574 1.00 97.20 1154 THR A C 1
ATOM 2747 O O . THR A 1 360 ? -15.372 -2.391 -1.009 1.00 95.81 1154 THR A O 1
ATOM 2751 N N . GLY A 1 361 ? -16.080 -3.704 0.685 1.00 92.88 1155 GLY A N 1
ATOM 2752 C CA . GLY A 1 361 ? -16.174 -2.614 1.651 1.00 91.59 1155 GLY A CA 1
ATOM 2753 C C . GLY A 1 361 ? -17.443 -2.551 2.473 1.00 94.66 1155 GLY A C 1
ATOM 2754 O O . GLY A 1 361 ? -18.404 -3.281 2.213 1.00 95.15 1155 GLY A O 1
ATOM 2755 N N . ILE A 1 362 ? -17.447 -1.647 3.468 1.00 89.76 1156 ILE A N 1
ATOM 2756 C CA . ILE A 1 362 ? -18.558 -1.433 4.403 1.00 89.49 1156 ILE A CA 1
ATOM 2757 C C . ILE A 1 362 ? -19.373 -0.189 4.006 1.00 92.41 1156 ILE A C 1
ATOM 2758 O O . ILE A 1 362 ? -18.799 0.881 3.809 1.00 90.76 1156 ILE A O 1
ATOM 2763 N N . LEU A 1 363 ? -20.705 -0.335 3.896 1.00 89.98 1157 LEU A N 1
ATOM 2764 C CA . LEU A 1 363 ? -21.607 0.774 3.579 1.00 89.56 1157 LEU A CA 1
ATOM 2765 C C . LEU A 1 363 ? -22.473 1.143 4.779 1.00 95.51 1157 LEU A C 1
ATOM 2766 O O . LEU A 1 363 ? -22.967 0.254 5.475 1.00 96.61 1157 LEU A O 1
ATOM 2771 N N . VAL A 1 364 ? -22.633 2.455 5.033 1.00 92.07 1158 VAL A N 1
ATOM 2772 C CA . VAL A 1 364 ? -23.405 3.000 6.160 1.00 92.71 1158 VAL A CA 1
ATOM 2773 C C . VAL A 1 364 ? -24.457 4.033 5.735 1.00 98.00 1158 VAL A C 1
ATOM 2774 O O . VAL A 1 364 ? -24.433 4.497 4.606 1.00 97.21 1158 VAL A O 1
ATOM 2778 N N . LYS A 1 365 ? -25.376 4.396 6.644 1.00 96.59 1159 LYS A N 1
ATOM 2779 C CA . LYS A 1 365 ? -26.389 5.414 6.370 1.00 97.18 1159 LYS A CA 1
ATOM 2780 C C . LYS A 1 365 ? -25.721 6.780 6.521 1.00 101.11 1159 LYS A C 1
ATOM 2781 O O . LYS A 1 365 ? -25.038 7.023 7.524 1.00 101.04 1159 LYS A O 1
ATOM 2787 N N . ALA A 1 366 ? -25.903 7.661 5.522 1.00 97.55 1160 ALA A N 1
ATOM 2788 C CA . ALA A 1 366 ? -25.328 9.008 5.537 1.00 96.93 1160 ALA A CA 1
ATOM 2789 C C . ALA A 1 366 ? -25.972 9.880 6.617 1.00 102.76 1160 ALA A C 1
ATOM 2790 O O . ALA A 1 366 ? -27.192 9.833 6.812 1.00 103.72 1160 ALA A O 1
ATOM 2792 N N . GLY A 1 367 ? -25.134 10.635 7.323 1.00 99.04 1161 GLY A N 1
ATOM 2793 C CA . GLY A 1 367 ? -25.561 11.538 8.385 1.00 99.45 1161 GLY A CA 1
ATOM 2794 C C . GLY A 1 367 ? -25.898 10.855 9.693 1.00 104.62 1161 GLY A C 1
ATOM 2795 O O . GLY A 1 367 ? -26.707 11.374 10.470 1.00 105.87 1161 GLY A O 1
ATOM 2796 N N . ASP A 1 368 ? -25.273 9.692 9.949 1.00 100.18 1162 ASP A N 1
ATOM 2797 C CA . ASP A 1 368 ? -25.479 8.928 11.178 1.00 100.22 1162 ASP A CA 1
ATOM 2798 C C . ASP A 1 368 ? -24.125 8.565 11.811 1.00 101.86 1162 ASP A C 1
ATOM 2799 O O . ASP A 1 368 ? -23.523 7.550 11.443 1.00 101.69 1162 ASP A O 1
ATOM 2804 N N . PRO A 1 369 ? -23.629 9.395 12.764 1.00 96.41 1163 PRO A N 1
ATOM 2805 C CA . PRO A 1 369 ? -22.328 9.105 13.398 1.00 95.09 1163 PRO A CA 1
ATOM 2806 C C . PRO A 1 369 ? -22.306 7.820 14.224 1.00 98.39 1163 PRO A C 1
ATOM 2807 O O . PRO A 1 369 ? -21.229 7.270 14.457 1.00 97.32 1163 PRO A O 1
ATOM 2811 N N . GLY A 1 370 ? -23.488 7.355 14.632 1.00 95.26 1164 GLY A N 1
ATOM 2812 C CA . GLY A 1 370 ? -23.668 6.121 15.387 1.00 95.69 1164 GLY A CA 1
ATOM 2813 C C . GLY A 1 370 ? -23.384 4.892 14.548 1.00 98.49 1164 GLY A C 1
ATOM 2814 O O . GLY A 1 370 ? -22.692 3.978 15.006 1.00 98.42 1164 GLY A O 1
ATOM 2815 N N . GLU A 1 371 ? -23.898 4.875 13.301 1.00 93.56 1165 GLU A N 1
ATOM 2816 C CA . GLU A 1 371 ? -23.683 3.767 12.375 1.00 92.89 1165 GLU A CA 1
ATOM 2817 C C . GLU A 1 371 ? -22.252 3.728 11.845 1.00 94.03 1165 GLU A C 1
ATOM 2818 O O . GLU A 1 371 ? -21.715 2.639 11.632 1.00 93.77 1165 GLU A O 1
ATOM 2824 N N . LEU A 1 372 ? -21.630 4.913 11.657 1.00 88.31 1166 LEU A N 1
ATOM 2825 C CA . LEU A 1 372 ? -20.246 5.046 11.193 1.00 86.25 1166 LEU A CA 1
ATOM 2826 C C . LEU A 1 372 ? -19.282 4.547 12.265 1.00 88.52 1166 LEU A C 1
ATOM 2827 O O . LEU A 1 372 ? -18.267 3.933 11.930 1.00 87.68 1166 LEU A O 1
ATOM 2832 N N . ALA A 1 373 ? -19.613 4.790 13.552 1.00 84.79 1167 ALA A N 1
ATOM 2833 C CA . ALA A 1 373 ? -18.812 4.336 14.689 1.00 84.36 1167 ALA A CA 1
ATOM 2834 C C . ALA A 1 373 ? -18.821 2.807 14.745 1.00 89.06 1167 ALA A C 1
ATOM 2835 O O . ALA A 1 373 ? -17.755 2.205 14.889 1.00 88.94 1167 ALA A O 1
ATOM 2837 N N . ASN A 1 374 ? -20.010 2.183 14.560 1.00 86.20 1168 ASN A N 1
ATOM 2838 C CA . ASN A 1 374 ? -20.186 0.727 14.557 1.00 87.29 1168 ASN A CA 1
ATOM 2839 C C . ASN A 1 374 ? -19.423 0.088 13.401 1.00 90.67 1168 ASN A C 1
ATOM 2840 O O . ASN A 1 374 ? -18.855 -0.990 13.577 1.00 91.89 1168 ASN A O 1
ATOM 2845 N N . ALA A 1 375 ? -19.407 0.760 12.226 1.00 84.55 1169 ALA A N 1
ATOM 2846 C CA . ALA A 1 375 ? -18.701 0.326 11.022 1.00 83.25 1169 ALA A CA 1
ATOM 2847 C C . ALA A 1 375 ? -17.187 0.307 11.250 1.00 86.28 1169 ALA A C 1
ATOM 2848 O O . ALA A 1 375 ? -16.527 -0.648 10.830 1.00 86.17 1169 ALA A O 1
ATOM 2850 N N . ILE A 1 376 ? -16.647 1.346 11.939 1.00 82.04 1170 ILE A N 1
ATOM 2851 C CA . ILE A 1 376 ? -15.231 1.449 12.307 1.00 82.07 1170 ILE A CA 1
ATOM 2852 C C . ILE A 1 376 ? -14.900 0.288 13.278 1.00 89.75 1170 ILE A C 1
ATOM 2853 O O . ILE A 1 376 ? -13.822 -0.307 13.185 1.00 89.54 1170 ILE A O 1
ATOM 2858 N N . LEU A 1 377 ? -15.868 -0.071 14.151 1.00 89.10 1171 LEU A N 1
ATOM 2859 C CA . LEU A 1 377 ? -15.749 -1.186 15.093 1.00 91.15 1171 LEU A CA 1
ATOM 2860 C C . LEU A 1 377 ? -15.743 -2.533 14.361 1.00 98.18 1171 LEU A C 1
ATOM 2861 O O . LEU A 1 377 ? -14.991 -3.424 14.757 1.00 99.25 1171 LEU A O 1
ATOM 2866 N N . LYS A 1 378 ? -16.564 -2.672 13.294 1.00 95.84 1172 LYS A N 1
ATOM 2867 C CA . LYS A 1 378 ? -16.633 -3.877 12.455 1.00 97.48 1172 LYS A CA 1
ATOM 2868 C C . LYS A 1 378 ? -15.298 -4.068 11.722 1.00 101.48 1172 LYS A C 1
ATOM 2869 O O . LYS A 1 378 ? -14.784 -5.190 11.661 1.00 102.06 1172 LYS A O 1
ATOM 2875 N N . ALA A 1 379 ? -14.729 -2.953 11.208 1.00 96.71 1173 ALA A N 1
ATOM 2876 C CA . ALA A 1 379 ? -13.443 -2.883 10.514 1.00 96.04 1173 ALA A CA 1
ATOM 2877 C C . ALA A 1 379 ? -12.285 -3.317 11.429 1.00 100.94 1173 ALA A C 1
ATOM 2878 O O . ALA A 1 379 ? -11.322 -3.920 10.950 1.00 100.70 1173 ALA A O 1
ATOM 2880 N N . LEU A 1 380 ? -12.391 -3.014 12.742 1.00 98.37 1174 LEU A N 1
ATOM 2881 C CA . LEU A 1 380 ? -11.402 -3.389 13.754 1.00 99.20 1174 LEU A CA 1
ATOM 2882 C C . LEU A 1 380 ? -11.404 -4.908 13.982 1.00 106.14 1174 LEU A C 1
ATOM 2883 O O . LEU A 1 380 ? -10.334 -5.494 14.144 1.00 106.12 1174 LEU A O 1
ATOM 2888 N N . GLU A 1 381 ? -12.598 -5.541 13.973 1.00 105.04 1175 GLU A N 1
ATOM 2889 C CA . GLU A 1 381 ? -12.744 -6.991 14.132 1.00 107.55 1175 GLU A CA 1
ATOM 2890 C C . GLU A 1 381 ? -12.230 -7.728 12.890 1.00 113.19 1175 GLU A C 1
ATOM 2891 O O . GLU A 1 381 ? -11.714 -8.841 13.012 1.00 114.31 1175 GLU A O 1
ATOM 2897 N N . LEU A 1 382 ? -12.330 -7.082 11.705 1.00 109.29 1176 LEU A N 1
ATOM 2898 C CA . LEU A 1 382 ? -11.851 -7.613 10.426 1.00 109.56 1176 LEU A CA 1
ATOM 2899 C C . LEU A 1 382 ? -10.321 -7.607 10.344 1.00 115.57 1176 LEU A C 1
ATOM 2900 O O . LEU A 1 382 ? -9.763 -8.273 9.470 1.00 115.60 1176 LEU A O 1
ATOM 2905 N N . SER A 1 383 ? -9.648 -6.858 11.245 1.00 113.73 1177 SER A N 1
ATOM 2906 C CA . SER A 1 383 ? -8.189 -6.764 11.299 1.00 114.53 1177 SER A CA 1
ATOM 2907 C C . SER A 1 383 ? -7.534 -8.091 11.710 1.00 122.69 1177 SER A C 1
ATOM 2908 O O . SER A 1 383 ? -7.448 -8.432 12.897 1.00 122.67 1177 SER A O 1
ATOM 2911 N N . ARG A 1 384 ? -7.130 -8.853 10.676 1.00 122.03 1178 ARG A N 1
ATOM 2912 C CA . ARG A 1 384 ? -6.478 -10.168 10.710 1.00 124.69 1178 ARG A CA 1
ATOM 2913 C C . ARG A 1 384 ? -5.901 -10.460 9.303 1.00 130.42 1178 ARG A C 1
ATOM 2914 O O . ARG A 1 384 ? -5.787 -9.532 8.494 1.00 128.50 1178 ARG A O 1
ATOM 2922 N N . SER A 1 385 ? -5.558 -11.737 9.006 1.00 129.94 1179 SER A N 1
ATOM 2923 C CA . SER A 1 385 ? -5.028 -12.158 7.701 1.00 130.44 1179 SER A CA 1
ATOM 2924 C C . SER A 1 385 ? -6.044 -11.938 6.568 1.00 132.91 1179 SER A C 1
ATOM 2925 O O . SER A 1 385 ? -5.642 -11.804 5.410 1.00 131.37 1179 SER A O 1
ATOM 2928 N N . ASP A 1 386 ? -7.354 -11.885 6.918 1.00 129.68 1180 ASP A N 1
ATOM 2929 C CA . ASP A 1 386 ? -8.488 -11.687 6.008 1.00 128.65 1180 ASP A CA 1
ATOM 2930 C C . ASP A 1 386 ? -8.464 -10.356 5.246 1.00 129.34 1180 ASP A C 1
ATOM 2931 O O . ASP A 1 386 ? -9.190 -10.216 4.255 1.00 128.39 1180 ASP A O 1
ATOM 2936 N N . LEU A 1 387 ? -7.636 -9.387 5.698 1.00 123.35 1181 LEU A N 1
ATOM 2937 C CA . LEU A 1 387 ? -7.516 -8.082 5.046 1.00 120.35 1181 LEU A CA 1
ATOM 2938 C C . LEU A 1 387 ? -6.880 -8.157 3.661 1.00 122.09 1181 LEU A C 1
ATOM 2939 O O . LEU A 1 387 ? -7.357 -7.474 2.762 1.00 120.43 1181 LEU A O 1
ATOM 2944 N N . SER A 1 388 ? -5.841 -9.003 3.478 1.00 118.70 1182 SER A N 1
ATOM 2945 C CA . SER A 1 388 ? -5.142 -9.186 2.198 1.00 117.98 1182 SER A CA 1
ATOM 2946 C C . SER A 1 388 ? -6.063 -9.663 1.070 1.00 120.53 1182 SER A C 1
ATOM 2947 O O . SER A 1 388 ? -5.974 -9.132 -0.042 1.00 119.28 1182 SER A O 1
ATOM 2950 N N . LYS A 1 389 ? -6.961 -10.634 1.360 1.00 116.83 1183 LYS A N 1
ATOM 2951 C CA . LYS A 1 389 ? -7.930 -11.144 0.376 1.00 115.87 1183 LYS A CA 1
ATOM 2952 C C . LYS A 1 389 ? -9.046 -10.125 0.100 1.00 115.38 1183 LYS A C 1
ATOM 2953 O O . LYS A 1 389 ? -9.580 -10.084 -1.010 1.00 113.56 1183 LYS A O 1
ATOM 2959 N N . PHE A 1 390 ? -9.369 -9.288 1.111 1.00 110.01 1184 PHE A N 1
ATOM 2960 C CA . PHE A 1 390 ? -10.365 -8.218 1.029 1.00 107.62 1184 PHE A CA 1
ATOM 2961 C C . PHE A 1 390 ? -9.835 -7.111 0.106 1.00 107.93 1184 PHE A C 1
ATOM 2962 O O . PHE A 1 390 ? -10.586 -6.610 -0.733 1.00 106.24 1184 PHE A O 1
ATOM 2970 N N . ARG A 1 391 ? -8.536 -6.745 0.264 1.00 102.97 1185 ARG A N 1
ATOM 2971 C CA . ARG A 1 391 ? -7.844 -5.718 -0.528 1.00 101.03 1185 ARG A CA 1
ATOM 2972 C C . ARG A 1 391 ? -7.797 -6.092 -2.011 1.00 104.43 1185 ARG A C 1
ATOM 2973 O O . ARG A 1 391 ? -7.968 -5.216 -2.862 1.00 102.45 1185 ARG A O 1
ATOM 2981 N N . GLU A 1 392 ? -7.587 -7.400 -2.309 1.00 102.11 1186 GLU A N 1
ATOM 2982 C CA . GLU A 1 392 ? -7.538 -7.947 -3.666 1.00 101.82 1186 GLU A CA 1
ATOM 2983 C C . GLU A 1 392 ? -8.896 -7.822 -4.368 1.00 103.30 1186 GLU A C 1
ATOM 2984 O O . GLU A 1 392 ? -8.933 -7.614 -5.582 1.00 102.32 1186 GLU A O 1
ATOM 2990 N N . ASN A 1 393 ? -10.003 -7.931 -3.602 1.00 98.74 1187 ASN A N 1
ATOM 2991 C CA . ASN A 1 393 ? -11.368 -7.776 -4.111 1.00 97.54 1187 ASN A CA 1
ATOM 2992 C C . ASN A 1 393 ? -11.613 -6.316 -4.484 1.00 98.46 1187 ASN A C 1
ATOM 2993 O O . ASN A 1 393 ? -12.225 -6.043 -5.518 1.00 97.02 1187 ASN A O 1
ATOM 2998 N N . CYS A 1 394 ? -11.102 -5.384 -3.647 1.00 94.12 1188 CYS A N 1
ATOM 2999 C CA . CYS A 1 394 ? -11.200 -3.933 -3.835 1.00 92.37 1188 CYS A CA 1
ATOM 3000 C C . CYS A 1 394 ? -10.457 -3.477 -5.084 1.00 95.05 1188 CYS A C 1
ATOM 3001 O O . CYS A 1 394 ? -10.916 -2.554 -5.753 1.00 93.71 1188 CYS A O 1
ATOM 3004 N N . LYS A 1 395 ? -9.326 -4.140 -5.410 1.00 91.99 1189 LYS A N 1
ATOM 3005 C CA . LYS A 1 395 ? -8.523 -3.851 -6.602 1.00 91.33 1189 LYS A CA 1
ATOM 3006 C C . LYS A 1 395 ? -9.306 -4.281 -7.847 1.00 95.21 1189 LYS A C 1
ATOM 3007 O O . LYS A 1 395 ? -9.580 -3.446 -8.711 1.00 93.67 1189 LYS A O 1
ATOM 3013 N N . LYS A 1 396 ? -9.718 -5.569 -7.895 1.00 93.17 1190 LYS A N 1
ATOM 3014 C CA . LYS A 1 396 ? -10.471 -6.188 -8.989 1.00 93.25 1190 LYS A CA 1
ATOM 3015 C C . LYS A 1 396 ? -11.779 -5.462 -9.330 1.00 97.06 1190 LYS A C 1
ATOM 3016 O O . LYS A 1 396 ? -12.039 -5.226 -10.511 1.00 96.30 1190 LYS A O 1
ATOM 3018 N N . ARG A 1 397 ? -12.578 -5.086 -8.302 1.00 93.54 1191 ARG A N 1
ATOM 3019 C CA . ARG A 1 397 ? -13.855 -4.380 -8.465 1.00 92.83 1191 ARG A CA 1
ATOM 3020 C C . ARG A 1 397 ? -13.668 -2.994 -9.070 1.00 96.97 1191 ARG A C 1
ATOM 3021 O O . ARG A 1 397 ? -14.366 -2.663 -10.027 1.00 96.10 1191 ARG A O 1
ATOM 3029 N N . ALA A 1 398 ? -12.747 -2.183 -8.509 1.00 94.23 1192 ALA A N 1
ATOM 3030 C CA . ALA A 1 398 ? -12.481 -0.825 -8.986 1.00 93.81 1192 ALA A CA 1
ATOM 3031 C C . ALA A 1 398 ? -11.927 -0.803 -10.408 1.00 98.98 1192 ALA A C 1
ATOM 3032 O O . ALA A 1 398 ? -12.313 0.062 -11.196 1.00 97.43 1192 ALA A O 1
ATOM 3034 N N . MET A 1 399 ? -11.050 -1.772 -10.739 1.00 98.11 1193 MET A N 1
ATOM 3035 C CA . MET A 1 399 ? -10.447 -1.903 -12.068 1.00 98.88 1193 MET A CA 1
ATOM 3036 C C . MET A 1 399 ? -11.466 -2.319 -13.129 1.00 102.03 1193 MET A C 1
ATOM 3037 O O . MET A 1 399 ? -11.454 -1.749 -14.220 1.00 100.51 1193 MET A O 1
ATOM 3042 N N . SER A 1 400 ? -12.357 -3.288 -12.800 1.00 99.19 1194 SER A N 1
ATOM 3043 C CA . SER A 1 400 ? -13.413 -3.753 -13.705 1.00 99.03 1194 SER A CA 1
ATOM 3044 C C . SER A 1 400 ? -14.451 -2.650 -13.931 1.00 102.68 1194 SER A C 1
ATOM 3045 O O . SER A 1 400 ? -14.856 -2.432 -15.068 1.00 102.14 1194 SER A O 1
ATOM 3048 N N . PHE A 1 401 ? -14.842 -1.934 -12.856 1.00 99.45 1195 PHE A N 1
ATOM 3049 C CA . PHE A 1 401 ? -15.795 -0.822 -12.884 1.00 99.01 1195 PHE A CA 1
ATOM 3050 C C . PHE A 1 401 ? -15.282 0.330 -13.767 1.00 105.23 1195 PHE A C 1
ATOM 3051 O O . PHE A 1 401 ? -16.056 0.884 -14.551 1.00 104.62 1195 PHE A O 1
ATOM 3059 N N . SER A 1 402 ? -13.987 0.683 -13.642 1.00 104.16 1196 SER A N 1
ATOM 3060 C CA . SER A 1 402 ? -13.365 1.751 -14.432 1.00 105.06 1196 SER A CA 1
ATOM 3061 C C . SER A 1 402 ? -13.233 1.358 -15.910 1.00 112.49 1196 SER A C 1
ATOM 3062 O O . SER A 1 402 ? -13.313 2.228 -16.782 1.00 112.07 1196 SER A O 1
ATOM 3065 N N . GLN A 1 403 ? -13.061 0.042 -16.179 1.00 111.62 390 GLN A N 1
ATOM 3066 C CA 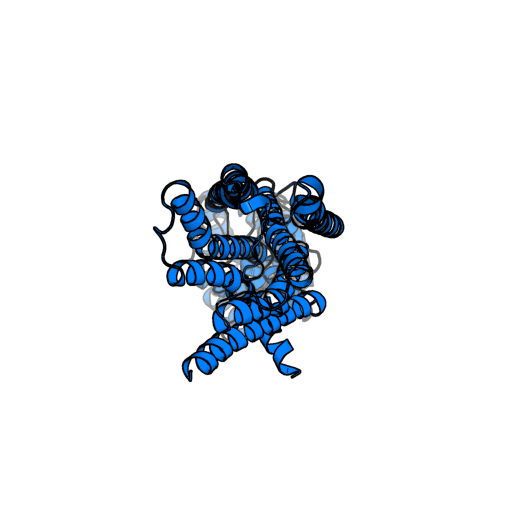. GLN A 1 403 ? -12.942 -0.559 -17.512 1.00 112.62 390 GLN A CA 1
ATOM 3067 C C . GLN A 1 403 ? -14.274 -0.461 -18.292 1.00 119.34 390 GLN A C 1
ATOM 3068 O O . GLN A 1 403 ? -14.253 -0.453 -19.524 1.00 118.79 390 GLN A O 1
ATOM 3074 N N . MET A 1 404 ? -15.416 -0.374 -17.572 1.00 118.28 391 MET A N 1
ATOM 3075 C CA . MET A 1 404 ? -16.765 -0.268 -18.144 1.00 119.33 391 MET A CA 1
ATOM 3076 C C . MET A 1 404 ? -16.996 1.052 -18.892 1.00 124.27 391 MET A C 1
ATOM 3077 O O . MET A 1 404 ? -17.575 1.038 -19.981 1.00 124.04 391 MET A O 1
ATOM 3082 N N . ALA A 1 405 ? -16.556 2.185 -18.305 1.00 121.17 392 ALA A N 1
ATOM 3083 C CA . ALA A 1 405 ? -16.697 3.515 -18.909 1.00 121.13 392 ALA A CA 1
ATOM 3084 C C . ALA A 1 405 ? -15.710 3.724 -20.066 1.00 125.38 392 ALA A C 1
ATOM 3085 O O . ALA A 1 405 ? -16.012 4.470 -21.003 1.00 124.94 392 ALA A O 1
ATOM 3087 N N . ALA A 1 406 ? -14.532 3.070 -19.991 1.00 122.01 393 ALA A N 1
ATOM 3088 C CA . ALA A 1 406 ? -13.474 3.156 -20.999 1.00 121.96 393 ALA A CA 1
ATOM 3089 C C . ALA A 1 406 ? -13.818 2.401 -22.283 1.00 125.19 393 ALA A C 1
ATOM 3090 O O . ALA A 1 406 ? -13.464 2.871 -23.367 1.00 124.79 393 ALA A O 1
ATOM 3092 N N . ARG A 1 407 ? -14.487 1.229 -22.163 1.00 121.01 394 ARG A N 1
ATOM 3093 C CA . ARG A 1 407 ? -14.860 0.381 -23.301 1.00 120.29 394 ARG A CA 1
ATOM 3094 C C . ARG A 1 407 ? -16.036 0.939 -24.116 1.00 122.61 394 ARG A C 1
ATOM 3095 O O . ARG A 1 407 ? -16.082 0.702 -25.324 1.00 122.05 394 ARG A O 1
ATOM 3103 N N . GLU A 1 408 ? -16.974 1.671 -23.471 1.00 117.97 395 GLU A N 1
ATOM 3104 C CA . GLU A 1 408 ? -18.137 2.249 -24.153 1.00 117.23 395 GLU A CA 1
ATOM 3105 C C . GLU A 1 408 ? -17.742 3.374 -25.112 1.00 119.64 395 GLU A C 1
ATOM 3106 O O . GLU A 1 408 ? -18.213 3.383 -26.250 1.00 119.69 395 GLU A O 1
ATOM 3112 N N . ARG A 1 409 ? -16.854 4.294 -24.671 1.00 114.60 396 ARG A N 1
ATOM 3113 C CA . ARG A 1 409 ? -16.351 5.389 -25.509 1.00 113.76 396 ARG A CA 1
ATOM 3114 C C . ARG A 1 409 ? -15.435 4.842 -26.616 1.00 115.63 396 ARG A C 1
ATOM 3115 O O . ARG A 1 409 ? -15.345 5.442 -27.688 1.00 115.58 396 ARG A O 1
ATOM 3123 N N . LYS A 1 410 ? -14.784 3.688 -26.350 1.00 110.42 397 LYS A N 1
ATOM 3124 C CA . LYS A 1 410 ? -13.885 2.983 -27.267 1.00 109.72 397 LYS A CA 1
ATOM 3125 C C . LYS A 1 410 ? -14.668 2.439 -28.459 1.00 109.99 397 LYS A C 1
ATOM 3126 O O . LYS A 1 410 ? -14.178 2.511 -29.583 1.00 109.59 397 LYS A O 1
ATOM 3132 N N . VAL A 1 411 ? -15.888 1.913 -28.207 1.00 103.62 398 VAL A N 1
ATOM 3133 C CA . VAL A 1 411 ? -16.804 1.373 -29.215 1.00 101.91 398 VAL A CA 1
ATOM 3134 C C . VAL A 1 411 ? -17.247 2.511 -30.143 1.00 103.50 398 VAL A C 1
ATOM 3135 O O . VAL A 1 411 ? -17.133 2.375 -31.365 1.00 103.37 398 VAL A O 1
ATOM 3139 N N . THR A 1 412 ? -17.700 3.647 -29.553 1.00 97.84 399 THR A N 1
ATOM 3140 C CA . THR A 1 412 ? -18.135 4.856 -30.266 1.00 96.63 399 THR A CA 1
ATOM 3141 C C . THR A 1 412 ? -17.002 5.431 -31.124 1.00 97.83 399 THR A C 1
ATOM 3142 O O . THR A 1 412 ? -17.262 5.908 -32.227 1.00 97.69 399 THR A O 1
ATOM 3146 N N . ARG A 1 413 ? -15.750 5.356 -30.623 1.00 92.42 400 ARG A N 1
ATOM 3147 C CA . ARG A 1 413 ? -14.548 5.811 -31.324 1.00 91.69 400 ARG A CA 1
ATOM 3148 C C . ARG A 1 413 ? -14.238 4.923 -32.537 1.00 92.92 400 ARG A C 1
ATOM 3149 O O . ARG A 1 413 ? -13.806 5.443 -33.567 1.00 92.37 400 ARG A O 1
ATOM 3151 N N . THR A 1 414 ? -14.479 3.591 -32.418 1.00 87.85 401 THR A N 1
ATOM 3152 C CA . THR A 1 414 ? -14.253 2.601 -33.483 1.00 87.03 401 THR A CA 1
ATOM 3153 C C . THR A 1 414 ? -15.223 2.824 -34.647 1.00 88.75 401 THR A C 1
ATOM 3154 O O . THR A 1 414 ? -14.774 2.893 -35.788 1.00 87.91 401 THR A O 1
ATOM 3158 N N . ILE A 1 415 ? -16.538 2.963 -34.351 1.00 84.74 402 ILE A N 1
ATOM 3159 C CA . ILE A 1 415 ? -17.608 3.195 -35.332 1.00 84.73 402 ILE A CA 1
ATOM 3160 C C . ILE A 1 415 ? -17.377 4.510 -36.110 1.00 88.66 402 ILE A C 1
ATOM 3161 O O . ILE A 1 415 ? -17.622 4.543 -37.325 1.00 88.87 402 ILE A O 1
ATOM 3166 N N . PHE A 1 416 ? -16.851 5.558 -35.438 1.00 84.37 403 PHE A N 1
ATOM 3167 C CA . PHE A 1 416 ? -16.521 6.808 -36.119 1.00 84.44 403 PHE A CA 1
ATOM 3168 C C . PHE A 1 416 ? -15.373 6.575 -37.115 1.00 88.89 403 PHE A C 1
ATOM 3169 O O . PHE A 1 416 ? -15.453 7.049 -38.249 1.00 88.75 403 PHE A O 1
ATOM 3177 N N . ALA A 1 417 ? -14.334 5.813 -36.698 1.00 85.67 404 ALA A N 1
ATOM 3178 C CA . ALA A 1 417 ? -13.178 5.462 -37.531 1.00 86.09 404 ALA A CA 1
ATOM 3179 C C . ALA A 1 417 ? -13.586 4.625 -38.760 1.00 90.93 404 ALA A C 1
ATOM 3180 O O . ALA A 1 417 ? -12.986 4.783 -39.825 1.00 90.93 404 ALA A O 1
ATOM 3182 N N . ILE A 1 418 ? -14.614 3.758 -38.610 1.00 87.50 405 ILE A N 1
ATOM 3183 C CA . ILE A 1 418 ? -15.158 2.917 -39.683 1.00 87.41 405 ILE A CA 1
ATOM 3184 C C . ILE A 1 418 ? -15.992 3.786 -40.650 1.00 90.91 405 ILE A C 1
ATOM 3185 O O . ILE A 1 418 ? -15.924 3.577 -41.866 1.00 90.65 405 ILE A O 1
ATOM 3190 N N . LEU A 1 419 ? -16.744 4.776 -40.107 1.00 86.43 406 LEU A N 1
ATOM 3191 C CA . LEU A 1 419 ? -17.533 5.728 -40.890 1.00 86.16 406 LEU A CA 1
ATOM 3192 C C . LEU A 1 419 ? -16.583 6.629 -41.689 1.00 90.48 406 LEU A C 1
ATOM 3193 O O . LEU A 1 419 ? -16.830 6.881 -42.874 1.00 90.60 406 LEU A O 1
ATOM 3198 N N . LEU A 1 420 ? -15.494 7.090 -41.040 1.00 87.19 407 LEU A N 1
ATOM 3199 C CA . LEU A 1 420 ? -14.464 7.931 -41.647 1.00 88.24 407 LEU A CA 1
ATOM 3200 C C . LEU A 1 420 ? -13.796 7.185 -42.800 1.00 91.54 407 LEU A C 1
ATOM 3201 O O . LEU A 1 420 ? -13.658 7.747 -43.886 1.00 91.97 407 LEU A O 1
ATOM 3206 N N . ALA A 1 421 ? -13.426 5.905 -42.568 1.00 86.93 408 ALA A N 1
ATOM 3207 C CA . ALA A 1 421 ? -12.822 5.015 -43.560 1.00 86.71 408 ALA A CA 1
ATOM 3208 C C . ALA A 1 421 ? -13.760 4.876 -44.759 1.00 90.61 408 ALA A C 1
ATOM 3209 O O . ALA A 1 421 ? -13.316 5.047 -45.896 1.00 91.05 408 ALA A O 1
ATOM 3211 N N . PHE A 1 422 ? -15.069 4.644 -44.488 1.00 86.04 409 PHE A N 1
ATOM 3212 C CA . PHE A 1 422 ? -16.131 4.522 -45.484 1.00 85.69 409 PHE A CA 1
ATOM 3213 C C . PHE A 1 422 ? -16.279 5.792 -46.342 1.00 90.42 409 PHE A C 1
ATOM 3214 O O . PHE A 1 422 ? -16.351 5.675 -47.569 1.00 89.82 409 PHE A O 1
ATOM 3222 N N . ILE A 1 423 ? -16.302 6.991 -45.704 1.00 87.46 410 ILE A N 1
ATOM 3223 C CA . ILE A 1 423 ? -16.420 8.274 -46.411 1.00 88.53 410 ILE A CA 1
ATOM 3224 C C . ILE A 1 423 ? -15.230 8.502 -47.357 1.00 92.86 410 ILE A C 1
ATOM 3225 O O . ILE A 1 423 ? -15.445 8.750 -48.540 1.00 92.78 410 ILE A O 1
ATOM 3230 N N . LEU A 1 424 ? -13.992 8.372 -46.842 1.00 89.33 411 LEU A N 1
ATOM 3231 C CA . LEU A 1 424 ? -12.749 8.583 -47.597 1.00 89.88 411 LEU A CA 1
ATOM 3232 C C . LEU A 1 424 ? -12.543 7.633 -48.790 1.00 92.97 411 LEU A C 1
ATOM 3233 O O . LEU A 1 424 ? -11.865 8.010 -49.742 1.00 93.45 411 LEU A O 1
ATOM 3238 N N . THR A 1 425 ? -13.122 6.418 -48.736 1.00 88.44 412 THR A N 1
ATOM 3239 C CA . THR A 1 425 ? -12.989 5.390 -49.780 1.00 88.15 412 THR A CA 1
ATOM 3240 C C . THR A 1 425 ? -14.060 5.435 -50.872 1.00 93.07 412 THR A C 1
ATOM 3241 O O . THR A 1 425 ? -13.774 5.054 -52.010 1.00 93.56 412 THR A O 1
ATOM 3245 N N . TRP A 1 426 ? -15.293 5.846 -50.530 1.00 89.41 413 TRP A N 1
ATOM 3246 C CA . TRP A 1 426 ? -16.398 5.864 -51.489 1.00 89.21 413 TRP A CA 1
ATOM 3247 C C . TRP A 1 426 ? -16.694 7.251 -52.077 1.00 93.85 413 TRP A C 1
ATOM 3248 O O . TRP A 1 426 ? -17.362 7.312 -53.115 1.00 93.76 413 TRP A O 1
ATOM 3259 N N . THR A 1 427 ? -16.179 8.350 -51.464 1.00 90.97 414 THR A N 1
ATOM 3260 C CA . THR A 1 427 ? -16.370 9.697 -52.022 1.00 92.35 414 THR A CA 1
ATOM 3261 C C . THR A 1 427 ? -15.742 9.836 -53.418 1.00 98.06 414 THR A C 1
ATOM 3262 O O . THR A 1 427 ? -16.429 10.389 -54.279 1.00 99.09 414 THR A O 1
ATOM 3266 N N . PRO A 1 428 ? -14.505 9.328 -53.715 1.00 94.02 415 PRO A N 1
ATOM 3267 C CA . PRO A 1 428 ? -13.973 9.479 -55.081 1.00 94.48 415 PRO A CA 1
ATOM 3268 C C . PRO A 1 428 ? -14.890 8.903 -56.156 1.00 96.83 415 PRO A C 1
ATOM 3269 O O . PRO A 1 428 ? -15.164 9.601 -57.124 1.00 97.06 415 PRO A O 1
ATOM 3273 N N . TYR A 1 429 ? -15.421 7.676 -55.956 1.00 92.30 416 TYR A N 1
ATOM 3274 C CA . TYR A 1 429 ? -16.334 7.042 -56.917 1.00 91.93 416 TYR A CA 1
ATOM 3275 C C . TYR A 1 429 ? -17.658 7.800 -57.061 1.00 96.19 416 TYR A C 1
ATOM 3276 O O . TYR A 1 429 ? -18.117 8.007 -58.187 1.00 95.56 416 TYR A O 1
ATOM 3285 N N . ASN A 1 430 ? -18.266 8.194 -55.924 1.00 93.07 417 ASN A N 1
ATOM 3286 C CA . ASN A 1 430 ? -19.532 8.924 -55.884 1.00 93.25 417 ASN A CA 1
ATOM 3287 C C . ASN A 1 430 ? -19.412 10.333 -56.459 1.00 100.45 417 ASN A C 1
ATOM 3288 O O . ASN A 1 430 ? -20.378 10.824 -57.047 1.00 100.44 417 ASN A O 1
ATOM 3293 N N . VAL A 1 431 ? -18.223 10.967 -56.327 1.00 99.53 418 VAL A N 1
ATOM 3294 C CA . VAL A 1 431 ? -17.977 12.296 -56.891 1.00 101.91 418 VAL A CA 1
ATOM 3295 C C . VAL A 1 431 ? -17.699 12.162 -58.404 1.00 107.33 418 VAL A C 1
ATOM 3296 O O . VAL A 1 431 ? -18.016 13.085 -59.154 1.00 108.85 418 VAL A O 1
ATOM 3300 N N . MET A 1 432 ? -17.164 10.991 -58.849 1.00 102.91 419 MET A N 1
ATOM 3301 C CA . MET A 1 432 ? -16.918 10.682 -60.266 1.00 103.10 419 MET A CA 1
ATOM 3302 C C . MET A 1 432 ? -18.264 10.502 -60.973 1.00 107.61 419 MET A C 1
ATOM 3303 O O . MET A 1 432 ? -18.435 10.989 -62.091 1.00 108.56 419 MET A O 1
ATOM 3308 N N . VAL A 1 433 ? -19.223 9.826 -60.295 1.00 103.36 420 VAL A N 1
ATOM 3309 C CA . VAL A 1 433 ? -20.601 9.595 -60.747 1.00 103.27 420 VAL A CA 1
ATOM 3310 C C . VAL A 1 433 ? -21.297 10.959 -60.916 1.00 109.28 420 VAL A C 1
ATOM 3311 O O . VAL A 1 433 ? -21.993 11.168 -61.914 1.00 109.88 420 VAL A O 1
ATOM 3315 N N . LEU A 1 434 ? -21.050 11.895 -59.967 1.00 106.24 421 LEU A N 1
ATOM 3316 C CA . LEU A 1 434 ? -21.562 13.268 -59.981 1.00 107.63 421 LEU A CA 1
ATOM 3317 C C . LEU A 1 434 ? -20.991 14.065 -61.178 1.00 113.82 421 LEU A C 1
ATOM 3318 O O . LEU A 1 434 ? -21.743 14.790 -61.833 1.00 114.45 421 LEU A O 1
ATOM 3323 N N . VAL A 1 435 ? -19.682 13.898 -61.476 1.00 111.27 422 VAL A N 1
ATOM 3324 C CA . VAL A 1 435 ? -18.996 14.546 -62.605 1.00 113.37 422 VAL A CA 1
ATOM 3325 C C . VAL A 1 435 ? -19.547 14.005 -63.939 1.00 119.22 422 VAL A C 1
ATOM 3326 O O . VAL A 1 435 ? -19.737 14.778 -64.882 1.00 120.57 422 VAL A O 1
ATOM 3330 N N . ASN A 1 436 ? -19.847 12.691 -63.986 1.00 115.41 423 ASN A N 1
ATOM 3331 C CA . ASN A 1 436 ? -20.377 11.975 -65.151 1.00 115.48 423 ASN A CA 1
ATOM 3332 C C . ASN A 1 436 ? -21.764 12.461 -65.621 1.00 122.17 423 ASN A C 1
ATOM 3333 O O . ASN A 1 436 ? -22.074 12.332 -66.808 1.00 122.68 423 ASN A O 1
ATOM 3338 N N . THR A 1 437 ? -22.583 13.018 -64.694 1.00 119.79 424 THR A N 1
ATOM 3339 C CA . THR A 1 437 ? -23.935 13.540 -64.943 1.00 120.66 424 THR A CA 1
ATOM 3340 C C . THR A 1 437 ? -23.924 14.674 -65.977 1.00 127.87 424 THR A C 1
ATOM 3341 O O . THR A 1 437 ? -24.787 14.707 -66.857 1.00 128.14 424 THR A O 1
ATOM 3345 N N . PHE A 1 438 ? -22.948 15.594 -65.864 1.00 126.65 425 PHE A N 1
ATOM 3346 C CA . PHE A 1 438 ? -22.796 16.743 -66.756 1.00 129.29 425 PHE A CA 1
ATOM 3347 C C . PHE A 1 438 ? -21.649 16.586 -67.754 1.00 136.06 425 PHE A C 1
ATOM 3348 O O . PHE A 1 438 ? -21.778 17.018 -68.899 1.00 137.09 425 PHE A O 1
ATOM 3356 N N . CYS A 1 439 ? -20.527 15.986 -67.318 1.00 133.57 426 CYS A N 1
ATOM 3357 C CA . CYS A 1 439 ? -19.343 15.812 -68.152 1.00 135.05 426 CYS A CA 1
ATOM 3358 C C . CYS A 1 439 ? -18.952 14.347 -68.337 1.00 138.27 426 CYS A C 1
ATOM 3359 O O . CYS A 1 439 ? -18.398 13.721 -67.426 1.00 136.22 426 CYS A O 1
ATOM 3362 N N . GLN A 1 440 ? -19.266 13.806 -69.525 1.00 136.09 427 GLN A N 1
ATOM 3363 C CA . GLN A 1 440 ? -18.931 12.441 -69.932 1.00 134.87 427 GLN A CA 1
ATOM 3364 C C . GLN A 1 440 ? -17.581 12.486 -70.650 1.00 140.41 427 GLN A C 1
ATOM 3365 O O . GLN A 1 440 ? -17.348 13.391 -71.461 1.00 142.46 427 GLN A O 1
ATOM 3371 N N . SER A 1 441 ? -16.690 11.519 -70.331 1.00 135.35 428 SER A N 1
ATOM 3372 C CA . SER A 1 441 ? -15.304 11.406 -70.819 1.00 135.89 428 SER A CA 1
ATOM 3373 C C . SER A 1 441 ? -14.434 12.556 -70.262 1.00 139.90 428 SER A C 1
ATOM 3374 O O . SER A 1 441 ? -13.467 12.998 -70.892 1.00 141.05 428 SER A O 1
ATOM 3377 N N . CYS A 1 442 ? -14.803 13.018 -69.053 1.00 134.76 429 CYS A N 1
ATOM 3378 C CA . CYS A 1 442 ? -14.123 14.054 -68.282 1.00 135.49 429 CYS A CA 1
ATOM 3379 C C . CYS A 1 442 ? -13.061 13.363 -67.439 1.00 137.21 429 CYS A C 1
ATOM 3380 O O . CYS A 1 442 ? -12.002 13.937 -67.176 1.00 138.21 429 CYS A O 1
ATOM 3383 N N . ILE A 1 443 ? -13.375 12.126 -67.007 1.00 130.28 430 ILE A N 1
ATOM 3384 C CA . ILE A 1 443 ? -12.540 11.271 -66.166 1.00 128.20 430 ILE A CA 1
ATOM 3385 C C . ILE A 1 443 ? -11.922 10.145 -67.018 1.00 131.19 430 ILE A C 1
ATOM 3386 O O . ILE A 1 443 ? -12.673 9.391 -67.653 1.00 129.62 430 ILE A O 1
ATOM 3391 N N . PRO A 1 444 ? -10.571 9.987 -67.020 1.00 127.90 431 PRO A N 1
ATOM 3392 C CA . PRO A 1 444 ? -9.962 8.879 -67.778 1.00 127.23 431 PRO A CA 1
ATOM 3393 C C . PRO A 1 444 ? -10.260 7.530 -67.126 1.00 128.51 431 PRO A C 1
ATOM 3394 O O . PRO A 1 444 ? -10.503 7.470 -65.916 1.00 126.88 431 PRO A O 1
ATOM 3398 N N . ASP A 1 445 ? -10.237 6.451 -67.932 1.00 124.49 432 ASP A N 1
ATOM 3399 C CA . ASP A 1 445 ? -10.505 5.069 -67.511 1.00 122.46 432 ASP A CA 1
ATOM 3400 C C . ASP A 1 445 ? -9.604 4.599 -66.365 1.00 125.17 432 ASP A C 1
ATOM 3401 O O . ASP A 1 445 ? -10.056 3.838 -65.509 1.00 122.72 432 ASP A O 1
ATOM 3406 N N . THR A 1 446 ? -8.344 5.080 -66.341 1.00 123.18 433 THR A N 1
ATOM 3407 C CA . THR A 1 446 ? -7.356 4.769 -65.303 1.00 122.81 433 THR A CA 1
ATOM 3408 C C . THR A 1 446 ? -7.793 5.377 -63.964 1.00 124.88 433 THR A C 1
ATOM 3409 O O . THR A 1 446 ? -7.727 4.692 -62.943 1.00 123.80 433 THR A O 1
ATOM 3413 N N . VAL A 1 447 ? -8.263 6.647 -63.980 1.00 120.75 434 VAL A N 1
ATOM 3414 C CA . VAL A 1 447 ? -8.736 7.375 -62.792 1.00 119.49 434 VAL A CA 1
ATOM 3415 C C . VAL A 1 447 ? -10.019 6.725 -62.231 1.00 120.51 434 VAL A C 1
ATOM 3416 O O . VAL A 1 447 ? -10.163 6.623 -61.010 1.00 118.96 434 VAL A O 1
ATOM 3420 N N . TRP A 1 448 ? -10.910 6.236 -63.128 1.00 115.80 435 TRP A N 1
ATOM 3421 C CA . TRP A 1 448 ? -12.147 5.531 -62.769 1.00 113.38 435 TRP A CA 1
ATOM 3422 C C . TRP A 1 448 ? -11.826 4.247 -61.999 1.00 114.83 435 TRP A C 1
ATOM 3423 O O . TRP A 1 448 ? -12.470 3.974 -60.988 1.00 113.21 435 TRP A O 1
ATOM 3434 N N . SER A 1 449 ? -10.801 3.490 -62.462 1.00 111.33 436 SER A N 1
ATOM 3435 C CA . SER A 1 449 ? -10.319 2.237 -61.867 1.00 110.20 436 SER A CA 1
ATOM 3436 C C . SER A 1 449 ? -9.808 2.433 -60.441 1.00 112.41 436 SER A C 1
ATOM 3437 O O . SER A 1 449 ? -10.011 1.552 -59.603 1.00 110.33 436 SER A O 1
ATOM 3440 N N . ILE A 1 450 ? -9.154 3.590 -60.169 1.00 109.76 437 ILE A N 1
ATOM 3441 C CA . ILE A 1 450 ? -8.641 3.976 -58.845 1.00 109.20 437 ILE A CA 1
ATOM 3442 C C . ILE A 1 450 ? -9.847 4.151 -57.917 1.00 111.57 437 ILE A C 1
ATOM 3443 O O . ILE A 1 450 ? -9.815 3.684 -56.777 1.00 109.78 437 ILE A O 1
ATOM 3448 N N . GLY A 1 451 ? -10.902 4.781 -58.445 1.00 108.40 438 GLY A N 1
ATOM 3449 C CA . GLY A 1 451 ? -12.165 5.009 -57.753 1.00 107.18 438 GLY A CA 1
ATOM 3450 C C . GLY A 1 451 ? -12.864 3.715 -57.391 1.00 109.30 438 GLY A C 1
ATOM 3451 O O . GLY A 1 451 ? -13.356 3.577 -56.267 1.00 108.02 438 GLY A O 1
ATOM 3452 N N . TYR A 1 452 ? -12.873 2.743 -58.333 1.00 105.28 439 TYR A N 1
ATOM 3453 C CA . TYR A 1 452 ? -13.474 1.422 -58.143 1.00 103.82 439 TYR A CA 1
ATOM 3454 C C . TYR A 1 452 ? -12.714 0.603 -57.101 1.00 107.03 439 TYR A C 1
ATOM 3455 O O . TYR A 1 452 ? -13.345 -0.012 -56.236 1.00 105.68 439 TYR A O 1
ATOM 3464 N N . TRP A 1 453 ? -11.361 0.604 -57.179 1.00 103.90 440 TRP A N 1
ATOM 3465 C CA . TRP A 1 453 ? -10.492 -0.123 -56.247 1.00 102.91 440 TRP A CA 1
ATOM 3466 C C . TRP A 1 453 ? -10.552 0.412 -54.823 1.00 104.52 440 TRP A C 1
ATOM 3467 O O . TRP A 1 453 ? -10.472 -0.386 -53.891 1.00 103.65 440 TRP A O 1
ATOM 3478 N N . LEU A 1 454 ? -10.700 1.749 -54.650 1.00 99.89 441 LEU A N 1
ATOM 3479 C CA . LEU A 1 454 ? -10.797 2.389 -53.334 1.00 98.55 441 LEU A CA 1
ATOM 3480 C C . LEU A 1 454 ? -12.017 1.899 -52.565 1.00 101.03 441 LEU A C 1
ATOM 3481 O O . LEU A 1 454 ? -11.937 1.728 -51.350 1.00 100.65 441 LEU A O 1
ATOM 3486 N N . CYS A 1 455 ? -13.126 1.621 -53.281 1.00 96.68 442 CYS A N 1
ATOM 3487 C CA . CYS A 1 455 ? -14.368 1.082 -52.722 1.00 95.24 442 CYS A CA 1
ATOM 3488 C C . CYS A 1 455 ? -14.137 -0.328 -52.190 1.00 97.75 442 CYS A C 1
ATOM 3489 O O . CYS A 1 455 ? -14.775 -0.732 -51.218 1.00 96.47 442 CYS A O 1
ATOM 3492 N N . TYR A 1 456 ? -13.228 -1.075 -52.842 1.00 94.71 443 TYR A N 1
ATOM 3493 C CA . TYR A 1 456 ? -12.854 -2.426 -52.445 1.00 94.12 443 TYR A CA 1
ATOM 3494 C C . TYR A 1 456 ? -11.895 -2.378 -51.262 1.00 97.29 443 TYR A C 1
ATOM 3495 O O . TYR A 1 456 ? -12.048 -3.178 -50.342 1.00 96.90 443 TYR A O 1
ATOM 3504 N N . VAL A 1 457 ? -10.950 -1.404 -51.253 1.00 93.43 444 VAL A N 1
ATOM 3505 C CA . VAL A 1 457 ? -9.951 -1.206 -50.187 1.00 93.27 444 VAL A CA 1
ATOM 3506 C C . VAL A 1 457 ? -10.635 -0.963 -48.816 1.00 95.72 444 VAL A C 1
ATOM 3507 O O . VAL A 1 457 ? -10.078 -1.360 -47.789 1.00 95.23 444 VAL A O 1
ATOM 3511 N N . ASN A 1 458 ? -11.869 -0.397 -48.814 1.00 91.05 445 ASN A N 1
ATOM 3512 C CA . ASN A 1 458 ? -12.670 -0.159 -47.604 1.00 89.80 445 ASN A CA 1
ATOM 3513 C C . ASN A 1 458 ? -12.892 -1.458 -46.822 1.00 92.58 445 ASN A C 1
ATOM 3514 O O . ASN A 1 458 ? -12.870 -1.442 -45.588 1.00 91.43 445 ASN A O 1
ATOM 3519 N N . SER A 1 459 ? -13.072 -2.581 -47.549 1.00 88.73 446 SER A N 1
ATOM 3520 C CA . SER A 1 459 ? -13.252 -3.908 -46.967 1.00 87.92 446 SER A CA 1
ATOM 3521 C C . SER A 1 459 ? -11.974 -4.414 -46.308 1.00 92.15 446 SER A C 1
ATOM 3522 O O . SER A 1 459 ? -12.056 -5.146 -45.328 1.00 91.51 446 SER A O 1
ATOM 3525 N N . THR A 1 460 ? -10.803 -4.028 -46.840 1.00 89.99 447 THR A N 1
ATOM 3526 C CA . THR A 1 460 ? -9.499 -4.440 -46.307 1.00 90.86 447 THR A CA 1
ATOM 3527 C C . THR A 1 460 ? -9.097 -3.642 -45.057 1.00 95.93 447 THR A C 1
ATOM 3528 O O . THR A 1 460 ? -8.422 -4.192 -44.189 1.00 96.13 447 THR A O 1
ATOM 3532 N N . ILE A 1 461 ? -9.459 -2.341 -44.996 1.00 92.68 448 ILE A N 1
ATOM 3533 C CA . ILE A 1 461 ? -9.077 -1.441 -43.899 1.00 92.31 448 ILE A CA 1
ATOM 3534 C C . ILE A 1 461 ? -10.042 -1.490 -42.696 1.00 95.71 448 ILE A C 1
ATOM 3535 O O . ILE A 1 461 ? -9.682 -0.978 -41.636 1.00 95.77 448 ILE A O 1
ATOM 3540 N N . ARG A 1 462 ? -11.237 -2.109 -42.835 1.00 91.85 449 ARG A N 1
ATOM 3541 C CA . ARG A 1 462 ? -12.166 -2.258 -41.706 1.00 91.24 449 ARG A CA 1
ATOM 3542 C C . ARG A 1 462 ? -11.582 -3.173 -40.606 1.00 96.93 449 ARG A C 1
ATOM 3543 O O . ARG A 1 462 ? -11.608 -2.747 -39.450 1.00 96.02 449 ARG A O 1
ATOM 3551 N N . PRO A 1 463 ? -10.964 -4.358 -40.910 1.00 95.50 450 PRO A N 1
ATOM 3552 C CA . PRO A 1 463 ? -10.338 -5.160 -39.837 1.00 96.01 450 PRO A CA 1
ATOM 3553 C C . PRO A 1 463 ? -9.229 -4.399 -39.102 1.00 101.44 450 PRO A C 1
ATOM 3554 O O . PRO A 1 463 ? -9.113 -4.519 -37.878 1.00 100.84 450 PRO A O 1
ATOM 3558 N N . ALA A 1 464 ? -8.451 -3.578 -39.853 1.00 99.57 451 ALA A N 1
ATOM 3559 C CA . ALA A 1 464 ? -7.370 -2.728 -39.344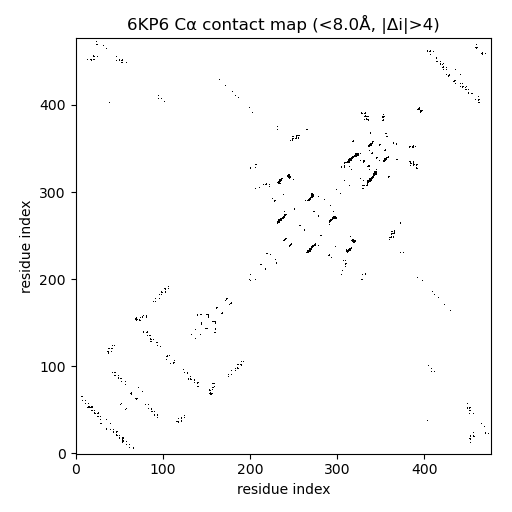 1.00 100.52 451 ALA A CA 1
ATOM 3560 C C . ALA A 1 464 ? -7.900 -1.689 -38.346 1.00 106.83 451 ALA A C 1
ATOM 3561 O O . ALA A 1 464 ? -7.183 -1.321 -37.413 1.00 106.81 451 ALA A O 1
ATOM 3563 N N . CYS A 1 465 ? -9.164 -1.242 -38.528 1.00 104.56 452 CYS A N 1
ATOM 3564 C CA . CYS A 1 465 ? -9.836 -0.299 -37.632 1.00 104.62 452 CYS A CA 1
ATOM 3565 C C . CYS A 1 465 ? -10.123 -0.946 -36.269 1.00 110.60 452 CYS A C 1
ATOM 3566 O O . CYS A 1 465 ? -10.046 -0.263 -35.246 1.00 110.13 452 CYS A O 1
ATOM 3569 N N . TYR A 1 466 ? -10.447 -2.256 -36.259 1.00 108.86 453 TYR A N 1
ATOM 3570 C CA . TYR A 1 466 ? -10.737 -3.003 -35.032 1.00 109.42 453 TYR A CA 1
ATOM 3571 C C . TYR A 1 466 ? -9.479 -3.241 -34.206 1.00 115.10 453 TYR A C 1
ATOM 3572 O O . TYR A 1 466 ? -9.550 -3.199 -32.982 1.00 114.03 453 TYR A O 1
ATOM 3581 N N . ALA A 1 467 ? -8.331 -3.472 -34.874 1.00 114.02 454 ALA A N 1
ATOM 3582 C CA . ALA A 1 467 ? -7.038 -3.681 -34.215 1.00 115.32 454 ALA A CA 1
ATOM 3583 C C . ALA A 1 467 ? -6.513 -2.377 -33.603 1.00 120.76 454 ALA A C 1
ATOM 3584 O O . ALA A 1 467 ? -6.001 -2.393 -32.484 1.00 120.74 454 ALA A O 1
ATOM 3586 N N . LEU A 1 468 ? -6.657 -1.254 -34.337 1.00 118.13 455 LEU A N 1
ATOM 3587 C CA . LEU A 1 468 ? -6.198 0.076 -33.932 1.00 118.40 455 LEU A CA 1
ATOM 3588 C C . LEU A 1 468 ? -7.054 0.716 -32.837 1.00 120.56 455 LEU A C 1
ATOM 3589 O O . LEU A 1 468 ? -6.497 1.247 -31.876 1.00 120.19 455 LEU A O 1
ATOM 3594 N N . CYS A 1 469 ? -8.393 0.689 -32.991 1.00 115.93 456 CYS A N 1
ATOM 3595 C CA . CYS A 1 469 ? -9.325 1.306 -32.044 1.00 114.95 456 CYS A CA 1
ATOM 3596 C C . CYS A 1 469 ? -9.711 0.403 -30.858 1.00 118.62 456 CYS A C 1
ATOM 3597 O O . CYS A 1 469 ? -10.323 0.897 -29.907 1.00 117.57 456 CYS A O 1
ATOM 3600 N N . ASN A 1 470 ? -9.347 -0.897 -30.900 1.00 115.55 457 ASN A N 1
ATOM 3601 C CA . ASN A 1 470 ? -9.643 -1.838 -29.815 1.00 114.96 457 ASN A CA 1
ATOM 3602 C C . ASN A 1 470 ? -8.457 -2.765 -29.508 1.00 118.98 457 ASN A C 1
ATOM 3603 O O . ASN A 1 470 ? -8.020 -3.530 -30.372 1.00 118.47 457 ASN A O 1
ATOM 3608 N N . ALA A 1 471 ? -7.931 -2.667 -28.270 1.00 115.98 458 ALA A N 1
ATOM 3609 C CA . ALA A 1 471 ? -6.791 -3.446 -27.777 1.00 116.64 458 ALA A CA 1
ATOM 3610 C C . ALA A 1 471 ? -7.087 -4.943 -27.662 1.00 120.30 458 ALA A C 1
ATOM 3611 O O . ALA A 1 471 ? -6.190 -5.753 -27.908 1.00 120.46 458 ALA A O 1
ATOM 3613 N N . GLU A 1 472 ? -8.336 -5.308 -27.293 1.00 116.17 459 GLU A N 1
ATOM 3614 C CA . GLU A 1 472 ? -8.776 -6.701 -27.155 1.00 116.39 459 GLU A CA 1
ATOM 3615 C C . GLU A 1 472 ? -8.753 -7.448 -28.497 1.00 120.82 459 GLU A C 1
ATOM 3616 O O . GLU A 1 472 ? -8.449 -8.642 -28.515 1.00 120.82 459 GLU A O 1
ATOM 3618 N N . PHE A 1 473 ? -9.047 -6.739 -29.612 1.00 117.08 460 PHE A N 1
ATOM 3619 C CA . PHE A 1 473 ? -9.027 -7.295 -30.969 1.00 117.07 460 PHE A CA 1
ATOM 3620 C C . PHE A 1 473 ? -7.592 -7.511 -31.460 1.00 123.23 460 PHE A C 1
ATOM 3621 O O . PHE A 1 473 ? -7.306 -8.559 -32.040 1.00 123.59 460 PHE A O 1
ATOM 3629 N N . LYS A 1 474 ? -6.698 -6.518 -31.230 1.00 120.69 461 LYS A N 1
ATOM 3630 C CA . LYS A 1 474 ? -5.287 -6.552 -31.640 1.00 121.83 461 LYS A CA 1
ATOM 3631 C C . LYS A 1 474 ? -4.533 -7.738 -31.041 1.00 127.55 461 LYS A C 1
ATOM 3632 O O . LYS A 1 474 ? -3.745 -8.372 -31.743 1.00 127.80 461 LYS A O 1
ATOM 3634 N N . LYS A 1 475 ? -4.803 -8.046 -29.754 1.00 125.15 462 LYS A N 1
ATOM 3635 C CA . LYS A 1 475 ? -4.188 -9.142 -29.002 1.00 126.30 462 LYS A CA 1
ATOM 3636 C C . LYS A 1 475 ? -4.652 -10.514 -29.490 1.00 131.45 462 LYS A C 1
ATOM 3637 O O . LYS A 1 475 ? -3.810 -11.377 -29.743 1.00 132.17 462 LYS A O 1
ATOM 3639 N N . THR A 1 476 ? -5.983 -10.706 -29.642 1.00 127.93 463 THR A N 1
ATOM 3640 C CA . THR A 1 476 ? -6.579 -11.970 -30.092 1.00 128.69 463 THR A CA 1
ATOM 3641 C C . THR A 1 476 ? -6.288 -12.264 -31.585 1.00 133.52 463 THR A C 1
ATOM 3642 O O . THR A 1 476 ? -6.392 -13.422 -31.993 1.00 133.74 463 THR A O 1
ATOM 3646 N N . PHE A 1 477 ? -5.915 -11.232 -32.381 1.00 130.34 464 PHE A N 1
ATOM 3647 C CA . PHE A 1 477 ? -5.541 -11.390 -33.792 1.00 131.04 464 PHE A CA 1
ATOM 3648 C C . PHE A 1 477 ? -4.225 -12.174 -33.874 1.00 136.74 464 PHE A C 1
ATOM 3649 O O . PHE A 1 477 ? -4.073 -13.038 -34.741 1.00 136.64 464 PHE A O 1
ATOM 3657 N N . ARG A 1 478 ? -3.290 -11.877 -32.945 1.00 134.43 465 ARG A N 1
ATOM 3658 C CA . ARG A 1 478 ? -1.984 -12.529 -32.826 1.00 136.06 465 ARG A CA 1
ATOM 3659 C C . ARG A 1 478 ? -2.162 -13.949 -32.279 1.00 141.17 465 ARG A C 1
ATOM 3660 O O . ARG A 1 478 ? -1.421 -14.851 -32.676 1.00 142.09 465 ARG A O 1
ATOM 3668 N N . HIS A 1 479 ? -3.161 -14.142 -31.382 1.00 137.45 466 HIS A N 1
ATOM 3669 C CA . HIS A 1 479 ? -3.514 -15.431 -30.776 1.00 138.43 466 HIS A CA 1
ATOM 3670 C C . HIS A 1 479 ? -4.087 -16.402 -31.817 1.00 143.24 466 HIS A C 1
ATOM 3671 O O . HIS A 1 479 ? -3.905 -17.613 -31.680 1.00 144.50 466 HIS A O 1
ATOM 3678 N N . LEU A 1 480 ? -4.801 -15.875 -32.833 1.00 138.59 467 LEU A N 1
ATOM 3679 C CA . LEU A 1 480 ? -5.410 -16.676 -33.898 1.00 138.57 467 LEU A CA 1
ATOM 3680 C C . LEU A 1 480 ? -4.399 -17.106 -34.961 1.00 144.17 467 LEU A C 1
ATOM 3681 O O . LEU A 1 480 ? -4.515 -18.209 -35.503 1.00 144.42 467 LEU A O 1
ATOM 3686 N N . LEU A 1 481 ? -3.408 -16.237 -35.253 1.00 141.46 468 LEU A N 1
ATOM 3687 C CA . LEU A 1 481 ? -2.334 -16.510 -36.216 1.00 142.76 468 LEU A CA 1
ATOM 3688 C C . LEU A 1 481 ? -1.319 -17.503 -35.626 1.00 149.14 468 LEU A C 1
ATOM 3689 O O . LEU A 1 481 ? -0.628 -18.193 -36.381 1.00 150.16 468 LEU A O 1
ATOM 3694 N N . LEU A 1 482 ? -1.256 -17.575 -34.273 1.00 145.85 469 LEU A N 1
ATOM 3695 C CA . LEU A 1 482 ? -0.418 -18.468 -33.464 1.00 147.33 469 LEU A CA 1
ATOM 3696 C C . LEU A 1 482 ? -0.697 -19.944 -33.815 1.00 152.72 469 LEU A C 1
ATOM 3697 O O . LEU A 1 482 ? 0.246 -20.729 -33.924 1.00 154.30 469 LEU A O 1
ATOM 3702 N N . CYS A 1 483 ? -1.989 -20.299 -34.008 1.00 148.32 470 CYS A N 1
ATOM 3703 C CA . CYS A 1 483 ? -2.470 -21.640 -34.355 1.00 149.08 470 CYS A CA 1
ATOM 3704 C C . CYS A 1 483 ? -1.901 -22.176 -35.676 1.00 153.88 470 CYS A C 1
ATOM 3705 O O . CYS A 1 483 ? -1.694 -23.384 -35.793 1.00 155.31 470 CYS A O 1
ATOM 3707 N N . GLN A 1 484 ? -1.647 -21.272 -36.653 1.00 149.41 471 GLN A N 1
ATOM 3708 C CA . GLN A 1 484 ? -1.104 -21.529 -37.997 1.00 180.14 471 GLN A CA 1
ATOM 3709 C C . GLN A 1 484 ? -1.975 -22.485 -38.833 1.00 209.99 471 GLN A C 1
ATOM 3710 O O . GLN A 1 484 ? -1.927 -23.706 -38.675 1.00 171.35 471 GLN A O 1
#

CATH classification: 3.40.50.2000

Sequence (477 aa):
TVEMVFIATVTGSLSLVTVVGNILVMLSIKVNRQLQTVNNYFLFSLACADLIIGAFSMNLYTVYTIKGYWPLGAVVCDLWLALDYVVSNASVMNLLIISFDRYFCVTKPLTYPARRTTKMAALMIAAAWVLSFVLWAPAILFWQFVVGKRTVPDNQCFAQFLSNPAVTFGTAIAAFYLPVVIMTVLYIHIYLASRSRVHGIDCSFWNESYLTGSRDERKKSLLSKFGMDEGVTFMFIGRFDRGQKGVDVLLKAIEILSSKKEFQEMRFIIIGKGDPELEGWARSLEEKHGNVKVITEMLSREFVRELYGSVDFVIIPSYFEPFGLVALEAMCLGAIPIASAVGGLRDIITNETGILVKAGDPGELANAILKALELSRSDLSKFRENCKKRAMSFSQMAARERKVTRTIFAILLAFILTWTPYNVMVLVNTFCQSCIPDTVWSIGYWLCYVNSTIRPACYALCNAEFKKTFRHLLLCQ

Radius of gyration: 31.93 Å; Cα contacts (8 Å, |Δi|>4): 634; chains: 1; bounding box: 47×48×99 Å

GO terms:
  GO:0005886 plasma membrane (C, TAS)
  GO:0016907 G protein-coupled acetylcholine receptor activity (F, TAS)
  GO:0007165 signal transduction (P, TAS)
  GO:0007166 cell surface receptor signaling pathway (P, TAS)
  GO:0007213 G protein-coupled acetylcholine receptor signaling pathway (P, TAS)
  GO:0005515 protein binding (F, IPI)
  GO:0005886 plasma membrane (C, IDA)

InterPro domains:
  IPR000276 G protein-coupled receptor, rhodopsin-like [PF00001] (49-453)
  IPR000276 G protein-coupled receptor, rhodopsin-like [PR00237] (34-58)
  IPR000276 G protein-coupled receptor, rhodopsin-like [PR00237] (67-88)
  IPR000276 G protein-coupled receptor, rhodopsin-like [PR00237] (112-134)
  IPR000276 G protein-coupled receptor, rhodopsin-like [PR00237] (148-169)
  IPR000276 G protein-coupled receptor, rhodopsin-like [PR00237] (196-219)
  IPR000276 G protein-coupled receptor, rhodopsin-like [PR00237] (398-422)
  IPR000276 G protein-coupled receptor, rhodopsin-like [PR00237] (435-461)
  IPR000276 G protein-coupled receptor, rhodopsin-like [PS00237] (118-134)
  IPR000276 G protein-coupled receptor, rhodopsin-like [SM01381] (43-468)
  IPR000995 Muscarinic acetylcholine receptor family [PR00243] (34-46)
  IPR000995 Muscarinic acetylcholine receptor family [PR00243] (55-63)
  IPR000995 Muscarinic acetylcholine receptor family [PR00243] (82-92)
  IPR000995 Muscarinic acetylcholine receptor family [PR00243] (113-122)
  IPR000995 Muscarinic acetylcholine receptor family [PR00243] (132-146)
  IPR000995 Muscarinic acetylcholine receptor family [PR00243] (169-179)
  IPR000995 Muscarinic acetylcholine receptor family [PR00243] (189-200)
  IPR000995 Muscarinic acetylcholine receptor family [PR00243] (425-443)
  IPR000995 Muscarinic acetylcholine receptor family [PR00243] (456-470)
  IPR001432 Muscarinic acetylcholine receptor M4 [PR00541] (226-236)